Protein AF-A0A9P2ZP91-F1 (afdb_monomer_lite)

Secondary structure (DSSP, 8-state):
--PPP------TT-TTS---PEES-TTTT-EEEEEE------SSS-PPPEEEEEESSS--EEEE--PPP--TT--HHHHHHHHHHHHHHHHHHHTT-TT--EE-PPPTT--S-HHHHHHHHHHHHHHT--SHHHHHHHHHHHHHHHHHHHHHHHHHHHHHHHHHHHHHHHHHHHHS---HHHHHHHHHHHHHHHHHHHHHHHHTT-HHHHHHHHHHTT-HHHHHHHHH-TTT--HHHHHHHHHHHHTHHHHHHHHHHHHHTT-HHHHHT--GGGHHHHHHHTT-GGGSSSSS-S-HHHHHHHHHHTT-HHHHHHHHHHHHHT--BHHHHHHHHHHHHHHHHHHHHHH---HHHHHHHHHHHHHHHHHHHHHHHHHHHHH-PPPTT----HHHHHHHHH-GGGTT-HHHHHHHHHHHHHHHHTBPPPHHHHHHHHHHS---TTSTTHHHHHHHHHHH-SSS-HHHHHHHHHHHHHHHHHHS-HHHHH--TT--HHHHHHHHHTSHHHHHHHHHHHH-

Sequence (516 aa):
HSSPPAVSSLTPADDSHEDTISLKDPIRNAFIGVGSLPSHIPSKRLSPPSLLLMPATGGLLALETFAPPSSSSASSTAIATARLKSRVEQAVFYGDRSDNPLSFDLSPDYRGDAAEAAEAVSQEILSSSQYYVLSERRLQAETCTRRRLCQDAEKAKAAIDVWDYQNRVMERQLEDGADQQEGIALHERWEAMKPRVIRPLVSIDRIEPAYELAEHHRDFPTLVWLCHDAVAGAGAARLQGYIEKFGEEFAFVLYQWYIDQRQFHALLTQDEVYGALVTKFFRDPSTGGKATAQYPELAWIHDIACKRYGDAAEALLAVNGDRAERSQKQLISSIGKLAAVANIKIKGDSSQRKKILIALDDELDLIAVQDALRDSLLSVTPPIRSTQTPLEAFVAAHLTNLRDRPAFRQLFVSLAQRVVAGEALEIEDLVDVLTLKDNRAEEGGDGAVALDRLVRDSELPEGRKQVALLSVWRRVFVRDDWTTIANTSGRSEEAQRQMLRRTLAYETMRAIGSLK

Radius of gyration: 44.58 Å; chains: 1; bounding box: 81×54×144 Å

pLDDT: mean 75.05, std 15.66, range [23.98, 95.69]

Structure (mmCIF, N/CA/C/O backbone):
data_AF-A0A9P2ZP91-F1
#
_entry.id   AF-A0A9P2ZP91-F1
#
loop_
_atom_site.group_PDB
_atom_site.id
_atom_site.type_symbol
_atom_site.label_atom_id
_atom_site.label_alt_id
_atom_site.label_comp_id
_atom_site.label_asym_id
_atom_site.label_entity_id
_atom_site.label_seq_id
_atom_site.pdbx_PDB_ins_code
_atom_site.Cartn_x
_atom_site.Cartn_y
_atom_site.Cartn_z
_atom_site.occupancy
_atom_site.B_iso_or_equiv
_atom_site.auth_seq_id
_atom_site.auth_comp_id
_atom_site.auth_asym_id
_atom_site.auth_atom_id
_atom_site.pdbx_PDB_model_num
ATOM 1 N N . HIS A 1 1 ? 40.928 18.367 -79.317 1.00 37.19 1 HIS A N 1
ATOM 2 C CA . HIS A 1 1 ? 40.385 17.487 -80.369 1.00 37.19 1 HIS A CA 1
ATOM 3 C C . HIS A 1 1 ? 39.818 16.229 -79.732 1.00 37.19 1 HIS A C 1
ATOM 5 O O . HIS A 1 1 ? 40.565 15.306 -79.450 1.00 37.19 1 HIS A O 1
ATOM 11 N N . SER A 1 2 ? 38.513 16.211 -79.478 1.00 28.70 2 SER A N 1
ATOM 12 C CA . SER A 1 2 ? 37.748 14.997 -79.174 1.00 28.70 2 SER A CA 1
ATOM 13 C C . SER A 1 2 ? 36.306 15.286 -79.574 1.00 28.70 2 SER A C 1
ATOM 15 O O . SER A 1 2 ? 35.633 16.104 -78.951 1.00 28.70 2 SER A O 1
ATOM 17 N N . SER A 1 3 ? 35.905 14.720 -80.706 1.00 23.98 3 SER A N 1
ATOM 18 C CA . SER A 1 3 ? 34.594 14.892 -81.329 1.00 23.98 3 SER A CA 1
ATOM 19 C C . SER A 1 3 ? 33.473 14.393 -80.405 1.00 23.98 3 SER A C 1
ATOM 21 O O . SER A 1 3 ? 33.678 13.388 -79.722 1.00 23.98 3 SER A O 1
ATOM 23 N N . PRO A 1 4 ? 32.289 15.031 -80.382 1.00 26.20 4 PRO A N 1
ATOM 24 C CA . PRO A 1 4 ? 31.126 14.460 -79.712 1.00 26.20 4 PRO A CA 1
ATOM 25 C C . PRO A 1 4 ? 30.663 13.184 -80.445 1.00 26.20 4 PRO A C 1
ATOM 27 O O . PRO A 1 4 ? 30.828 13.091 -81.667 1.00 26.20 4 PRO A O 1
ATOM 30 N N . PRO A 1 5 ? 30.108 12.188 -79.729 1.00 28.62 5 PRO A N 1
ATOM 31 C CA . PRO A 1 5 ? 29.626 10.957 -80.340 1.00 28.62 5 PRO A CA 1
ATOM 32 C C . PRO A 1 5 ? 28.451 11.257 -81.275 1.00 28.62 5 PRO A C 1
ATOM 34 O O . PRO A 1 5 ? 27.542 12.016 -80.939 1.00 28.62 5 PRO A O 1
ATOM 37 N N . ALA A 1 6 ? 28.499 10.667 -82.468 1.00 24.81 6 ALA A N 1
ATOM 38 C CA . ALA A 1 6 ? 27.481 10.802 -83.494 1.00 24.81 6 ALA A CA 1
ATOM 39 C C . ALA A 1 6 ? 26.126 10.290 -82.982 1.00 24.81 6 ALA A C 1
ATOM 41 O O . ALA A 1 6 ? 25.935 9.091 -82.784 1.00 24.81 6 ALA A O 1
ATOM 42 N N . VAL A 1 7 ? 25.178 11.208 -82.797 1.00 27.19 7 VAL A N 1
ATOM 43 C CA . VAL A 1 7 ? 23.755 10.879 -82.713 1.00 27.19 7 VAL A CA 1
ATOM 44 C C . VAL A 1 7 ? 23.342 10.463 -84.120 1.00 27.19 7 VAL A C 1
ATOM 46 O O . VAL A 1 7 ? 23.276 11.288 -85.030 1.00 27.19 7 VAL A O 1
ATOM 49 N N . SER A 1 8 ? 23.142 9.166 -84.323 1.00 29.38 8 SER A N 1
ATOM 50 C CA . SER A 1 8 ? 22.533 8.630 -85.536 1.00 29.38 8 SER A CA 1
ATOM 51 C C . SER A 1 8 ? 21.073 9.077 -85.542 1.00 29.38 8 SER A C 1
ATOM 53 O O . SER A 1 8 ? 20.231 8.501 -84.862 1.00 29.38 8 SER A O 1
ATOM 55 N N . SER A 1 9 ? 20.776 10.159 -86.264 1.00 27.00 9 SER A N 1
ATOM 56 C CA . SER A 1 9 ? 19.399 10.564 -86.526 1.00 27.00 9 SER A CA 1
ATOM 57 C C . SER A 1 9 ? 18.738 9.477 -87.371 1.00 27.00 9 SER A C 1
ATOM 59 O O . SER A 1 9 ? 19.141 9.267 -88.519 1.00 27.00 9 SER A O 1
ATOM 61 N N . LEU A 1 10 ? 17.745 8.786 -86.814 1.00 31.00 10 LEU A N 1
ATOM 62 C CA . LEU A 1 10 ? 16.833 7.955 -87.593 1.00 31.00 10 LEU A CA 1
ATOM 63 C C . LEU A 1 10 ? 16.151 8.860 -88.630 1.00 31.00 10 LEU A C 1
ATOM 65 O O . LEU A 1 10 ? 15.527 9.864 -88.291 1.00 31.00 10 LEU A O 1
ATOM 69 N N . THR A 1 11 ? 16.364 8.558 -89.907 1.00 29.00 11 THR A N 1
ATOM 70 C CA . THR A 1 11 ? 15.709 9.230 -91.033 1.00 29.00 11 THR A CA 1
ATOM 71 C C . THR A 1 11 ? 14.191 9.008 -90.983 1.00 29.00 11 THR A C 1
ATOM 73 O O . THR A 1 11 ? 13.767 7.939 -90.548 1.00 29.00 11 THR A O 1
ATOM 76 N N . PRO A 1 12 ? 13.365 9.950 -91.476 1.00 33.38 12 PRO A N 1
ATOM 77 C CA . PRO A 1 12 ? 11.910 10.008 -91.255 1.00 33.38 12 PRO A CA 1
ATOM 78 C C . PRO A 1 12 ? 11.093 8.993 -92.087 1.00 33.38 12 PRO A C 1
ATOM 80 O O . PRO A 1 12 ? 9.997 9.304 -92.537 1.00 33.38 12 PRO A O 1
ATOM 83 N N . ALA A 1 13 ? 11.639 7.806 -92.362 1.00 34.34 13 ALA A N 1
ATOM 84 C CA . ALA A 1 13 ? 11.035 6.810 -93.251 1.00 34.34 13 ALA A CA 1
ATOM 85 C C . ALA A 1 13 ? 10.818 5.425 -92.606 1.00 34.34 13 ALA A C 1
ATOM 87 O O . ALA A 1 13 ? 10.394 4.509 -93.305 1.00 34.34 13 ALA A O 1
ATOM 88 N N . ASP A 1 14 ? 11.074 5.265 -91.301 1.00 41.53 14 ASP A N 1
ATOM 89 C CA . ASP A 1 14 ? 10.872 4.007 -90.566 1.00 41.53 14 ASP A CA 1
ATOM 90 C C . ASP A 1 14 ? 9.851 4.181 -89.415 1.00 41.53 14 ASP A C 1
ATOM 92 O O . ASP A 1 14 ? 10.203 4.230 -88.239 1.00 41.53 14 ASP A O 1
ATOM 96 N N . ASP A 1 15 ? 8.550 4.210 -89.739 1.00 49.38 15 ASP A N 1
ATOM 97 C CA . ASP A 1 15 ? 7.429 4.157 -88.761 1.00 49.38 15 ASP A CA 1
ATOM 98 C C . ASP A 1 15 ? 7.408 2.837 -87.935 1.00 49.38 15 ASP A C 1
ATOM 100 O O . ASP A 1 15 ? 6.558 2.590 -87.067 1.00 49.38 15 ASP A O 1
ATOM 104 N N . SER A 1 16 ? 8.341 1.925 -88.218 1.00 51.81 16 SER A N 1
ATOM 105 C CA . SER A 1 16 ? 8.472 0.598 -87.620 1.00 51.81 16 SER A CA 1
ATOM 106 C C . SER A 1 16 ? 8.924 0.627 -86.151 1.00 51.81 16 SER A C 1
ATOM 108 O O . SER A 1 16 ? 8.664 -0.342 -85.427 1.00 51.81 16 SER A O 1
ATOM 110 N N . HIS A 1 17 ? 9.485 1.745 -85.673 1.00 52.72 17 HIS A N 1
ATOM 111 C CA . HIS A 1 17 ? 10.033 1.881 -84.314 1.00 52.72 17 HIS A CA 1
ATOM 112 C C . HIS A 1 17 ? 9.476 3.052 -83.486 1.00 52.72 17 HIS A C 1
ATOM 114 O O . HIS A 1 17 ? 9.860 3.194 -82.326 1.00 52.72 17 HIS A O 1
ATOM 120 N N . GLU A 1 18 ? 8.571 3.866 -84.034 1.00 60.22 18 GLU A N 1
ATOM 121 C CA . GLU A 1 18 ? 7.949 4.979 -83.308 1.00 60.22 18 GLU A CA 1
ATOM 122 C C . GLU A 1 18 ? 6.626 4.545 -82.651 1.00 60.22 18 GLU A C 1
ATOM 124 O O . GLU A 1 18 ? 5.777 3.911 -83.288 1.00 60.22 18 GLU A O 1
ATOM 129 N N . ASP A 1 19 ? 6.462 4.867 -81.363 1.00 64.00 19 ASP A N 1
ATOM 130 C CA . ASP A 1 19 ? 5.218 4.686 -80.610 1.00 64.00 19 ASP A CA 1
ATOM 131 C C . ASP A 1 19 ? 4.929 5.930 -79.759 1.00 64.00 19 ASP A C 1
ATOM 133 O O . ASP A 1 19 ? 5.838 6.553 -79.205 1.00 64.00 19 ASP A O 1
ATOM 137 N N . THR A 1 20 ? 3.656 6.314 -79.671 1.00 67.56 20 THR A N 1
ATOM 138 C CA . THR A 1 20 ? 3.214 7.537 -78.991 1.00 67.56 20 THR A CA 1
ATOM 139 C C . THR A 1 20 ? 2.460 7.189 -77.711 1.00 67.56 20 THR A C 1
ATOM 141 O O . THR A 1 20 ? 1.332 6.685 -77.737 1.00 67.56 20 THR A O 1
ATOM 144 N N . ILE A 1 21 ? 3.074 7.514 -76.572 1.00 69.56 21 ILE A N 1
ATOM 145 C CA . ILE A 1 21 ? 2.486 7.350 -75.239 1.00 69.56 21 ILE A CA 1
ATOM 146 C C . ILE A 1 21 ? 1.933 8.701 -74.772 1.00 69.56 21 ILE A C 1
ATOM 148 O O . ILE A 1 21 ? 2.644 9.705 -74.763 1.00 69.56 21 ILE A O 1
ATOM 152 N N . SER A 1 22 ? 0.663 8.728 -74.367 1.00 73.50 22 SER A N 1
ATOM 153 C CA . SER A 1 22 ? -0.015 9.936 -73.887 1.00 73.50 22 SER A CA 1
ATOM 154 C C . SER A 1 22 ? -0.061 9.971 -72.358 1.00 73.50 22 SER A C 1
ATOM 156 O O . SER A 1 22 ? -0.229 8.943 -71.708 1.00 73.50 22 SER A O 1
ATOM 158 N N . LEU A 1 23 ? 0.066 11.160 -71.766 1.00 75.19 23 LEU A N 1
ATOM 159 C CA . LEU A 1 23 ? -0.083 11.372 -70.321 1.00 75.19 23 LEU A CA 1
ATOM 160 C C . LEU A 1 23 ? -1.511 11.826 -69.995 1.00 75.19 23 LEU A C 1
ATOM 162 O O . LEU A 1 23 ? -2.087 12.599 -70.758 1.00 75.19 23 LEU A O 1
ATOM 166 N N . LYS A 1 24 ? -2.065 11.395 -68.851 1.00 75.69 24 LYS A N 1
ATOM 167 C CA . LYS A 1 24 ? -3.398 11.838 -68.380 1.00 75.69 24 LYS A CA 1
ATOM 168 C C . LYS A 1 24 ? -3.456 13.352 -68.130 1.00 75.69 24 LYS A C 1
ATOM 170 O O . LYS A 1 24 ? -4.441 13.993 -68.472 1.00 75.69 24 LYS A O 1
ATOM 175 N N . ASP A 1 25 ? -2.401 13.912 -67.536 1.00 75.56 25 ASP A N 1
ATOM 176 C CA . ASP A 1 25 ? -2.235 15.351 -67.317 1.00 75.56 25 ASP A CA 1
ATOM 177 C C . ASP A 1 25 ? -0.771 15.734 -67.611 1.00 75.56 25 ASP A C 1
ATOM 179 O O . ASP A 1 25 ? 0.120 15.382 -66.832 1.00 75.56 25 ASP A O 1
ATOM 183 N N . PRO A 1 26 ? -0.486 16.424 -68.728 1.00 67.00 26 PRO A N 1
ATOM 184 C CA . PRO A 1 26 ? 0.882 16.742 -69.134 1.00 67.00 26 PRO A CA 1
ATOM 185 C C . PRO A 1 26 ? 1.569 17.762 -68.214 1.00 67.00 26 PRO A C 1
ATOM 187 O O . PRO A 1 26 ? 2.796 17.828 -68.203 1.00 67.00 26 PRO A O 1
ATOM 190 N N . ILE A 1 27 ? 0.811 18.545 -67.437 1.00 67.12 27 ILE A N 1
ATOM 191 C CA . ILE A 1 27 ? 1.363 19.556 -66.523 1.00 67.12 27 ILE A CA 1
ATOM 192 C C . ILE A 1 27 ? 1.727 18.907 -65.189 1.00 67.12 27 ILE A C 1
ATOM 194 O O . ILE A 1 27 ? 2.789 19.184 -64.631 1.00 67.12 27 ILE A O 1
ATOM 198 N N . ARG A 1 28 ? 0.861 18.027 -64.675 1.00 62.78 28 ARG A N 1
ATOM 199 C CA . ARG A 1 28 ? 1.104 17.337 -63.400 1.00 62.78 28 ARG A CA 1
ATOM 200 C C . ARG A 1 28 ? 2.059 16.157 -63.525 1.00 62.78 28 ARG A C 1
ATOM 202 O O . ARG A 1 28 ? 2.858 15.962 -62.622 1.00 62.78 28 ARG A O 1
ATOM 209 N N . ASN A 1 29 ? 2.034 15.420 -64.634 1.00 66.56 29 ASN A N 1
ATOM 210 C CA . ASN A 1 29 ? 2.819 14.193 -64.810 1.00 66.56 29 ASN A CA 1
ATOM 211 C C . ASN A 1 29 ? 4.130 14.409 -65.588 1.00 66.56 29 ASN A C 1
ATOM 213 O O . ASN A 1 29 ? 4.623 13.482 -66.231 1.00 66.56 29 ASN A O 1
ATOM 217 N N . ALA A 1 30 ? 4.700 15.617 -65.551 1.00 69.56 30 ALA A N 1
ATOM 218 C CA . ALA A 1 30 ? 5.957 15.918 -66.234 1.00 69.56 30 ALA A CA 1
ATOM 219 C C . ALA A 1 30 ? 7.098 15.000 -65.752 1.00 69.56 30 ALA A C 1
ATOM 221 O O . ALA A 1 30 ? 7.214 14.708 -64.561 1.00 69.56 30 ALA A O 1
ATOM 222 N N . PHE A 1 31 ? 7.960 14.549 -66.665 1.00 72.25 31 PHE A N 1
ATOM 223 C CA . PHE A 1 31 ? 9.118 13.726 -66.311 1.00 72.25 31 PHE A CA 1
ATOM 224 C C . PHE A 1 31 ? 10.223 14.587 -65.692 1.00 72.25 31 PHE A C 1
ATOM 226 O O . PHE A 1 31 ? 10.715 15.523 -66.317 1.00 72.25 31 PHE A O 1
ATOM 233 N N . ILE A 1 32 ? 10.615 14.260 -64.460 1.00 72.19 32 ILE A N 1
ATOM 234 C CA . ILE A 1 32 ? 11.644 14.973 -63.688 1.00 72.19 32 ILE A CA 1
ATOM 235 C C . ILE A 1 32 ? 13.024 14.315 -63.861 1.00 72.19 32 ILE A C 1
ATOM 237 O O . ILE A 1 32 ? 14.047 14.968 -63.672 1.00 72.19 32 ILE A O 1
ATOM 241 N N . GLY A 1 33 ? 13.085 13.038 -64.255 1.00 63.78 33 GLY A N 1
ATOM 242 C CA . GLY A 1 33 ? 14.359 12.339 -64.430 1.00 63.78 33 GLY A CA 1
ATOM 243 C C . GLY A 1 33 ? 14.289 11.108 -65.328 1.00 63.78 33 GLY A C 1
ATOM 244 O O . GLY A 1 33 ? 13.233 10.493 -65.484 1.00 63.78 33 GLY A O 1
ATOM 245 N N . VAL A 1 34 ? 15.442 10.753 -65.899 1.00 72.69 34 VAL A N 1
ATOM 246 C CA . VAL A 1 34 ? 15.654 9.570 -66.745 1.00 72.69 34 VAL A CA 1
ATOM 247 C C . VAL A 1 34 ? 16.917 8.847 -66.277 1.00 72.69 34 VAL A C 1
ATOM 249 O O . VAL A 1 34 ? 17.940 9.487 -66.039 1.00 72.69 34 VAL A O 1
ATOM 252 N N . GLY A 1 35 ? 16.857 7.523 -66.156 1.00 62.75 35 GLY A N 1
ATOM 253 C CA . GLY A 1 35 ? 17.996 6.657 -65.846 1.00 62.75 35 GLY A CA 1
ATOM 254 C C . GLY A 1 35 ? 17.986 5.388 -66.697 1.00 62.75 35 GLY A C 1
ATOM 255 O O . GLY A 1 35 ? 16.960 5.023 -67.261 1.00 62.75 35 GLY A O 1
ATOM 256 N N . SER A 1 36 ? 19.119 4.698 -66.802 1.00 61.41 36 SER A N 1
ATOM 257 C CA . SER A 1 36 ? 19.213 3.391 -67.465 1.00 61.41 36 SER A CA 1
ATOM 258 C C . SER A 1 36 ? 19.642 2.320 -66.465 1.00 61.41 36 SER A C 1
ATOM 260 O O . SER A 1 36 ? 20.517 2.562 -65.630 1.00 61.41 36 SER A O 1
ATOM 262 N N . LEU A 1 37 ? 19.032 1.132 -66.530 1.00 55.53 37 LEU A N 1
ATOM 263 C CA . LEU A 1 37 ? 19.515 -0.021 -65.769 1.00 55.53 37 LEU A CA 1
ATOM 264 C C . LEU A 1 37 ? 20.589 -0.760 -66.588 1.00 55.53 37 LEU A C 1
ATOM 266 O O . LEU A 1 37 ? 20.304 -1.210 -67.701 1.00 55.53 37 LEU A O 1
ATOM 270 N N . PRO A 1 38 ? 21.819 -0.941 -66.075 1.00 48.94 38 PRO A N 1
ATOM 271 C CA . PRO A 1 38 ? 22.792 -1.808 -66.725 1.00 48.94 38 PRO A CA 1
ATOM 272 C C . PRO A 1 38 ? 22.365 -3.279 -66.592 1.00 48.94 38 PRO A C 1
ATOM 274 O O . PRO A 1 38 ? 22.142 -3.789 -65.494 1.00 48.94 38 PRO A O 1
ATOM 277 N N . SER A 1 39 ? 22.270 -3.979 -67.726 1.00 48.06 39 SER A N 1
ATOM 278 C CA . SER A 1 39 ? 21.977 -5.416 -67.801 1.00 48.06 39 SER A CA 1
ATOM 279 C C . SER A 1 39 ? 23.131 -6.242 -67.213 1.00 48.06 39 SER A C 1
ATOM 281 O O . SER A 1 39 ? 24.053 -6.634 -67.927 1.00 48.06 39 SER A O 1
ATOM 283 N N . HIS A 1 40 ? 23.089 -6.543 -65.917 1.00 43.03 40 HIS A N 1
ATOM 284 C CA . HIS A 1 40 ? 24.058 -7.426 -65.259 1.00 43.03 40 HIS A CA 1
ATOM 285 C C . HIS A 1 40 ? 23.516 -8.854 -65.092 1.00 43.03 40 HIS A C 1
ATOM 287 O O . HIS A 1 40 ? 23.254 -9.281 -63.973 1.00 43.03 40 HIS A O 1
ATOM 293 N N . ILE A 1 41 ? 23.374 -9.621 -66.185 1.00 39.69 41 ILE A N 1
ATOM 294 C CA . ILE A 1 41 ? 23.313 -11.098 -66.119 1.00 39.69 41 ILE A CA 1
ATOM 295 C C . ILE A 1 41 ? 23.951 -11.724 -67.382 1.00 39.69 41 ILE A C 1
ATOM 297 O O . ILE A 1 41 ? 23.514 -11.422 -68.492 1.00 39.69 41 ILE A O 1
ATOM 301 N N . PRO A 1 42 ? 24.937 -12.640 -67.261 1.00 38.91 42 PRO A N 1
ATOM 302 C CA . PRO A 1 42 ? 25.450 -13.432 -68.373 1.00 38.91 42 PRO A CA 1
ATOM 303 C C . PRO A 1 42 ? 24.585 -14.689 -68.538 1.00 38.91 42 PRO A C 1
ATOM 305 O O . PRO A 1 42 ? 24.961 -15.788 -68.138 1.00 38.91 42 PRO A O 1
ATOM 308 N N . SER A 1 43 ? 23.388 -14.552 -69.100 1.00 37.53 43 SER A N 1
ATOM 309 C CA . SER A 1 43 ? 22.544 -15.708 -69.425 1.00 37.53 43 SER A CA 1
ATOM 310 C C . SER A 1 43 ? 21.944 -15.567 -70.817 1.00 37.53 43 SER A C 1
ATOM 312 O O . SER A 1 43 ? 21.568 -14.478 -71.228 1.00 37.53 43 SER A O 1
ATOM 314 N N . LYS A 1 44 ? 21.861 -16.687 -71.545 1.00 37.47 44 LYS A N 1
ATOM 315 C CA . LYS A 1 44 ? 21.496 -16.833 -72.973 1.00 37.47 44 LYS A CA 1
ATOM 316 C C . LYS A 1 44 ? 20.088 -16.342 -73.386 1.00 37.47 44 LYS A C 1
ATOM 318 O O . LYS A 1 44 ? 19.630 -16.683 -74.472 1.00 37.47 44 LYS A O 1
ATOM 323 N N . ARG A 1 45 ? 19.398 -15.550 -72.562 1.00 40.78 45 ARG A N 1
ATOM 324 C CA . ARG A 1 45 ? 18.199 -14.790 -72.943 1.00 40.78 45 ARG A CA 1
ATOM 325 C C . ARG A 1 45 ? 18.543 -13.312 -72.819 1.00 40.78 45 ARG A C 1
ATOM 327 O O . ARG A 1 45 ? 18.807 -12.856 -71.712 1.00 40.78 45 ARG A O 1
ATOM 334 N N . LEU A 1 46 ? 18.575 -12.596 -73.942 1.00 38.75 46 LEU A N 1
ATOM 335 C CA . LEU A 1 46 ? 18.740 -11.145 -73.935 1.00 38.75 46 LEU A CA 1
ATOM 336 C C . LEU A 1 46 ? 17.599 -10.530 -73.108 1.00 38.75 46 LEU A C 1
ATOM 338 O O . LEU A 1 46 ? 16.442 -10.633 -73.509 1.00 38.75 46 LEU A O 1
ATOM 342 N N . SER A 1 47 ? 17.906 -9.923 -71.959 1.00 48.72 47 SER A N 1
ATOM 343 C CA . SER A 1 47 ? 16.976 -9.004 -71.300 1.00 48.72 47 SER A CA 1
ATOM 344 C C . SER A 1 47 ? 16.979 -7.690 -72.084 1.00 48.72 47 SER A C 1
ATOM 346 O O . SER A 1 47 ? 18.072 -7.174 -72.349 1.00 48.72 47 SER A O 1
ATOM 348 N N . PRO A 1 48 ? 15.816 -7.151 -72.484 1.00 51.78 48 PRO A N 1
ATOM 349 C CA . PRO A 1 48 ? 15.775 -5.898 -73.222 1.00 51.78 48 PRO A CA 1
ATOM 350 C C . PRO A 1 48 ? 16.336 -4.753 -72.360 1.00 51.78 48 PRO A C 1
ATOM 352 O O . PRO A 1 48 ? 16.162 -4.767 -71.138 1.00 51.78 48 PRO A O 1
ATOM 355 N N . PRO A 1 49 ? 17.034 -3.771 -72.958 1.00 52.75 49 PRO A N 1
ATOM 356 C CA . PRO A 1 49 ? 17.477 -2.592 -72.227 1.00 52.75 49 PRO A CA 1
ATOM 357 C C . PRO A 1 49 ? 16.255 -1.854 -71.669 1.00 52.75 49 PRO A C 1
ATOM 359 O O . PRO A 1 49 ? 15.340 -1.513 -72.422 1.00 52.75 49 PRO A O 1
ATOM 362 N N . SER A 1 50 ? 16.248 -1.626 -70.352 1.00 60.62 50 SER A N 1
ATOM 363 C CA . SER A 1 50 ? 15.173 -0.928 -69.652 1.00 60.62 50 SER A CA 1
ATOM 364 C C . SER A 1 50 ? 15.596 0.497 -69.288 1.00 60.62 50 SER A C 1
ATOM 366 O O . SER A 1 50 ? 16.613 0.736 -68.624 1.00 60.62 50 SER A O 1
ATOM 368 N N . LEU A 1 51 ? 14.823 1.468 -69.767 1.00 64.44 51 LEU A N 1
ATOM 369 C CA . LEU A 1 51 ? 14.978 2.880 -69.443 1.00 64.44 51 LEU A CA 1
ATOM 370 C C . LEU A 1 51 ? 13.997 3.232 -68.325 1.00 64.44 51 LEU A C 1
ATOM 372 O O . LEU A 1 51 ? 12.802 2.998 -68.446 1.00 64.44 51 LEU A O 1
ATOM 376 N N . LEU A 1 52 ? 14.487 3.791 -67.228 1.00 66.44 52 LEU A N 1
ATOM 377 C CA . LEU A 1 52 ? 13.670 4.199 -66.095 1.00 66.44 52 LEU A CA 1
ATOM 378 C 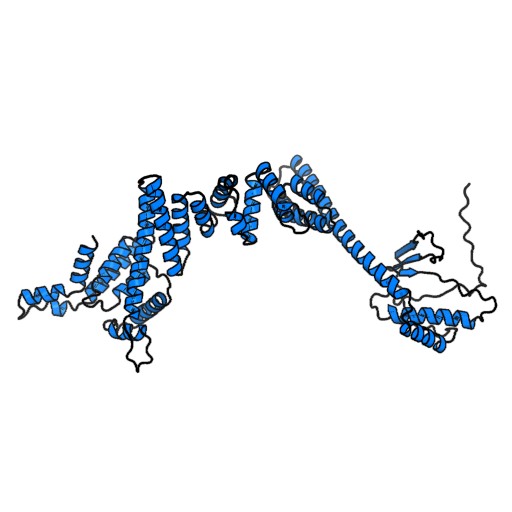C . LEU A 1 52 ? 13.317 5.683 -66.222 1.00 66.44 52 LEU A C 1
ATOM 380 O O . LEU A 1 52 ? 14.199 6.540 -66.268 1.00 66.44 52 LEU A O 1
ATOM 384 N N . LEU A 1 53 ? 12.029 5.992 -66.248 1.00 68.31 53 LEU A N 1
ATOM 385 C CA . LEU A 1 53 ? 11.483 7.340 -66.232 1.00 68.31 53 LEU A CA 1
ATOM 386 C C . LEU A 1 53 ? 10.906 7.659 -64.853 1.00 68.31 53 LEU A C 1
ATOM 388 O O . LEU A 1 53 ? 10.228 6.838 -64.235 1.00 68.31 53 LEU A O 1
ATOM 392 N N . MET A 1 54 ? 11.141 8.882 -64.388 1.00 68.44 54 MET A N 1
ATOM 393 C CA . MET A 1 54 ? 10.600 9.394 -63.134 1.00 68.44 54 MET A CA 1
ATOM 394 C C . MET A 1 54 ? 9.616 10.537 -63.415 1.00 68.44 54 MET A C 1
ATOM 396 O O . MET A 1 54 ? 10.045 11.682 -63.571 1.00 68.44 54 MET A O 1
ATOM 400 N N . PRO A 1 55 ? 8.308 10.256 -63.511 1.00 69.50 55 PRO A N 1
ATOM 401 C CA . PRO A 1 55 ? 7.276 11.284 -63.535 1.00 69.50 55 PRO A CA 1
ATOM 402 C C . PRO A 1 55 ? 7.187 12.004 -62.181 1.00 69.50 55 PRO A C 1
ATOM 404 O O . PRO A 1 55 ? 7.477 11.433 -61.128 1.00 69.50 55 PRO A O 1
ATOM 407 N N . ALA A 1 56 ? 6.762 13.267 -62.206 1.00 66.50 56 ALA A N 1
ATOM 408 C CA . ALA A 1 56 ? 6.540 14.094 -61.019 1.00 66.50 56 ALA A CA 1
ATOM 409 C C . ALA A 1 56 ? 5.524 13.482 -60.045 1.00 66.50 56 ALA A C 1
ATOM 411 O O . ALA A 1 56 ? 5.627 13.644 -58.828 1.00 66.50 56 ALA A O 1
ATOM 412 N N . THR A 1 57 ? 4.569 12.738 -60.592 1.00 59.09 57 THR A N 1
ATOM 413 C CA . THR A 1 57 ? 3.508 12.038 -59.880 1.00 59.09 57 THR A CA 1
ATOM 414 C C . THR A 1 57 ? 3.334 10.650 -60.484 1.00 59.09 57 THR A C 1
ATOM 416 O O . THR A 1 57 ? 3.321 10.502 -61.703 1.00 59.09 57 THR A O 1
ATOM 419 N N . GLY A 1 58 ? 3.201 9.625 -59.636 1.00 57.19 58 GLY A N 1
ATOM 420 C CA . GLY A 1 58 ? 2.847 8.275 -60.092 1.00 57.19 58 GLY A CA 1
ATOM 421 C C . GLY A 1 58 ? 3.942 7.207 -60.089 1.00 57.19 58 GLY A C 1
ATOM 422 O O . GLY A 1 58 ? 3.790 6.162 -60.714 1.00 57.19 58 GLY A O 1
ATOM 423 N N . GLY A 1 59 ? 5.034 7.422 -59.352 1.00 65.31 59 GLY A N 1
ATOM 424 C CA . GLY A 1 59 ? 6.055 6.393 -59.127 1.00 65.31 59 GLY A CA 1
ATOM 425 C C . GLY A 1 59 ? 7.141 6.362 -60.203 1.00 65.31 59 GLY A C 1
ATOM 426 O O . GLY A 1 59 ? 7.437 7.384 -60.804 1.00 65.31 59 GLY A O 1
ATOM 427 N N . LEU A 1 60 ? 7.792 5.211 -60.385 1.00 64.88 60 LEU A N 1
ATOM 428 C CA . LEU A 1 60 ? 8.835 5.007 -61.396 1.00 64.88 60 LEU A CA 1
ATOM 429 C C . LEU A 1 60 ? 8.266 4.175 -62.547 1.00 64.88 60 LEU A C 1
ATOM 431 O O . LEU A 1 60 ? 7.620 3.156 -62.312 1.00 64.88 60 LEU A O 1
ATOM 435 N N . LEU A 1 61 ? 8.538 4.596 -63.777 1.00 66.12 61 LEU A N 1
ATOM 436 C CA . LEU A 1 61 ? 8.120 3.929 -65.006 1.00 66.12 61 LEU A CA 1
ATOM 437 C C . LEU A 1 61 ? 9.326 3.228 -65.627 1.00 66.12 61 LEU A C 1
ATOM 439 O O . LEU A 1 61 ? 10.329 3.875 -65.903 1.00 66.12 61 LEU A O 1
ATOM 443 N N . ALA A 1 62 ? 9.241 1.924 -65.870 1.00 68.44 62 ALA A N 1
ATOM 444 C CA . ALA A 1 62 ? 10.248 1.203 -66.643 1.00 68.44 62 ALA A CA 1
ATOM 445 C C . ALA A 1 62 ? 9.764 1.059 -68.091 1.00 68.44 62 ALA A C 1
ATOM 447 O O . ALA A 1 62 ? 8.708 0.485 -68.344 1.00 68.44 62 ALA A O 1
ATOM 448 N N . LEU A 1 63 ? 10.534 1.591 -69.033 1.00 68.38 63 LEU A N 1
ATOM 449 C CA . LEU A 1 63 ? 10.343 1.422 -70.465 1.00 68.38 63 LEU A CA 1
ATOM 450 C C . LEU A 1 63 ? 11.234 0.288 -70.953 1.00 68.38 63 LEU A C 1
ATOM 452 O O . LEU A 1 63 ? 12.458 0.408 -70.959 1.00 68.38 63 LEU A O 1
ATOM 456 N N . GLU A 1 64 ? 10.607 -0.797 -71.386 1.00 66.12 64 GLU A N 1
ATOM 457 C CA . GLU A 1 64 ? 11.273 -1.933 -72.014 1.00 66.12 64 GLU A CA 1
ATOM 458 C C . GLU A 1 64 ? 10.906 -1.955 -73.496 1.00 66.12 64 GLU A C 1
ATOM 460 O O . GLU A 1 64 ? 9.735 -1.844 -73.859 1.00 66.12 64 GLU A O 1
ATOM 465 N N . THR A 1 65 ? 11.911 -2.071 -74.363 1.00 63.22 65 THR A N 1
ATOM 466 C CA . THR A 1 65 ? 11.687 -2.184 -75.809 1.00 63.22 65 THR A CA 1
ATOM 467 C C . THR A 1 65 ? 11.727 -3.650 -76.219 1.00 63.22 65 THR A C 1
ATOM 469 O O . THR A 1 65 ? 12.693 -4.359 -75.938 1.00 63.22 65 THR A O 1
ATOM 472 N N . PHE A 1 66 ? 10.680 -4.119 -76.895 1.00 59.69 66 PHE A N 1
ATOM 473 C CA . PHE A 1 66 ? 10.623 -5.473 -77.440 1.00 59.69 66 PHE A CA 1
ATOM 474 C C . PHE A 1 66 ? 10.843 -5.419 -78.951 1.00 59.69 66 PHE A C 1
ATOM 476 O O . PHE A 1 66 ? 10.207 -4.636 -79.655 1.00 59.69 66 PHE A O 1
ATOM 483 N N . ALA A 1 67 ? 11.763 -6.241 -79.460 1.00 54.97 67 ALA A N 1
ATOM 484 C CA . ALA A 1 67 ? 11.974 -6.353 -80.898 1.00 54.97 67 ALA A CA 1
ATOM 485 C C . ALA A 1 67 ? 10.736 -6.997 -81.554 1.00 54.97 67 ALA A C 1
ATOM 487 O O . ALA A 1 67 ? 10.240 -8.001 -81.031 1.00 54.97 67 ALA A O 1
ATOM 488 N N . PRO A 1 68 ? 10.236 -6.468 -82.688 1.00 54.97 68 PRO A N 1
ATOM 489 C CA . PRO A 1 68 ? 9.146 -7.111 -83.412 1.00 54.97 68 PRO A CA 1
ATOM 490 C C . PRO A 1 68 ? 9.580 -8.512 -83.882 1.00 54.97 68 PRO A C 1
ATOM 492 O O . PRO A 1 68 ? 10.769 -8.731 -84.139 1.00 54.97 68 PRO A O 1
ATOM 495 N N . PRO A 1 69 ? 8.648 -9.478 -84.005 1.00 52.50 69 PRO A N 1
ATOM 496 C CA . PRO A 1 69 ? 8.981 -10.824 -84.450 1.00 52.50 69 PRO A CA 1
ATOM 497 C C . PRO A 1 69 ? 9.630 -10.755 -85.833 1.00 52.50 69 PRO A C 1
ATOM 499 O O . PRO A 1 69 ? 9.041 -10.258 -86.794 1.00 52.50 69 PRO A O 1
ATOM 502 N N . SER A 1 70 ? 10.864 -11.247 -85.925 1.00 49.41 70 SER A N 1
ATOM 503 C CA . SER A 1 70 ? 11.667 -11.284 -87.142 1.00 49.41 70 SER A CA 1
ATOM 504 C C . SER A 1 70 ? 11.041 -12.240 -88.163 1.00 49.41 70 SER A C 1
ATOM 506 O O . SER A 1 70 ? 11.437 -13.398 -88.283 1.00 49.41 70 SER A O 1
ATOM 508 N N . SER A 1 71 ? 10.039 -11.771 -88.895 1.00 45.44 71 SER A N 1
ATOM 509 C CA . SER A 1 71 ? 9.579 -12.401 -90.125 1.00 45.44 71 SER A CA 1
ATOM 510 C C . SER A 1 71 ? 9.548 -11.317 -91.190 1.00 45.44 71 SER A C 1
ATOM 512 O O . SER A 1 71 ? 8.849 -10.314 -91.071 1.00 45.44 71 SER A O 1
ATOM 514 N N . SER A 1 72 ? 10.363 -11.487 -92.224 1.00 46.38 72 SER A N 1
ATOM 515 C CA . SER A 1 72 ? 10.550 -10.553 -93.340 1.00 46.38 72 SER A CA 1
ATOM 516 C C . SER A 1 72 ? 9.329 -10.458 -94.278 1.00 46.38 72 SER A C 1
ATOM 518 O O . SER A 1 72 ? 9.472 -10.194 -95.468 1.00 46.38 72 SER A O 1
ATOM 520 N N . SER A 1 73 ? 8.116 -10.659 -93.753 1.00 50.19 73 SER A N 1
ATOM 521 C CA . SER A 1 73 ? 6.847 -10.542 -94.478 1.00 50.19 73 SER A CA 1
ATOM 522 C C . SER A 1 73 ? 5.651 -10.190 -93.576 1.00 50.19 73 SER A C 1
ATOM 524 O O . SER A 1 73 ? 4.512 -10.479 -93.944 1.00 50.19 73 SER A O 1
ATOM 526 N N . ALA A 1 74 ? 5.868 -9.615 -92.387 1.00 55.12 74 ALA A N 1
ATOM 527 C CA . ALA A 1 74 ? 4.764 -9.161 -91.542 1.00 55.12 74 ALA A CA 1
ATOM 528 C C . ALA A 1 74 ? 4.100 -7.923 -92.167 1.00 55.12 74 ALA A C 1
ATOM 530 O O . ALA A 1 74 ? 4.758 -6.914 -92.426 1.00 55.12 74 ALA A O 1
ATOM 531 N N . SER A 1 75 ? 2.794 -7.996 -92.429 1.00 62.22 75 SER A N 1
ATOM 532 C CA . SER A 1 75 ? 2.024 -6.849 -92.904 1.00 62.22 75 SER A CA 1
ATOM 533 C C . SER A 1 75 ? 2.075 -5.717 -91.871 1.00 62.22 75 SER A C 1
ATOM 535 O O . SER A 1 75 ? 2.074 -5.958 -90.662 1.00 62.22 75 SER A O 1
ATOM 537 N N . SER A 1 76 ? 2.070 -4.462 -92.334 1.00 65.81 76 SER A N 1
ATOM 538 C CA . SER A 1 76 ? 1.997 -3.276 -91.461 1.00 65.81 76 SER A CA 1
ATOM 539 C C . SER A 1 76 ? 0.843 -3.370 -90.442 1.00 65.81 76 SER A C 1
ATOM 541 O O . SER A 1 76 ? 0.966 -2.905 -89.310 1.00 65.81 76 SER A O 1
ATOM 543 N N . THR A 1 77 ? -0.241 -4.064 -90.804 1.00 69.69 77 THR A N 1
ATOM 544 C CA . THR A 1 77 ? -1.398 -4.326 -89.942 1.00 69.69 77 THR A CA 1
ATOM 545 C C . THR A 1 77 ? -1.107 -5.296 -88.794 1.00 69.69 77 THR A C 1
ATOM 547 O O . THR A 1 77 ? -1.622 -5.089 -87.699 1.00 69.69 77 THR A O 1
ATOM 550 N N . ALA A 1 78 ? -0.262 -6.313 -88.986 1.00 71.00 78 ALA A N 1
ATOM 551 C CA . ALA A 1 78 ? 0.086 -7.276 -87.938 1.00 71.00 78 ALA A CA 1
ATOM 552 C C . ALA A 1 78 ? 0.960 -6.637 -86.845 1.00 71.00 78 ALA A C 1
ATOM 554 O O . ALA A 1 78 ? 0.741 -6.858 -85.655 1.00 71.00 78 ALA A O 1
ATOM 555 N N . ILE A 1 79 ? 1.903 -5.775 -87.239 1.00 72.50 79 ILE A N 1
ATOM 556 C CA . ILE A 1 79 ? 2.741 -5.013 -86.299 1.00 72.50 79 ILE A CA 1
ATOM 557 C C . ILE A 1 79 ? 1.876 -4.036 -85.494 1.00 72.50 79 ILE A C 1
ATOM 559 O O . ILE A 1 79 ? 2.019 -3.939 -84.276 1.00 72.50 79 ILE A O 1
ATOM 563 N N . ALA A 1 80 ? 0.940 -3.354 -86.156 1.00 72.31 80 ALA A N 1
ATOM 564 C CA . ALA A 1 80 ? 0.016 -2.442 -85.491 1.00 72.31 80 ALA A CA 1
ATOM 565 C C . ALA A 1 80 ? -0.924 -3.178 -84.510 1.00 72.31 80 ALA A C 1
ATOM 567 O O . ALA A 1 80 ? -1.149 -2.706 -83.398 1.00 72.31 80 ALA A O 1
ATOM 568 N N . THR A 1 81 ? -1.376 -4.386 -84.864 1.00 78.00 81 THR A N 1
ATOM 569 C CA . THR A 1 81 ? -2.197 -5.252 -83.995 1.00 78.00 81 THR A CA 1
ATOM 570 C C . THR A 1 81 ? -1.418 -5.742 -82.766 1.00 78.00 81 THR A C 1
ATOM 572 O O . THR A 1 81 ? -1.945 -5.726 -81.656 1.00 78.00 81 THR A O 1
ATOM 575 N N . ALA A 1 82 ? -0.130 -6.073 -82.911 1.00 73.81 82 ALA A N 1
ATOM 576 C CA . ALA A 1 82 ? 0.733 -6.425 -81.777 1.00 73.81 82 ALA A CA 1
ATOM 577 C C . ALA A 1 82 ? 0.969 -5.243 -80.812 1.00 73.81 82 ALA A C 1
ATOM 579 O O . ALA A 1 82 ? 1.003 -5.435 -79.595 1.00 73.81 82 ALA A O 1
ATOM 580 N N . ARG A 1 83 ? 1.082 -4.012 -81.333 1.00 74.94 83 ARG A N 1
ATOM 581 C CA . ARG A 1 83 ? 1.175 -2.793 -80.507 1.00 74.94 83 ARG A CA 1
ATOM 582 C C . ARG A 1 83 ? -0.131 -2.518 -79.759 1.00 74.94 83 ARG A C 1
ATOM 584 O O . ARG A 1 83 ? -0.099 -2.247 -78.560 1.00 74.94 83 ARG A O 1
ATOM 591 N N . LEU A 1 84 ? -1.278 -2.653 -80.435 1.00 77.62 84 LEU A N 1
ATOM 592 C CA . LEU A 1 84 ? -2.596 -2.550 -79.796 1.00 77.62 84 LEU A CA 1
ATOM 593 C C . LEU A 1 84 ? -2.750 -3.563 -78.665 1.00 77.62 84 LEU A C 1
ATOM 595 O O . LEU A 1 84 ? -3.179 -3.187 -77.579 1.00 77.62 84 LEU A O 1
ATOM 599 N N . LYS A 1 85 ? -2.337 -4.814 -78.885 1.00 81.31 85 LYS A N 1
ATOM 600 C CA . LYS A 1 85 ? -2.340 -5.857 -77.855 1.00 81.31 85 LYS A CA 1
ATOM 601 C C . LYS A 1 85 ? -1.549 -5.429 -76.614 1.00 81.31 85 LYS A C 1
ATOM 603 O O . LYS A 1 85 ? -2.110 -5.415 -75.523 1.00 81.31 85 LYS A O 1
ATOM 608 N N . SER A 1 86 ? -0.297 -4.990 -76.778 1.00 77.44 86 SER A N 1
ATOM 609 C CA . SER A 1 86 ? 0.529 -4.523 -75.652 1.00 77.44 86 SER A CA 1
ATOM 610 C C . SER A 1 86 ? -0.089 -3.326 -74.915 1.00 77.44 86 SER A C 1
ATOM 612 O O . SER A 1 86 ? 0.013 -3.244 -73.690 1.00 77.44 86 SER A O 1
ATOM 614 N N . ARG A 1 87 ? -0.739 -2.399 -75.632 1.00 77.69 87 ARG A N 1
ATOM 615 C CA . ARG A 1 87 ? -1.416 -1.237 -75.031 1.00 77.69 87 ARG A CA 1
ATOM 616 C C . ARG A 1 87 ? -2.669 -1.647 -74.256 1.00 77.69 87 ARG A C 1
ATOM 618 O O . ARG A 1 87 ? -2.894 -1.132 -73.165 1.00 77.69 87 ARG A O 1
ATOM 625 N N . VAL A 1 88 ? -3.453 -2.588 -74.785 1.00 80.62 88 VAL A N 1
ATOM 626 C CA . VAL A 1 88 ? -4.633 -3.157 -74.112 1.00 80.62 88 VAL A CA 1
ATOM 627 C C . VAL A 1 88 ? -4.220 -3.915 -72.849 1.00 80.62 88 VAL A C 1
ATOM 629 O O . VAL A 1 88 ? -4.844 -3.727 -71.810 1.00 80.62 88 VAL A O 1
ATOM 632 N N . GLU A 1 89 ? -3.135 -4.691 -72.882 1.00 77.69 89 GLU A N 1
ATOM 633 C CA . GLU A 1 89 ? -2.590 -5.359 -71.688 1.00 77.69 89 GLU A CA 1
ATOM 634 C C . GLU A 1 89 ? -2.227 -4.355 -70.596 1.00 77.69 89 GLU A C 1
ATOM 636 O O . GLU A 1 89 ? -2.686 -4.466 -69.459 1.00 77.69 89 GLU A O 1
ATOM 641 N N . GLN A 1 90 ? -1.449 -3.330 -70.943 1.00 76.75 90 GLN A N 1
ATOM 642 C CA . GLN A 1 90 ? -1.064 -2.293 -69.988 1.00 76.75 90 GLN A CA 1
ATOM 643 C C . GLN A 1 90 ? -2.279 -1.521 -69.454 1.00 76.75 90 GLN A C 1
ATOM 645 O O . GLN A 1 90 ? -2.304 -1.177 -68.273 1.00 76.75 90 GLN A O 1
ATOM 650 N N . ALA A 1 91 ? -3.307 -1.298 -70.277 1.00 78.38 91 ALA A N 1
ATOM 651 C CA . ALA A 1 91 ? -4.553 -0.670 -69.851 1.00 78.38 91 ALA A CA 1
ATOM 652 C C . ALA A 1 91 ? -5.347 -1.540 -68.866 1.00 78.38 91 ALA A C 1
ATOM 654 O O . ALA A 1 91 ? -5.867 -1.021 -67.882 1.00 78.38 91 ALA A O 1
ATOM 655 N N . VAL A 1 92 ? -5.413 -2.855 -69.089 1.00 76.69 92 VAL A N 1
ATOM 656 C CA . VAL A 1 92 ? -6.126 -3.787 -68.200 1.00 76.69 92 VAL A CA 1
ATOM 657 C C . VAL A 1 92 ? -5.453 -3.867 -66.827 1.00 76.69 92 VAL A C 1
ATOM 659 O O . VAL A 1 92 ? -6.146 -3.854 -65.812 1.00 76.69 92 VAL A O 1
ATOM 662 N N . PHE A 1 93 ? -4.119 -3.901 -66.770 1.00 70.12 93 PHE A N 1
ATOM 663 C CA . PHE A 1 93 ? -3.388 -4.022 -65.501 1.00 70.12 93 PHE A CA 1
ATOM 664 C C . PHE A 1 93 ? -3.159 -2.685 -64.784 1.00 70.12 93 PHE A C 1
ATOM 666 O O . PHE A 1 93 ? -3.259 -2.611 -63.559 1.00 70.12 93 PHE A O 1
ATOM 673 N N . TYR A 1 94 ? -2.849 -1.619 -65.524 1.00 72.38 94 TYR A N 1
ATOM 674 C CA . TYR A 1 94 ? -2.451 -0.332 -64.948 1.00 72.38 94 TYR A CA 1
ATOM 675 C C . TYR A 1 94 ? -3.491 0.778 -65.141 1.00 72.38 94 TYR A C 1
ATOM 677 O O . TYR A 1 94 ? -3.302 1.873 -64.611 1.00 72.38 94 TYR A O 1
ATOM 685 N N . GLY A 1 95 ? -4.577 0.557 -65.886 1.00 68.88 95 GLY A N 1
ATOM 686 C CA . GLY A 1 95 ? -5.573 1.593 -66.187 1.00 68.88 95 GLY A CA 1
ATOM 687 C C . GLY A 1 95 ? -6.370 2.063 -64.968 1.00 68.88 95 GLY A C 1
ATOM 688 O O . GLY A 1 95 ? -6.555 3.270 -64.800 1.00 68.88 95 GLY A O 1
ATOM 689 N N . ASP A 1 96 ? -6.760 1.135 -64.089 1.00 68.69 96 ASP A N 1
ATOM 690 C CA . ASP A 1 96 ? -7.569 1.410 -62.884 1.00 68.69 96 ASP A CA 1
ATOM 691 C C . ASP A 1 96 ? -6.759 2.035 -61.729 1.00 68.69 96 ASP A C 1
ATOM 693 O O . ASP A 1 96 ? -7.271 2.425 -60.681 1.00 68.69 96 ASP A O 1
ATOM 697 N N . ARG A 1 97 ? -5.444 2.169 -61.915 1.00 71.69 97 ARG A N 1
ATOM 698 C CA . ARG A 1 97 ? -4.547 2.741 -60.916 1.00 71.69 97 ARG A CA 1
ATOM 699 C C . ARG A 1 97 ? -4.643 4.265 -60.906 1.00 71.69 97 ARG A C 1
ATOM 701 O O . ARG A 1 97 ? -4.316 4.938 -61.888 1.00 71.69 97 ARG A O 1
ATOM 708 N N . SER A 1 98 ? -5.055 4.818 -59.764 1.00 66.38 98 SER A N 1
ATOM 709 C CA . SER A 1 98 ? -5.164 6.269 -59.548 1.00 66.38 98 SER A CA 1
ATOM 710 C C . SER A 1 98 ? -3.808 6.981 -59.560 1.00 66.38 98 SER A C 1
ATOM 712 O O . SER A 1 98 ? -3.745 8.174 -59.849 1.00 66.38 98 SER A O 1
ATOM 714 N N . ASP A 1 99 ? -2.728 6.244 -59.297 1.00 67.25 99 ASP A N 1
ATOM 715 C CA . ASP A 1 99 ? -1.341 6.695 -59.353 1.00 67.25 99 ASP A CA 1
ATOM 716 C C . ASP A 1 99 ? -0.713 6.573 -60.751 1.00 67.25 99 ASP A C 1
ATOM 718 O O . ASP A 1 99 ? 0.413 7.015 -60.930 1.00 67.25 99 ASP A O 1
ATOM 722 N N . ASN A 1 100 ? -1.397 6.027 -61.764 1.00 71.31 100 ASN A N 1
ATOM 723 C CA . ASN A 1 100 ? -0.799 5.863 -63.090 1.00 71.31 100 ASN A CA 1
ATOM 724 C C . ASN A 1 100 ? -0.823 7.170 -63.916 1.00 71.31 100 ASN A C 1
ATOM 726 O O . ASN A 1 100 ? -1.916 7.671 -64.217 1.00 71.31 100 ASN A O 1
ATOM 730 N N . PRO A 1 101 ? 0.343 7.695 -64.348 1.00 73.25 101 PRO A N 1
ATOM 731 C CA . PRO A 1 101 ? 0.434 8.924 -65.135 1.00 73.25 101 PRO A CA 1
ATOM 732 C C . PRO A 1 101 ? 0.055 8.771 -66.620 1.00 73.25 101 PRO A C 1
ATOM 734 O O . PRO A 1 101 ? -0.157 9.791 -67.287 1.00 73.25 101 PRO A O 1
ATOM 737 N N . LEU A 1 102 ? -0.022 7.540 -67.144 1.00 78.19 102 LEU A N 1
ATOM 738 C CA . LEU A 1 102 ? -0.271 7.243 -68.560 1.00 78.19 102 LEU A CA 1
ATOM 739 C C . LEU A 1 102 ? -1.771 7.205 -68.888 1.00 78.19 102 LEU A C 1
ATOM 741 O O . LEU A 1 102 ? -2.559 6.625 -68.140 1.00 78.19 102 LEU A O 1
ATOM 745 N N . SER A 1 103 ? -2.163 7.794 -70.020 1.00 78.38 103 SER A N 1
ATOM 746 C CA . SER A 1 103 ? -3.469 7.557 -70.648 1.00 78.38 103 SER A CA 1
ATOM 747 C C . SER A 1 103 ? -3.328 6.442 -71.682 1.00 78.38 103 SER A C 1
ATOM 749 O O . SER A 1 103 ? -2.430 6.464 -72.526 1.00 78.38 103 SER A O 1
ATOM 751 N N . PHE A 1 104 ? -4.239 5.473 -71.617 1.00 78.38 104 PHE A N 1
ATOM 752 C CA . PHE A 1 104 ? -4.312 4.368 -72.570 1.00 78.38 104 PHE A CA 1
ATOM 753 C C . PHE A 1 104 ? -5.445 4.529 -73.585 1.00 78.38 104 PHE A C 1
ATOM 755 O O . PHE A 1 104 ? -5.711 3.593 -74.339 1.00 78.38 104 PHE A O 1
ATOM 762 N N . ASP A 1 105 ? -6.076 5.704 -73.649 1.00 77.38 105 ASP A N 1
ATOM 763 C CA . ASP A 1 105 ? -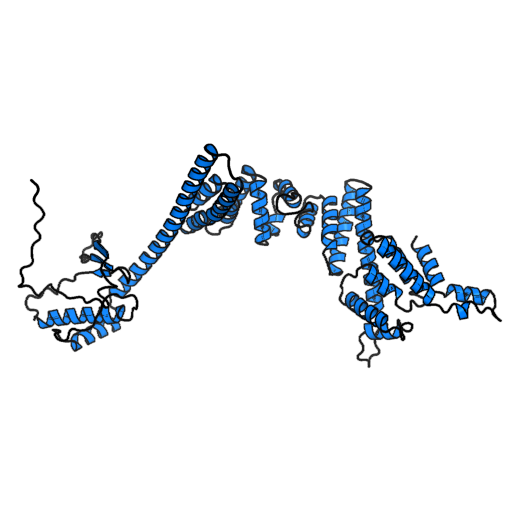7.163 5.978 -74.590 1.00 77.38 105 ASP A CA 1
ATOM 764 C C . ASP A 1 105 ? -6.682 5.754 -76.031 1.00 77.38 105 ASP A C 1
ATOM 766 O O . ASP A 1 105 ? -5.562 6.130 -76.397 1.00 77.38 105 ASP A O 1
ATOM 770 N N . LEU A 1 106 ? -7.500 5.092 -76.851 1.00 73.44 106 LEU A N 1
ATOM 771 C CA . LEU A 1 106 ? -7.178 4.850 -78.255 1.00 73.44 106 LEU A CA 1
ATOM 772 C C . LEU A 1 106 ? -7.405 6.139 -79.055 1.00 73.44 106 LEU A C 1
ATOM 774 O O . LEU A 1 106 ? -8.477 6.738 -78.991 1.00 73.44 106 LEU A O 1
ATOM 778 N N . SER A 1 107 ? -6.396 6.559 -79.823 1.00 68.06 107 SER A N 1
ATOM 779 C CA . SER A 1 107 ? -6.537 7.666 -80.777 1.00 68.06 107 SER A CA 1
ATOM 780 C C . SER A 1 107 ? -7.578 7.302 -81.851 1.00 68.06 107 SER A C 1
ATOM 782 O O . SER A 1 107 ? -7.612 6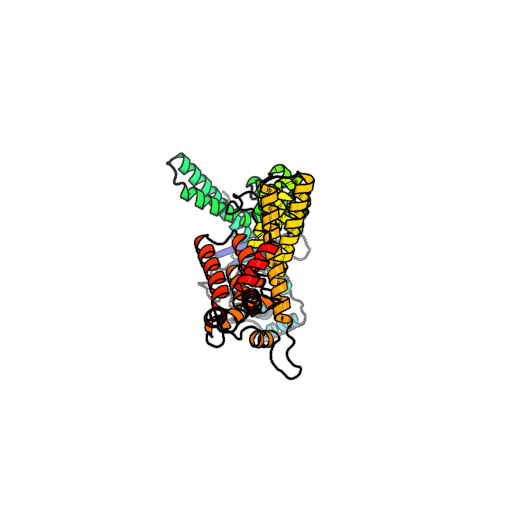.139 -82.263 1.00 68.06 107 SER A O 1
ATOM 784 N N . PRO A 1 108 ? -8.402 8.249 -82.345 1.00 63.78 108 PRO A N 1
ATOM 785 C CA . PRO A 1 108 ? -9.401 7.975 -83.385 1.00 63.78 108 PRO A CA 1
ATOM 786 C C . PRO A 1 108 ? -8.809 7.418 -84.695 1.00 63.78 108 PRO A C 1
ATOM 788 O O . PRO A 1 108 ? -9.528 6.762 -85.441 1.00 63.78 108 PRO A O 1
ATOM 791 N N . ASP A 1 109 ? -7.505 7.601 -84.930 1.00 65.06 109 ASP A N 1
ATOM 792 C CA . ASP A 1 109 ? -6.780 7.126 -86.118 1.00 65.06 109 ASP A CA 1
ATOM 793 C C . ASP A 1 109 ? -5.929 5.862 -85.851 1.00 65.06 109 ASP A C 1
ATOM 795 O O . ASP A 1 109 ? -4.853 5.681 -86.431 1.00 65.06 109 ASP A O 1
ATOM 799 N N . TYR A 1 110 ? -6.356 4.985 -84.934 1.00 69.44 110 TYR A N 1
ATOM 800 C CA . TYR A 1 110 ? -5.589 3.778 -84.607 1.00 69.44 110 TYR A CA 1
ATOM 801 C C . TYR A 1 110 ? -5.494 2.803 -85.800 1.00 69.44 110 TYR A C 1
ATOM 803 O O . TYR A 1 110 ? -6.427 2.637 -86.585 1.00 69.44 110 TYR A O 1
ATOM 811 N N . ARG A 1 111 ? -4.347 2.123 -85.932 1.00 69.88 111 ARG A N 1
ATOM 812 C CA . ARG A 1 111 ? -4.103 1.084 -86.949 1.00 69.88 111 ARG A CA 1
ATOM 813 C C . ARG A 1 111 ? -4.045 -0.294 -86.286 1.00 69.88 111 ARG A C 1
ATOM 815 O O . ARG A 1 111 ? -3.433 -0.425 -85.232 1.00 69.88 111 ARG A O 1
ATOM 822 N N . GLY A 1 112 ? -4.616 -1.313 -86.930 1.00 76.25 112 GLY A N 1
ATOM 823 C CA . GLY A 1 112 ? -4.629 -2.707 -86.453 1.00 76.25 112 GLY A CA 1
ATOM 824 C C . GLY A 1 112 ? -6.026 -3.211 -86.075 1.00 76.25 112 GLY A C 1
ATOM 825 O O . GLY A 1 112 ? -6.989 -2.445 -86.095 1.00 76.25 112 GLY A O 1
ATOM 826 N N . ASP A 1 113 ? -6.134 -4.502 -85.758 1.00 80.19 113 ASP A N 1
ATOM 827 C CA . ASP A 1 113 ? -7.392 -5.139 -85.355 1.00 80.19 113 ASP A CA 1
ATOM 828 C C . ASP A 1 113 ? -7.521 -5.179 -83.822 1.00 80.19 113 ASP A C 1
ATOM 830 O O . ASP A 1 113 ? -6.808 -5.900 -83.122 1.00 80.19 113 ASP A O 1
ATOM 834 N N . ALA A 1 114 ? -8.440 -4.377 -83.282 1.00 79.69 114 ALA A N 1
ATOM 835 C CA . ALA A 1 114 ? -8.682 -4.311 -81.844 1.00 79.69 114 ALA A CA 1
ATOM 836 C C . ALA A 1 114 ? -9.358 -5.579 -81.290 1.00 79.69 114 ALA A C 1
ATOM 838 O O . ALA A 1 114 ? -9.155 -5.903 -80.118 1.00 79.69 114 ALA A O 1
ATOM 839 N N . ALA A 1 115 ? -10.142 -6.297 -82.103 1.00 80.69 115 ALA A N 1
ATOM 840 C CA . ALA A 1 115 ? -10.822 -7.517 -81.676 1.00 80.69 115 ALA A CA 1
ATOM 841 C C . ALA A 1 115 ? -9.822 -8.672 -81.526 1.00 80.69 115 ALA A C 1
ATOM 843 O O . ALA A 1 115 ? -9.812 -9.335 -80.489 1.00 80.69 115 ALA A O 1
ATOM 844 N N . GLU A 1 116 ? -8.927 -8.841 -82.505 1.00 83.25 116 GLU A N 1
ATOM 845 C CA . GLU A 1 116 ? -7.855 -9.848 -82.459 1.00 83.25 116 GLU A CA 1
ATOM 846 C C . GLU A 1 116 ? -6.894 -9.589 -81.288 1.00 83.25 116 GLU A C 1
ATOM 848 O O . GLU A 1 116 ? -6.534 -10.505 -80.545 1.00 83.25 116 GLU A O 1
ATOM 853 N N . ALA A 1 117 ? -6.533 -8.321 -81.063 1.00 81.38 117 ALA A N 1
ATOM 854 C CA . ALA A 1 117 ? -5.727 -7.925 -79.916 1.00 81.38 117 ALA A CA 1
ATOM 855 C C . ALA A 1 117 ? -6.415 -8.284 -78.588 1.00 81.38 117 ALA A C 1
ATOM 857 O O . ALA A 1 117 ? -5.803 -8.936 -77.744 1.00 81.38 117 ALA A O 1
ATOM 858 N N . ALA A 1 118 ? -7.684 -7.908 -78.403 1.00 81.06 118 ALA A N 1
ATOM 859 C CA . ALA A 1 118 ? -8.416 -8.166 -77.163 1.00 81.06 118 ALA A CA 1
ATOM 860 C C . ALA A 1 118 ? -8.610 -9.669 -76.879 1.00 81.06 118 ALA A C 1
ATOM 862 O O . ALA A 1 118 ? -8.512 -10.095 -75.722 1.00 81.06 118 ALA A O 1
ATOM 863 N N . GLU A 1 119 ? -8.843 -10.483 -77.913 1.00 82.88 119 GLU A N 1
ATOM 864 C CA . GLU A 1 119 ? -8.951 -11.939 -77.777 1.00 82.88 119 GLU A CA 1
ATOM 865 C C . GLU A 1 119 ? -7.614 -12.560 -77.350 1.00 82.88 119 GLU A C 1
ATOM 867 O O . GLU A 1 119 ? -7.580 -13.361 -76.413 1.00 82.88 119 GLU A O 1
ATOM 872 N N . ALA A 1 120 ? -6.502 -12.134 -77.958 1.00 79.75 120 ALA A N 1
ATOM 873 C CA . ALA A 1 120 ? -5.166 -12.609 -77.608 1.00 79.75 120 ALA A CA 1
ATOM 874 C C . ALA A 1 120 ? -4.788 -12.277 -76.153 1.00 79.75 120 ALA A C 1
ATOM 876 O O . ALA A 1 120 ? -4.289 -13.149 -75.440 1.00 79.75 120 ALA A O 1
ATOM 877 N N . VAL A 1 121 ? -5.073 -11.054 -75.684 1.00 79.56 121 VAL A N 1
ATOM 878 C CA . VAL A 1 121 ? -4.876 -10.668 -74.271 1.00 79.56 121 VAL A CA 1
ATOM 879 C C . VAL A 1 121 ? -5.717 -11.543 -73.344 1.00 79.56 121 VAL A C 1
ATOM 881 O O . VAL A 1 121 ? -5.224 -12.051 -72.338 1.00 79.56 121 VAL A O 1
ATOM 884 N N . SER A 1 122 ? -6.986 -11.756 -73.695 1.00 80.25 122 SER A N 1
ATOM 885 C CA . SER A 1 122 ? -7.906 -12.562 -72.890 1.00 80.25 122 SER A CA 1
ATOM 886 C C . SER A 1 122 ? -7.437 -14.015 -72.773 1.00 80.25 122 SER A C 1
ATOM 888 O O . SER A 1 122 ? -7.457 -14.581 -71.680 1.00 80.25 122 SER A O 1
ATOM 890 N N . GLN A 1 123 ? -6.965 -14.616 -73.870 1.00 78.75 123 GLN A N 1
ATOM 891 C CA . GLN A 1 123 ? -6.410 -15.973 -73.862 1.00 78.75 123 GLN A CA 1
ATOM 892 C C . GLN A 1 123 ? -5.130 -16.065 -73.018 1.00 78.75 123 GLN A C 1
ATOM 894 O O . GLN A 1 123 ? -4.959 -17.031 -72.270 1.00 78.75 123 GLN A O 1
ATOM 899 N N . GLU A 1 124 ? -4.256 -15.057 -73.067 1.00 75.50 124 GLU A N 1
ATOM 900 C CA . GLU A 1 124 ? -3.042 -15.037 -72.245 1.00 75.50 124 GLU A CA 1
ATOM 901 C C . GLU A 1 124 ? -3.338 -14.932 -70.749 1.00 75.50 124 GLU A C 1
ATOM 903 O O . GLU A 1 124 ? -2.770 -15.705 -69.969 1.00 75.50 124 GLU A O 1
ATOM 908 N N . ILE A 1 125 ? -4.274 -14.060 -70.361 1.00 73.44 125 ILE A N 1
ATOM 909 C CA . ILE A 1 125 ? -4.741 -13.930 -68.973 1.00 73.44 125 ILE A CA 1
ATOM 910 C C . ILE A 1 125 ? -5.311 -15.268 -68.488 1.00 73.44 125 ILE A C 1
ATOM 912 O O . ILE A 1 125 ? -4.933 -15.752 -67.419 1.00 73.44 125 ILE A O 1
ATOM 916 N N . LEU A 1 126 ? -6.165 -15.912 -69.293 1.00 74.69 126 LEU A N 1
ATOM 917 C CA . LEU A 1 126 ? -6.747 -17.218 -68.964 1.00 74.69 126 LEU A CA 1
ATOM 918 C C . LEU A 1 126 ? -5.683 -18.322 -68.846 1.00 74.69 126 LEU A C 1
ATOM 920 O O . LEU A 1 126 ? -5.811 -19.212 -68.007 1.00 74.69 126 LEU A O 1
ATOM 924 N N . SER A 1 127 ? -4.613 -18.253 -69.640 1.00 72.75 127 SER A N 1
ATOM 925 C CA . SER A 1 127 ? -3.506 -19.219 -69.604 1.00 72.75 127 SER A CA 1
ATOM 926 C C . SER A 1 127 ? -2.482 -18.972 -68.483 1.00 72.75 127 SER A C 1
ATOM 928 O O . SER A 1 127 ? -1.570 -19.779 -68.308 1.00 72.75 127 SER A O 1
ATOM 930 N N . SER A 1 128 ? -2.616 -17.882 -67.709 1.00 60.19 128 SER A N 1
ATOM 931 C CA . SER A 1 128 ? -1.695 -17.484 -66.623 1.00 60.19 128 SER A CA 1
ATOM 932 C C . SER A 1 128 ? -0.215 -17.379 -67.031 1.00 60.19 128 SER A C 1
ATOM 934 O O . SER A 1 128 ? 0.682 -17.440 -66.188 1.00 60.19 128 SER A O 1
ATOM 936 N N . SER A 1 129 ? 0.067 -17.212 -68.321 1.00 58.34 129 SER A N 1
ATOM 937 C CA . SER A 1 129 ? 1.422 -17.176 -68.868 1.00 58.34 129 SER A CA 1
ATOM 938 C C . SER A 1 129 ? 1.895 -15.731 -69.051 1.00 58.34 129 SER A C 1
ATOM 940 O O . SER A 1 129 ? 2.093 -15.302 -70.184 1.00 58.34 129 SER A O 1
ATOM 942 N N . GLN A 1 130 ? 2.077 -14.954 -67.971 1.00 59.34 130 GLN A N 1
ATOM 943 C CA . GLN A 1 130 ? 2.484 -13.545 -68.117 1.00 59.34 130 GLN A CA 1
ATOM 944 C C . GLN A 1 130 ? 3.647 -13.072 -67.228 1.00 59.34 130 GLN A C 1
ATOM 946 O O . GLN A 1 130 ? 3.731 -13.329 -66.028 1.00 59.34 130 GLN A O 1
ATOM 951 N N . TYR A 1 131 ? 4.544 -12.327 -67.883 1.00 57.28 131 TYR A N 1
ATOM 952 C CA . TYR A 1 131 ? 5.797 -11.744 -67.389 1.00 57.28 131 TYR A CA 1
ATOM 953 C C . TYR A 1 131 ? 5.582 -10.568 -66.411 1.00 57.28 131 TYR A C 1
ATOM 955 O O . TYR A 1 131 ? 6.356 -10.407 -65.466 1.00 57.28 131 TYR A O 1
ATOM 963 N N . TYR A 1 132 ? 4.495 -9.800 -66.560 1.00 54.50 132 TYR A N 1
ATOM 964 C CA . TYR A 1 132 ? 4.209 -8.615 -65.734 1.00 54.50 132 TYR A CA 1
ATOM 965 C C . TYR A 1 132 ? 3.861 -8.931 -64.267 1.00 54.50 132 TYR A C 1
ATOM 967 O O . TYR A 1 132 ? 4.226 -8.183 -63.363 1.00 54.50 132 TYR A O 1
ATOM 975 N N . VAL A 1 133 ? 3.260 -10.093 -63.986 1.00 51.81 133 VAL A N 1
ATOM 976 C CA . VAL A 1 133 ? 2.971 -10.529 -62.603 1.00 51.81 133 VAL A CA 1
ATOM 977 C C . VAL A 1 133 ? 4.264 -10.791 -61.808 1.00 51.81 133 VAL A C 1
ATOM 979 O O . VAL A 1 133 ? 4.313 -10.600 -60.590 1.00 51.81 133 VAL A O 1
ATOM 982 N N . LEU A 1 134 ? 5.343 -11.204 -62.485 1.00 48.53 134 LEU A N 1
ATOM 983 C CA . LEU A 1 134 ? 6.655 -11.414 -61.864 1.00 48.53 134 LEU A CA 1
ATOM 984 C C . LEU A 1 134 ? 7.425 -10.098 -61.666 1.00 48.53 134 LEU A C 1
ATOM 986 O O . LEU A 1 134 ? 8.145 -9.968 -60.672 1.00 48.53 134 LEU A O 1
ATOM 990 N N . SER A 1 135 ? 7.264 -9.115 -62.559 1.00 51.09 135 SER A N 1
ATOM 991 C CA . SER A 1 135 ? 7.910 -7.802 -62.427 1.00 51.09 135 SER A CA 1
ATOM 992 C C . SER A 1 135 ? 7.273 -6.947 -61.325 1.00 51.09 135 SER A C 1
ATOM 994 O O . SER A 1 135 ? 8.004 -6.325 -60.551 1.00 51.09 135 SER A O 1
ATOM 996 N N . GLU A 1 136 ? 5.948 -6.995 -61.149 1.00 52.06 136 GLU A N 1
ATOM 997 C CA . GLU A 1 136 ? 5.262 -6.296 -60.050 1.00 52.06 136 GLU A CA 1
ATOM 998 C C . GLU A 1 136 ? 5.721 -6.775 -58.669 1.00 52.06 136 GLU A C 1
ATOM 1000 O O . GLU A 1 136 ? 6.028 -5.959 -57.797 1.00 52.06 136 GLU A O 1
ATOM 1005 N N . ARG A 1 137 ? 5.839 -8.094 -58.469 1.00 45.88 137 ARG A N 1
ATOM 1006 C CA . ARG A 1 137 ? 6.331 -8.659 -57.199 1.00 45.88 137 ARG A CA 1
ATOM 1007 C C . ARG A 1 137 ? 7.768 -8.231 -56.897 1.00 45.88 137 ARG A C 1
ATOM 1009 O O . ARG A 1 137 ? 8.112 -8.008 -55.737 1.00 45.88 137 ARG A O 1
ATOM 1016 N N . ARG A 1 138 ? 8.599 -8.079 -57.933 1.00 45.91 138 ARG A N 1
ATOM 1017 C CA . ARG A 1 138 ? 9.992 -7.627 -57.808 1.00 45.91 138 ARG A CA 1
ATOM 1018 C C . ARG A 1 138 ? 10.080 -6.139 -57.443 1.00 45.91 138 ARG A C 1
ATOM 1020 O O . ARG A 1 138 ? 10.799 -5.791 -56.511 1.00 45.91 138 ARG A O 1
ATOM 1027 N N . LEU A 1 139 ? 9.285 -5.289 -58.092 1.00 48.44 139 LEU A N 1
ATOM 1028 C CA . LEU A 1 139 ? 9.204 -3.848 -57.809 1.00 48.44 139 LEU A CA 1
ATOM 1029 C C . LEU A 1 139 ? 8.609 -3.542 -56.422 1.00 48.44 139 LEU A C 1
ATOM 1031 O O . LEU A 1 139 ? 9.051 -2.615 -55.740 1.00 48.44 139 LEU A O 1
ATOM 1035 N N . GLN A 1 140 ? 7.635 -4.327 -55.955 1.00 50.91 140 GLN A N 1
ATOM 1036 C CA . GLN A 1 140 ? 7.077 -4.170 -54.605 1.00 50.91 140 GLN A CA 1
ATOM 1037 C C . GLN A 1 140 ? 8.105 -4.500 -53.512 1.00 50.91 140 GLN A C 1
ATOM 1039 O O . GLN A 1 140 ? 8.232 -3.756 -52.539 1.00 50.91 140 GLN A O 1
ATOM 1044 N N . ALA A 1 141 ? 8.896 -5.561 -53.690 1.00 46.88 141 ALA A N 1
ATOM 1045 C CA . ALA A 1 141 ? 9.966 -5.900 -52.753 1.00 46.88 141 ALA A CA 1
ATOM 1046 C C . ALA A 1 141 ? 11.038 -4.792 -52.678 1.00 46.88 141 ALA A C 1
ATOM 1048 O O . ALA A 1 141 ? 11.479 -4.425 -51.588 1.00 46.88 141 ALA A O 1
ATOM 1049 N N . GLU A 1 142 ? 11.399 -4.209 -53.823 1.00 52.91 142 GLU A N 1
ATOM 1050 C CA . GLU A 1 142 ? 12.428 -3.168 -53.934 1.00 52.91 142 GLU A CA 1
ATOM 1051 C C . GLU A 1 142 ? 11.954 -1.789 -53.424 1.00 52.91 142 GLU A C 1
ATOM 1053 O O . GLU A 1 142 ? 12.717 -1.014 -52.843 1.00 52.91 142 GLU A O 1
ATOM 1058 N N . THR A 1 143 ? 10.661 -1.479 -53.544 1.00 50.91 143 THR A N 1
ATOM 1059 C CA . THR A 1 143 ? 10.079 -0.260 -52.951 1.00 50.91 143 THR A CA 1
ATOM 1060 C C . THR A 1 143 ? 9.925 -0.359 -51.431 1.00 50.91 143 THR A C 1
ATOM 1062 O O . THR A 1 143 ? 10.117 0.644 -50.734 1.00 50.91 143 THR A O 1
ATOM 1065 N N . CYS A 1 144 ? 9.650 -1.551 -50.889 1.00 52.66 144 CYS A N 1
ATOM 1066 C CA . CYS A 1 144 ? 9.636 -1.797 -49.445 1.00 52.66 144 CYS A CA 1
ATOM 1067 C C . CYS A 1 144 ? 11.023 -1.635 -48.807 1.00 52.66 144 CYS A C 1
ATOM 1069 O O . CYS A 1 144 ? 11.130 -1.014 -47.746 1.00 52.66 144 CYS A O 1
ATOM 1071 N N . THR A 1 145 ? 12.087 -2.132 -49.443 1.00 51.78 145 THR A N 1
ATOM 1072 C CA . THR A 1 145 ? 13.462 -1.948 -48.946 1.00 51.78 145 THR A CA 1
ATOM 1073 C C . THR A 1 145 ? 13.904 -0.488 -49.039 1.00 51.78 145 THR A C 1
ATOM 1075 O O . THR A 1 145 ? 14.493 0.033 -48.093 1.00 51.78 145 THR A O 1
ATOM 1078 N N . ARG A 1 146 ? 13.536 0.230 -50.109 1.00 51.97 146 ARG A N 1
ATOM 1079 C CA . ARG A 1 146 ? 13.888 1.651 -50.261 1.00 51.97 146 ARG A CA 1
ATOM 1080 C C . ARG A 1 146 ? 13.152 2.574 -49.285 1.00 51.97 146 ARG A C 1
ATOM 1082 O O . ARG A 1 146 ? 13.767 3.506 -48.779 1.00 51.97 146 ARG A O 1
ATOM 1089 N N . ARG A 1 147 ? 11.873 2.323 -48.966 1.00 54.03 147 ARG A N 1
ATOM 1090 C CA . ARG A 1 147 ? 11.154 3.103 -47.932 1.00 54.03 147 ARG A CA 1
ATOM 1091 C C . ARG A 1 147 ? 11.815 2.985 -46.561 1.00 54.03 147 ARG A C 1
ATOM 1093 O O . ARG A 1 147 ? 11.911 3.989 -45.866 1.00 54.03 147 ARG A O 1
ATOM 1100 N N . ARG A 1 148 ? 12.300 1.790 -46.206 1.00 55.69 148 ARG A N 1
ATOM 1101 C CA . ARG A 1 148 ? 13.061 1.570 -44.966 1.00 55.69 148 ARG A CA 1
ATOM 1102 C C . ARG A 1 148 ? 14.352 2.392 -44.967 1.00 55.69 148 ARG A C 1
ATOM 1104 O O . ARG A 1 148 ? 14.547 3.200 -44.070 1.00 55.69 148 ARG A O 1
ATOM 1111 N N . LEU A 1 149 ? 15.135 2.320 -46.047 1.00 55.25 149 LEU A N 1
ATOM 1112 C CA . LEU A 1 149 ? 16.367 3.106 -46.194 1.00 55.25 149 LEU A CA 1
ATOM 1113 C C . LEU A 1 149 ? 16.135 4.627 -46.152 1.00 55.25 149 LEU A C 1
ATOM 1115 O O . LEU A 1 149 ? 16.930 5.344 -45.553 1.00 55.25 149 LEU A O 1
ATOM 1119 N N . CYS A 1 150 ? 15.052 5.135 -46.749 1.00 54.56 150 CYS A N 1
ATOM 1120 C CA . CYS A 1 150 ? 14.697 6.556 -46.655 1.00 54.56 150 CYS A CA 1
ATOM 1121 C C . CYS A 1 150 ? 14.336 6.959 -45.220 1.00 54.56 150 CYS A C 1
ATOM 1123 O O . CYS A 1 150 ? 14.796 7.992 -44.745 1.00 54.56 150 CYS A O 1
ATOM 1125 N N . GLN A 1 151 ? 13.569 6.127 -44.515 1.00 55.38 151 GLN A N 1
ATOM 1126 C CA . GLN A 1 151 ? 13.207 6.380 -43.122 1.00 55.38 151 GLN A CA 1
ATOM 1127 C C . GLN A 1 151 ? 14.433 6.354 -42.195 1.00 55.38 151 GLN A C 1
ATOM 1129 O O . GLN A 1 151 ? 14.503 7.116 -41.231 1.00 55.38 151 GLN A O 1
ATOM 1134 N N . ASP A 1 152 ? 15.415 5.504 -42.486 1.00 58.22 152 ASP A N 1
ATOM 1135 C CA . ASP A 1 152 ? 16.662 5.432 -41.724 1.00 58.22 152 ASP A CA 1
ATOM 1136 C C . ASP A 1 152 ? 17.598 6.606 -42.045 1.00 58.22 152 ASP A C 1
ATOM 1138 O O . ASP A 1 152 ? 18.210 7.171 -41.138 1.00 58.22 152 ASP A O 1
ATOM 1142 N N . ALA A 1 153 ? 17.629 7.062 -43.300 1.00 53.53 153 ALA A N 1
ATOM 1143 C CA . ALA A 1 153 ? 18.340 8.277 -43.696 1.00 53.53 153 ALA A CA 1
ATOM 1144 C C . ALA A 1 153 ? 17.745 9.543 -43.052 1.00 53.53 153 ALA A C 1
ATOM 1146 O O . ALA A 1 153 ? 18.491 10.427 -42.635 1.00 53.53 153 ALA A O 1
ATOM 1147 N N . GLU A 1 154 ? 16.419 9.631 -42.915 1.00 56.38 154 GLU A N 1
ATOM 1148 C CA . GLU A 1 154 ? 15.752 10.740 -42.218 1.00 56.38 154 GLU A CA 1
ATOM 1149 C C . GLU A 1 154 ? 16.112 10.787 -40.729 1.00 56.38 154 GLU A C 1
ATOM 1151 O O . GLU A 1 154 ? 16.378 11.862 -40.188 1.00 56.38 154 GLU A O 1
ATOM 1156 N N . LYS A 1 155 ? 16.186 9.627 -40.065 1.00 59.88 155 LYS A N 1
ATOM 1157 C CA . LYS A 1 155 ? 16.617 9.540 -38.661 1.00 59.88 155 LYS A CA 1
ATOM 1158 C C . LYS A 1 155 ? 18.092 9.898 -38.494 1.00 59.88 155 LYS A C 1
ATOM 1160 O O . LYS A 1 155 ? 18.429 10.625 -37.564 1.00 59.88 155 LYS A O 1
ATOM 1165 N N . ALA A 1 156 ? 18.956 9.423 -39.392 1.00 59.91 156 ALA A N 1
ATOM 1166 C CA . ALA A 1 156 ? 20.377 9.762 -39.387 1.00 59.91 156 ALA A CA 1
ATOM 1167 C C . ALA A 1 156 ? 20.597 11.265 -39.614 1.00 59.91 156 ALA A C 1
ATOM 1169 O O . ALA A 1 156 ? 21.388 11.886 -38.910 1.00 59.91 156 ALA A O 1
ATOM 1170 N N . LYS A 1 157 ? 19.840 11.874 -40.533 1.00 57.06 157 LYS A N 1
ATOM 1171 C CA . LYS A 1 157 ? 19.859 13.322 -40.758 1.00 57.06 157 LYS A CA 1
ATOM 1172 C C . LYS A 1 157 ? 19.425 14.097 -39.511 1.00 57.06 157 LYS A C 1
ATOM 1174 O O . LYS A 1 157 ? 20.128 15.011 -39.105 1.00 57.06 157 LYS A O 1
ATOM 1179 N N . ALA A 1 158 ? 18.330 13.695 -38.864 1.00 57.62 158 ALA A N 1
ATOM 1180 C CA . ALA A 1 158 ? 17.877 14.336 -37.628 1.00 57.62 158 ALA A CA 1
ATOM 1181 C C . ALA A 1 158 ? 18.917 14.235 -36.493 1.00 57.62 158 ALA A C 1
ATOM 1183 O O . ALA A 1 158 ? 19.072 15.174 -35.716 1.00 57.62 158 ALA A O 1
ATOM 1184 N N . ALA A 1 159 ? 19.651 13.119 -36.414 1.00 60.88 159 ALA A N 1
ATOM 1185 C CA . ALA A 1 159 ? 20.738 12.944 -35.453 1.00 60.88 159 ALA A CA 1
ATOM 1186 C C . ALA A 1 159 ? 21.919 13.891 -35.730 1.00 60.88 159 ALA A C 1
ATOM 1188 O O . ALA A 1 159 ? 22.428 14.516 -34.800 1.00 60.88 159 ALA A O 1
ATOM 1189 N N . ILE A 1 160 ? 22.316 14.030 -37.000 1.00 63.78 160 ILE A N 1
ATOM 1190 C CA . ILE A 1 160 ? 23.389 14.940 -37.435 1.00 63.78 160 ILE A CA 1
ATOM 1191 C C . ILE A 1 160 ? 22.992 16.399 -37.186 1.00 63.78 160 ILE A C 1
ATOM 1193 O O . ILE A 1 160 ? 23.756 17.137 -36.574 1.00 63.78 160 ILE A O 1
ATOM 1197 N N . ASP A 1 161 ? 21.773 16.792 -37.565 1.00 63.00 161 ASP A N 1
ATOM 1198 C CA . ASP A 1 161 ? 21.280 18.166 -37.407 1.00 63.00 161 ASP A CA 1
ATOM 1199 C C . ASP A 1 161 ? 21.313 18.623 -35.936 1.00 63.00 161 ASP A C 1
ATOM 1201 O O . ASP A 1 161 ? 21.587 19.789 -35.636 1.00 63.00 161 ASP A O 1
ATOM 1205 N N . VAL A 1 162 ? 21.058 17.704 -35.000 1.00 62.72 162 VAL A N 1
ATOM 1206 C CA . VAL A 1 162 ? 21.052 18.008 -33.563 1.00 62.72 162 VAL A CA 1
ATOM 1207 C C . VAL A 1 162 ? 22.443 17.946 -32.950 1.00 62.72 162 VAL A C 1
ATOM 1209 O O . VAL A 1 162 ? 22.739 18.769 -32.086 1.00 62.72 162 VAL A O 1
ATOM 1212 N N . TRP A 1 163 ? 23.314 17.053 -33.420 1.00 65.12 163 TRP A N 1
ATOM 1213 C CA . TRP A 1 163 ? 24.729 17.064 -33.047 1.00 65.12 163 TRP A CA 1
ATOM 1214 C C . TRP A 1 163 ? 25.413 18.368 -33.492 1.00 65.12 163 TRP A C 1
ATOM 1216 O O . TRP A 1 163 ? 26.064 19.040 -32.692 1.00 65.12 163 TRP A O 1
ATOM 1226 N N . ASP A 1 164 ? 25.155 18.814 -34.723 1.00 60.81 164 ASP A N 1
ATOM 1227 C CA . ASP A 1 164 ? 25.635 20.100 -35.239 1.00 60.81 164 ASP A CA 1
ATOM 1228 C C . ASP A 1 164 ? 25.044 21.287 -34.465 1.00 60.81 164 ASP A C 1
ATOM 1230 O O . ASP A 1 164 ? 25.666 22.344 -34.339 1.00 60.81 164 ASP A O 1
ATOM 1234 N N . TYR A 1 165 ? 23.812 21.166 -33.968 1.00 63.88 165 TYR A N 1
ATOM 1235 C CA . TYR A 1 165 ? 23.198 22.191 -33.125 1.00 63.88 165 TYR A CA 1
ATOM 1236 C C . TYR A 1 165 ? 23.805 22.217 -31.714 1.00 63.88 165 TYR A C 1
ATOM 1238 O O . TYR A 1 165 ? 24.091 23.299 -31.207 1.00 63.88 165 TYR A O 1
ATOM 1246 N N . GLN A 1 166 ? 24.076 21.054 -31.113 1.00 63.09 166 GLN A N 1
ATOM 1247 C CA . GLN A 1 166 ? 24.790 20.930 -29.837 1.00 63.09 166 GLN A CA 1
ATOM 1248 C C . GLN A 1 166 ? 26.176 21.564 -29.898 1.00 63.09 166 GLN A C 1
ATOM 1250 O O . GLN A 1 166 ? 26.505 22.367 -29.027 1.00 63.09 166 GLN A O 1
ATOM 1255 N N . ASN A 1 167 ? 26.953 21.265 -30.939 1.00 63.06 167 ASN A N 1
ATOM 1256 C CA . ASN A 1 167 ? 28.280 21.852 -31.118 1.00 63.06 167 ASN A CA 1
ATOM 1257 C C . ASN A 1 167 ? 28.206 23.377 -31.258 1.00 63.06 167 ASN A C 1
ATOM 1259 O O . ASN A 1 167 ? 28.948 24.083 -30.587 1.00 63.06 167 ASN A O 1
ATOM 1263 N N . ARG A 1 168 ? 27.239 23.896 -32.026 1.00 64.81 168 ARG A N 1
ATOM 1264 C CA . ARG A 1 168 ? 27.027 25.347 -32.175 1.00 64.81 168 ARG A CA 1
ATOM 1265 C C . ARG A 1 168 ? 26.594 26.036 -30.883 1.00 64.81 168 ARG A C 1
ATOM 1267 O O . ARG A 1 168 ? 26.980 27.175 -30.642 1.00 64.81 168 ARG A O 1
ATOM 1274 N N . VAL A 1 169 ? 25.772 25.389 -30.057 1.00 60.81 169 VAL A N 1
ATOM 1275 C CA . VAL A 1 169 ? 25.374 25.941 -28.752 1.00 60.81 169 VAL A CA 1
ATOM 1276 C C . VAL A 1 169 ? 26.535 25.882 -27.761 1.00 60.81 169 VAL A C 1
ATOM 1278 O O . VAL A 1 169 ? 26.739 26.845 -27.034 1.00 60.81 169 VAL A O 1
ATOM 1281 N N . MET A 1 170 ? 27.338 24.818 -27.772 1.00 57.41 170 MET A N 1
ATOM 1282 C CA . MET A 1 170 ? 28.542 24.704 -26.944 1.00 57.41 170 MET A CA 1
ATOM 1283 C C . MET A 1 170 ? 29.606 25.748 -27.326 1.00 57.41 170 MET A C 1
ATOM 1285 O O . MET A 1 170 ? 30.199 26.365 -26.446 1.00 57.41 170 MET A O 1
ATOM 1289 N N . GLU A 1 171 ? 29.798 26.003 -28.624 1.00 58.91 171 GLU A N 1
ATOM 1290 C CA . GLU A 1 171 ? 30.653 27.087 -29.131 1.00 58.91 171 GLU A CA 1
ATOM 1291 C C . GLU A 1 171 ? 30.159 28.461 -28.649 1.00 58.91 171 GLU A C 1
ATOM 1293 O O . GLU A 1 171 ? 30.950 29.259 -28.158 1.00 58.91 171 GLU A O 1
ATOM 1298 N N . ARG A 1 172 ? 28.841 28.707 -28.670 1.00 57.78 172 ARG A N 1
ATOM 1299 C CA . ARG A 1 172 ? 28.245 29.956 -28.156 1.00 57.78 172 ARG A CA 1
ATOM 1300 C C . ARG A 1 172 ? 28.321 30.091 -26.633 1.00 57.78 172 ARG A C 1
ATOM 1302 O O . ARG A 1 172 ? 28.505 31.197 -26.142 1.00 57.78 172 ARG A O 1
ATOM 1309 N N . GLN A 1 173 ? 28.223 28.989 -25.885 1.00 52.94 173 GLN A N 1
ATOM 1310 C CA . GLN A 1 173 ? 28.384 28.962 -24.422 1.00 52.94 173 GLN A CA 1
ATOM 1311 C C . GLN A 1 173 ? 29.806 29.325 -23.965 1.00 52.94 173 GLN A C 1
ATOM 1313 O O . GLN A 1 173 ? 29.990 29.737 -22.820 1.00 52.94 173 GLN A O 1
ATOM 1318 N N . LEU A 1 174 ? 30.810 29.154 -24.833 1.00 55.91 174 LEU A N 1
ATOM 1319 C CA . LEU A 1 174 ? 32.188 29.589 -24.589 1.00 55.91 174 LEU A CA 1
ATOM 1320 C C . LEU A 1 174 ? 32.401 31.079 -24.904 1.00 55.91 174 LEU A C 1
ATOM 1322 O O . LEU A 1 174 ? 33.345 31.671 -24.382 1.00 55.91 174 LEU A O 1
ATOM 1326 N N . GLU A 1 175 ? 31.540 31.676 -25.734 1.00 55.62 175 GLU A N 1
ATOM 1327 C CA . GLU A 1 175 ? 31.667 33.056 -26.217 1.00 55.62 175 GLU A CA 1
ATOM 1328 C C . GLU A 1 175 ? 30.795 34.061 -25.438 1.00 55.62 175 GLU A C 1
ATOM 1330 O O . GLU A 1 175 ? 31.269 35.165 -25.175 1.00 55.62 175 GLU A O 1
ATOM 1335 N N . ASP A 1 176 ? 29.588 33.684 -24.992 1.00 53.56 176 ASP A N 1
ATOM 1336 C CA . ASP A 1 176 ? 28.665 34.548 -24.236 1.00 53.56 176 ASP A CA 1
ATOM 1337 C C . ASP A 1 176 ? 28.118 33.851 -22.970 1.00 53.56 176 ASP A C 1
ATOM 1339 O O . ASP A 1 176 ? 27.755 32.673 -22.976 1.00 53.56 176 ASP A O 1
ATOM 1343 N N . GLY A 1 177 ? 28.044 34.591 -21.855 1.00 57.31 177 GLY A N 1
ATOM 1344 C CA . GLY A 1 177 ? 27.564 34.093 -20.557 1.00 57.31 177 GLY A CA 1
ATOM 1345 C C . GLY A 1 177 ? 26.152 33.489 -20.637 1.00 57.31 177 GLY A C 1
ATOM 1346 O O . GLY A 1 177 ? 25.195 34.187 -20.949 1.00 57.31 177 GLY A O 1
ATOM 1347 N N . ALA A 1 178 ? 26.046 32.186 -20.355 1.00 57.59 178 ALA A N 1
ATOM 1348 C CA . ALA A 1 178 ? 24.986 31.302 -20.847 1.00 57.59 178 ALA A CA 1
ATOM 1349 C C . ALA A 1 178 ? 23.609 31.375 -20.148 1.00 57.59 178 ALA A C 1
ATOM 1351 O O . ALA A 1 178 ? 23.512 31.341 -18.918 1.00 57.59 178 ALA A O 1
ATOM 1352 N N . ASP A 1 179 ? 22.542 31.272 -20.954 1.00 64.56 179 ASP A N 1
ATOM 1353 C CA . ASP A 1 179 ? 21.185 30.931 -20.511 1.00 64.56 179 ASP A CA 1
ATOM 1354 C C . ASP A 1 179 ? 21.070 29.423 -20.215 1.00 64.56 179 ASP A C 1
ATOM 1356 O O . ASP A 1 179 ? 21.023 28.570 -21.105 1.00 64.56 179 ASP A O 1
ATOM 1360 N N . GLN A 1 180 ? 20.998 29.072 -18.930 1.00 61.44 180 GLN A N 1
ATOM 1361 C CA . GLN A 1 180 ? 20.943 27.676 -18.461 1.00 61.44 180 GLN A CA 1
ATOM 1362 C C . GLN A 1 180 ? 19.703 26.907 -18.955 1.00 61.44 180 GLN A C 1
ATOM 1364 O O . GLN A 1 180 ? 19.744 25.685 -19.094 1.00 61.44 180 GLN A O 1
ATOM 1369 N N . GLN A 1 181 ? 18.602 27.604 -19.248 1.00 68.06 181 GLN A N 1
ATOM 1370 C CA . GLN A 1 181 ? 17.331 26.988 -19.648 1.00 68.06 181 GLN A CA 1
ATOM 1371 C C . GLN A 1 181 ? 17.365 26.413 -21.070 1.00 68.06 181 GLN A C 1
ATOM 1373 O O . GLN A 1 181 ? 16.801 25.344 -21.310 1.00 68.06 181 GLN A O 1
ATOM 1378 N N . GLU A 1 182 ? 18.062 27.070 -22.003 1.00 68.94 182 GLU A N 1
ATOM 1379 C CA . GLU A 1 182 ? 18.203 26.561 -23.372 1.00 68.94 182 GLU A CA 1
ATOM 1380 C C . GLU A 1 182 ? 19.058 25.291 -23.409 1.00 68.94 182 GLU A C 1
ATOM 1382 O O . GLU A 1 182 ? 18.736 24.351 -24.136 1.00 68.94 182 GLU A O 1
ATOM 1387 N N . GLY A 1 183 ? 20.093 25.216 -22.563 1.00 64.44 183 GLY A N 1
ATOM 1388 C CA . GLY A 1 183 ? 20.907 24.012 -22.394 1.00 64.44 183 GLY A CA 1
ATOM 1389 C C . GLY A 1 183 ? 20.098 22.812 -21.889 1.00 64.44 183 GLY A C 1
ATOM 1390 O O . GLY A 1 183 ? 20.236 21.715 -22.430 1.00 64.44 183 GLY A O 1
ATOM 1391 N N . ILE A 1 184 ? 19.208 23.023 -20.911 1.00 71.06 184 ILE A N 1
ATOM 1392 C CA . ILE A 1 184 ? 18.333 21.968 -20.367 1.00 71.06 184 ILE A CA 1
ATOM 1393 C C . ILE A 1 184 ? 17.352 21.468 -21.437 1.00 71.06 184 ILE A C 1
ATOM 1395 O O . ILE A 1 184 ? 17.291 20.267 -21.698 1.00 71.06 184 ILE A O 1
ATOM 1399 N N . ALA A 1 185 ? 16.643 22.370 -22.124 1.00 74.19 185 ALA A N 1
ATOM 1400 C CA . ALA A 1 185 ? 15.669 21.995 -23.156 1.00 74.19 185 ALA A CA 1
ATOM 1401 C C . ALA A 1 185 ? 16.314 21.243 -24.337 1.00 74.19 185 ALA A C 1
ATOM 1403 O O . ALA A 1 185 ? 15.714 20.361 -24.959 1.00 74.19 185 ALA A O 1
ATOM 1404 N N . LEU A 1 186 ? 17.552 21.601 -24.667 1.00 67.12 186 LEU A N 1
ATOM 1405 C CA . LEU A 1 186 ? 18.323 20.972 -25.729 1.00 67.12 186 LEU A CA 1
ATOM 1406 C C . LEU A 1 186 ? 18.819 19.583 -25.316 1.00 67.12 186 LEU A C 1
ATOM 1408 O O . LEU A 1 186 ? 18.750 18.647 -26.117 1.00 67.12 186 LEU A O 1
ATOM 1412 N N . HIS A 1 187 ? 19.247 19.430 -24.063 1.00 68.44 187 HIS A N 1
ATOM 1413 C CA . HIS A 1 187 ? 19.585 18.134 -23.488 1.00 68.44 187 HIS A CA 1
ATOM 1414 C C . HIS A 1 187 ? 18.372 17.188 -23.480 1.00 68.44 187 HIS A C 1
ATOM 1416 O O . HIS A 1 187 ? 18.471 16.074 -23.987 1.00 68.44 187 HIS A O 1
ATOM 1422 N N . GLU A 1 188 ? 17.197 17.651 -23.046 1.00 70.94 188 GLU A N 1
ATOM 1423 C CA . GLU A 1 188 ? 15.957 16.855 -23.067 1.00 70.94 188 GLU A CA 1
ATOM 1424 C C . GLU A 1 188 ? 15.571 16.396 -24.482 1.00 70.94 188 GLU A C 1
ATOM 1426 O O . GLU A 1 188 ? 15.204 15.238 -24.699 1.00 70.94 188 GLU A O 1
ATOM 1431 N N . ARG A 1 189 ? 15.688 17.284 -25.480 1.00 72.12 189 ARG A N 1
ATOM 1432 C CA . ARG A 1 189 ? 15.434 16.935 -26.889 1.00 72.12 189 ARG A CA 1
ATOM 1433 C C . ARG A 1 189 ? 16.411 15.890 -27.411 1.00 72.12 189 ARG A C 1
ATOM 1435 O O . ARG A 1 189 ? 16.011 15.029 -28.195 1.00 72.12 189 ARG A O 1
ATOM 1442 N N . TRP A 1 190 ? 17.673 15.969 -27.001 1.00 71.69 190 TRP A N 1
ATOM 1443 C CA . TRP A 1 190 ? 18.687 14.985 -27.355 1.00 71.69 190 TRP A CA 1
ATOM 1444 C C . TRP A 1 190 ? 18.379 13.620 -26.739 1.00 71.69 190 TRP A C 1
ATOM 1446 O O . TRP A 1 190 ? 18.295 12.642 -27.482 1.00 71.69 190 TRP A O 1
ATOM 1456 N N . GLU A 1 191 ? 18.105 13.558 -25.433 1.00 69.75 191 GLU A N 1
ATOM 1457 C CA . GLU A 1 191 ? 17.706 12.317 -24.754 1.00 69.75 191 GLU A CA 1
ATOM 1458 C C . GLU A 1 191 ? 16.461 11.686 -25.401 1.00 69.75 191 GLU A C 1
ATOM 1460 O O . GLU A 1 191 ? 16.421 10.481 -25.635 1.00 69.75 191 GLU A O 1
ATOM 1465 N N . ALA A 1 192 ? 15.476 12.491 -25.814 1.00 74.56 192 ALA A N 1
ATOM 1466 C CA . ALA A 1 192 ? 14.281 11.995 -26.501 1.00 74.56 192 ALA A CA 1
ATOM 1467 C C . ALA A 1 192 ? 14.554 11.411 -27.903 1.00 74.56 192 ALA A C 1
ATOM 1469 O O . ALA A 1 192 ? 13.756 10.617 -28.419 1.00 74.56 192 ALA A O 1
ATOM 1470 N N . MET A 1 193 ? 15.651 11.802 -28.557 1.00 71.75 193 MET A N 1
ATOM 1471 C CA . MET A 1 193 ? 15.988 11.319 -29.897 1.00 71.75 193 MET A CA 1
ATOM 1472 C C . MET A 1 193 ? 16.886 10.091 -29.909 1.00 71.75 193 MET A C 1
ATOM 1474 O O . MET A 1 193 ? 16.758 9.303 -30.850 1.00 71.75 193 MET A O 1
ATOM 1478 N N . LYS A 1 194 ? 17.729 9.868 -28.892 1.00 73.69 194 LYS A N 1
ATOM 1479 C CA . LYS A 1 194 ? 18.627 8.698 -28.862 1.00 73.69 194 LYS A CA 1
ATOM 1480 C C . LYS A 1 194 ? 17.882 7.368 -29.089 1.00 73.69 194 LYS A C 1
ATOM 1482 O O . LYS A 1 194 ? 18.257 6.651 -30.025 1.00 73.69 194 LYS A O 1
ATOM 1487 N N . PRO A 1 195 ? 16.744 7.071 -28.421 1.00 75.50 195 PRO A N 1
ATOM 1488 C CA . PRO A 1 195 ? 16.016 5.824 -28.665 1.00 75.50 195 PRO A CA 1
ATOM 1489 C C . PRO A 1 195 ? 15.435 5.741 -30.084 1.00 75.50 195 PRO A C 1
ATOM 1491 O O . PRO A 1 195 ? 15.283 4.654 -30.640 1.00 75.50 195 PRO A O 1
ATOM 1494 N N . ARG A 1 196 ? 15.107 6.881 -30.707 1.00 74.12 196 ARG A N 1
ATOM 1495 C CA . ARG A 1 196 ? 14.527 6.933 -32.062 1.00 74.12 196 ARG A CA 1
ATOM 1496 C C . ARG A 1 196 ? 15.552 6.633 -33.151 1.00 74.12 196 ARG A C 1
ATOM 1498 O O . ARG A 1 196 ? 15.154 6.189 -34.227 1.00 74.12 196 ARG A O 1
ATOM 1505 N N . VAL A 1 197 ? 16.831 6.875 -32.876 1.00 70.69 197 VAL A N 1
ATOM 1506 C CA . VAL A 1 197 ? 17.950 6.603 -33.790 1.00 70.69 197 VAL A CA 1
ATOM 1507 C C . VAL A 1 197 ? 18.493 5.193 -33.573 1.00 70.69 197 VAL A C 1
ATOM 1509 O O . VAL A 1 197 ? 18.741 4.483 -34.543 1.00 70.69 197 VAL A O 1
ATOM 1512 N N . ILE A 1 198 ? 18.616 4.761 -32.315 1.00 73.38 198 ILE A N 1
ATOM 1513 C CA . ILE A 1 198 ? 19.248 3.483 -31.966 1.00 73.38 198 ILE A CA 1
ATOM 1514 C C . ILE A 1 198 ? 18.311 2.289 -32.208 1.00 73.38 198 ILE A C 1
ATOM 1516 O O . ILE A 1 198 ? 18.721 1.314 -32.833 1.00 73.38 198 ILE A O 1
ATOM 1520 N N . ARG A 1 199 ? 17.039 2.344 -31.777 1.00 77.56 199 ARG A N 1
ATOM 1521 C CA . ARG A 1 199 ? 16.109 1.195 -31.893 1.00 77.56 199 ARG A CA 1
ATOM 1522 C C . ARG A 1 199 ? 15.941 0.676 -33.332 1.00 77.56 199 ARG A C 1
ATOM 1524 O O . ARG A 1 199 ? 15.912 -0.538 -33.523 1.00 77.56 199 ARG A O 1
ATOM 1531 N N . PRO A 1 200 ? 15.861 1.533 -34.366 1.00 72.75 200 PRO A N 1
ATOM 1532 C CA . PRO A 1 200 ? 15.758 1.074 -35.750 1.00 72.75 200 PRO A CA 1
ATOM 1533 C C . PRO A 1 200 ? 16.981 0.316 -36.267 1.00 72.75 200 PRO A C 1
ATOM 1535 O O . PRO A 1 200 ? 16.809 -0.522 -37.146 1.00 72.75 200 PRO A O 1
ATOM 1538 N N . LEU A 1 201 ? 18.183 0.532 -35.718 1.00 69.31 201 LEU A N 1
ATOM 1539 C CA . LEU A 1 201 ? 19.383 -0.209 -36.133 1.00 69.31 201 LEU A CA 1
ATOM 1540 C C . LEU A 1 201 ? 19.231 -1.720 -35.901 1.00 69.31 201 LEU A C 1
ATOM 1542 O O . LEU A 1 201 ? 19.706 -2.517 -36.711 1.00 69.31 201 LEU A O 1
ATOM 1546 N N . VAL A 1 202 ? 18.485 -2.111 -34.863 1.00 71.62 202 VAL A N 1
ATOM 1547 C CA . VAL A 1 202 ? 18.141 -3.515 -34.587 1.00 71.62 202 VAL A CA 1
ATOM 1548 C C . VAL A 1 202 ? 17.293 -4.111 -35.712 1.00 71.62 202 VAL A C 1
ATOM 1550 O O . VAL A 1 202 ? 17.522 -5.240 -36.127 1.00 71.62 202 VAL A O 1
ATOM 1553 N N . SER A 1 203 ? 16.370 -3.335 -36.291 1.00 68.12 203 SER A N 1
ATOM 1554 C CA . SER A 1 203 ? 15.528 -3.796 -37.409 1.00 68.12 203 SER A CA 1
ATOM 1555 C C . SER A 1 203 ? 16.293 -4.001 -38.726 1.00 68.12 203 SER A C 1
ATOM 1557 O O . SER A 1 203 ? 15.777 -4.638 -39.644 1.00 68.12 203 SER A O 1
ATOM 1559 N N . ILE A 1 204 ? 17.522 -3.479 -38.807 1.00 68.88 204 ILE A N 1
ATOM 1560 C CA . ILE A 1 204 ? 18.445 -3.596 -39.947 1.00 68.88 204 ILE A CA 1
ATOM 1561 C C . ILE A 1 204 ? 19.526 -4.660 -39.652 1.00 68.88 204 ILE A C 1
ATOM 1563 O O . ILE A 1 204 ? 20.510 -4.762 -40.378 1.00 68.88 204 ILE A O 1
ATOM 1567 N N . ASP A 1 205 ? 19.367 -5.455 -38.585 1.00 67.00 205 ASP A N 1
ATOM 1568 C CA . ASP A 1 205 ? 20.318 -6.496 -38.157 1.00 67.00 205 ASP A CA 1
ATOM 1569 C C . ASP A 1 205 ? 21.711 -5.942 -37.774 1.00 67.00 205 ASP A C 1
ATOM 1571 O O . ASP A 1 205 ? 22.735 -6.621 -37.813 1.00 67.00 205 ASP A O 1
ATOM 1575 N N . ARG A 1 206 ? 21.778 -4.659 -37.388 1.00 72.69 206 ARG A N 1
ATOM 1576 C CA . ARG A 1 206 ? 23.000 -3.997 -36.900 1.00 72.69 206 ARG A CA 1
ATOM 1577 C C . ARG A 1 206 ? 22.964 -3.887 -35.380 1.00 72.69 206 ARG A C 1
ATOM 1579 O O . ARG A 1 206 ? 22.895 -2.793 -34.826 1.00 72.69 206 ARG A O 1
ATOM 1586 N N . ILE A 1 207 ? 23.035 -5.040 -34.722 1.00 74.69 207 ILE A N 1
ATOM 1587 C CA . ILE A 1 207 ? 22.912 -5.165 -33.264 1.00 74.69 207 ILE A CA 1
ATOM 1588 C C . ILE A 1 207 ? 24.139 -4.575 -32.543 1.00 74.69 207 ILE A C 1
ATOM 1590 O O . ILE A 1 207 ? 23.980 -3.704 -31.695 1.00 74.69 207 ILE A O 1
ATOM 1594 N N . GLU A 1 208 ? 25.364 -4.963 -32.915 1.00 76.62 208 GLU A N 1
ATOM 1595 C CA . GLU A 1 208 ? 26.589 -4.482 -32.239 1.00 76.62 208 GLU A CA 1
ATOM 1596 C C . GLU A 1 208 ? 26.780 -2.952 -32.310 1.00 76.62 208 GLU A C 1
ATOM 1598 O O . GLU A 1 208 ? 26.995 -2.342 -31.264 1.00 76.62 208 GLU A O 1
ATOM 1603 N N . PRO A 1 209 ? 26.592 -2.278 -33.465 1.00 76.19 209 PRO A N 1
ATOM 1604 C CA . PRO A 1 209 ? 26.665 -0.816 -33.519 1.00 76.19 209 PRO A CA 1
ATOM 1605 C C . PRO A 1 209 ? 25.580 -0.117 -32.695 1.00 76.19 209 PRO A C 1
ATOM 1607 O O . PRO A 1 209 ? 25.790 1.000 -32.231 1.00 76.19 209 PRO A O 1
ATOM 1610 N N . ALA A 1 210 ? 24.413 -0.748 -32.515 1.00 75.00 210 ALA A N 1
ATOM 1611 C CA . ALA A 1 210 ? 23.364 -0.208 -31.658 1.00 75.00 210 ALA A CA 1
ATOM 1612 C C . ALA A 1 210 ? 23.794 -0.226 -30.181 1.00 75.00 210 ALA A C 1
ATOM 1614 O O . ALA A 1 210 ? 23.567 0.757 -29.475 1.00 75.00 210 ALA A O 1
ATOM 1615 N N . TYR A 1 211 ? 24.467 -1.296 -29.738 1.00 80.50 211 TYR A N 1
ATOM 1616 C CA . TYR A 1 211 ? 25.066 -1.379 -28.403 1.00 80.50 211 TYR A CA 1
ATOM 1617 C C . TYR A 1 211 ? 26.207 -0.375 -28.222 1.00 80.50 211 TYR A C 1
ATOM 1619 O O . TYR A 1 211 ? 26.187 0.380 -27.255 1.00 80.50 211 TYR A O 1
ATOM 1627 N N . GLU A 1 212 ? 27.152 -0.295 -29.162 1.00 79.56 212 GLU A N 1
ATOM 1628 C CA . GLU A 1 212 ? 28.271 0.658 -29.097 1.00 79.56 212 GLU A CA 1
ATOM 1629 C C . GLU A 1 212 ? 27.784 2.110 -28.997 1.00 79.56 212 GLU A C 1
ATOM 1631 O O . GLU A 1 212 ? 28.283 2.884 -28.178 1.00 79.56 212 GLU A O 1
ATOM 1636 N N . LEU A 1 213 ? 26.774 2.475 -29.794 1.00 77.50 213 LEU A N 1
ATOM 1637 C CA . LEU A 1 213 ? 26.207 3.821 -29.798 1.00 77.50 213 LEU A CA 1
ATOM 1638 C C . LEU A 1 213 ? 25.488 4.133 -28.477 1.00 77.50 213 LEU A C 1
ATOM 1640 O O . LEU A 1 213 ? 25.642 5.226 -27.927 1.00 77.50 213 LEU A O 1
ATOM 1644 N N . ALA A 1 214 ? 24.734 3.171 -27.942 1.00 80.94 214 ALA A N 1
ATOM 1645 C CA . ALA A 1 214 ? 24.040 3.326 -26.670 1.00 80.94 214 ALA A CA 1
ATOM 1646 C C . ALA A 1 214 ? 25.016 3.381 -25.475 1.00 80.94 214 ALA A C 1
ATOM 1648 O O . ALA A 1 214 ? 24.825 4.197 -24.572 1.00 80.94 214 ALA A O 1
ATOM 1649 N N . GLU A 1 215 ? 26.103 2.600 -25.499 1.00 84.00 215 GLU A N 1
ATOM 1650 C CA . GLU A 1 215 ? 27.185 2.659 -24.507 1.00 84.00 215 GLU A CA 1
ATOM 1651 C C . GLU A 1 215 ? 27.937 3.991 -24.550 1.00 84.00 215 GLU A C 1
ATOM 1653 O O . GLU A 1 215 ? 28.176 4.602 -23.506 1.00 84.00 215 GLU A O 1
ATOM 1658 N N . HIS A 1 216 ? 28.290 4.462 -25.748 1.00 79.88 216 HIS A N 1
ATOM 1659 C CA . HIS A 1 216 ? 29.023 5.712 -25.934 1.00 79.88 216 HIS A CA 1
ATOM 1660 C C . HIS A 1 216 ? 28.234 6.916 -25.407 1.00 79.88 216 HIS A C 1
ATOM 1662 O O . HIS A 1 216 ? 28.785 7.784 -24.730 1.00 79.88 216 HIS A O 1
ATOM 1668 N N . HIS A 1 217 ? 26.925 6.951 -25.672 1.00 76.75 217 HIS A N 1
ATOM 1669 C CA . HIS A 1 217 ? 26.046 8.040 -25.241 1.00 76.75 217 HIS A CA 1
ATOM 1670 C C . HIS A 1 217 ? 25.384 7.822 -23.874 1.00 76.75 217 HIS A C 1
ATOM 1672 O O . HIS A 1 217 ? 24.551 8.650 -23.487 1.00 76.75 217 HIS A O 1
ATOM 1678 N N . ARG A 1 218 ? 25.750 6.744 -23.161 1.00 78.25 218 ARG A N 1
ATOM 1679 C CA . ARG A 1 218 ? 25.200 6.343 -21.853 1.00 78.25 218 ARG A CA 1
ATOM 1680 C C . ARG A 1 218 ? 23.666 6.358 -21.814 1.00 78.25 218 ARG A C 1
ATOM 1682 O O . ARG A 1 218 ? 23.059 6.764 -20.829 1.00 78.25 218 ARG A O 1
ATOM 1689 N N . ASP A 1 219 ? 23.033 5.932 -22.905 1.00 82.12 219 ASP A N 1
ATOM 1690 C CA . ASP A 1 219 ? 21.574 5.819 -22.987 1.00 82.12 219 ASP A CA 1
ATOM 1691 C C . ASP A 1 219 ? 21.129 4.498 -22.348 1.00 82.12 219 ASP A C 1
ATOM 1693 O O . ASP A 1 219 ? 20.887 3.491 -23.021 1.00 82.12 219 ASP A O 1
ATOM 1697 N N . PHE A 1 220 ? 21.079 4.494 -21.015 1.00 83.12 220 PHE A N 1
ATOM 1698 C CA . PHE A 1 220 ? 20.706 3.323 -20.226 1.00 83.12 220 PHE A CA 1
ATOM 1699 C C . PHE A 1 220 ? 19.299 2.790 -20.553 1.00 83.12 220 PHE A C 1
ATOM 1701 O O . PHE A 1 220 ? 19.174 1.573 -20.698 1.00 83.12 220 PHE A O 1
ATOM 1708 N N . PRO A 1 221 ? 18.252 3.623 -20.757 1.00 82.62 221 PRO A N 1
ATOM 1709 C CA . PRO A 1 221 ? 16.935 3.131 -21.172 1.00 82.62 221 PRO A CA 1
ATOM 1710 C C . PRO A 1 221 ? 16.971 2.334 -22.478 1.00 82.62 221 PRO A C 1
ATOM 1712 O O . PRO A 1 221 ? 16.310 1.298 -22.604 1.00 82.62 221 PRO A O 1
ATOM 1715 N N . THR A 1 222 ? 17.751 2.794 -23.456 1.00 83.19 222 THR A N 1
ATOM 1716 C CA . THR A 1 222 ? 17.905 2.078 -24.724 1.00 83.19 222 THR A CA 1
ATOM 1717 C C . THR A 1 222 ? 18.752 0.817 -24.567 1.00 83.19 222 THR A C 1
ATOM 1719 O O . THR A 1 222 ? 18.393 -0.201 -25.153 1.00 83.19 222 THR A O 1
ATOM 1722 N N . LEU A 1 223 ? 19.806 0.826 -23.743 1.00 83.06 223 LEU A N 1
ATOM 1723 C CA . LEU A 1 223 ? 20.589 -0.379 -23.427 1.00 83.06 223 LEU A CA 1
ATOM 1724 C C . LEU A 1 223 ? 19.738 -1.467 -22.761 1.00 83.06 223 LEU A C 1
ATOM 1726 O O . LEU A 1 223 ? 19.805 -2.627 -23.164 1.00 83.06 223 LEU A O 1
ATOM 1730 N N . VAL A 1 224 ? 18.906 -1.099 -21.783 1.00 84.38 224 VAL A N 1
ATOM 1731 C CA . VAL A 1 224 ? 17.975 -2.030 -21.125 1.00 84.38 224 VAL A CA 1
ATOM 1732 C C . VAL A 1 224 ? 16.997 -2.608 -22.146 1.00 84.38 224 VAL A C 1
ATOM 1734 O O . VAL A 1 224 ? 16.821 -3.824 -22.212 1.00 84.38 224 VAL A O 1
ATOM 1737 N N . TRP A 1 225 ? 16.417 -1.760 -22.999 1.00 84.06 225 TRP A N 1
ATOM 1738 C CA . TRP A 1 225 ? 15.531 -2.218 -24.069 1.00 84.06 225 TRP A CA 1
ATOM 1739 C C . TRP A 1 225 ? 16.231 -3.189 -25.032 1.00 84.06 225 TRP A C 1
ATOM 1741 O O . TRP A 1 225 ? 15.671 -4.241 -25.329 1.00 84.06 225 TRP A O 1
ATOM 1751 N N . LEU A 1 226 ? 17.459 -2.881 -25.467 1.00 81.69 226 LEU A N 1
ATOM 1752 C CA . LEU A 1 226 ? 18.253 -3.749 -26.344 1.00 81.69 226 LEU A CA 1
ATOM 1753 C C . LEU A 1 226 ? 18.499 -5.119 -25.705 1.00 81.69 226 LEU A C 1
ATOM 1755 O O . LEU A 1 226 ? 18.385 -6.140 -26.372 1.00 81.69 226 LEU A O 1
ATOM 1759 N N . CYS A 1 227 ? 18.797 -5.160 -24.407 1.00 80.75 227 CYS A N 1
ATOM 1760 C CA . CYS A 1 227 ? 19.013 -6.413 -23.689 1.00 80.75 227 CYS A CA 1
ATOM 1761 C C . CYS A 1 227 ? 17.754 -7.286 -23.562 1.00 80.75 227 CYS A C 1
ATOM 1763 O O . CYS A 1 227 ? 17.881 -8.505 -23.479 1.00 80.75 227 CYS A O 1
ATOM 1765 N N . HIS A 1 228 ? 16.553 -6.710 -23.550 1.00 76.50 228 HIS A N 1
ATOM 1766 C CA . HIS A 1 228 ? 15.303 -7.475 -23.450 1.00 76.50 228 HIS A CA 1
ATOM 1767 C C . HIS A 1 228 ? 14.634 -7.761 -24.805 1.00 76.50 228 HIS A C 1
ATOM 1769 O O . HIS A 1 228 ? 13.618 -8.458 -24.843 1.00 76.50 228 HIS A O 1
ATOM 1775 N N . ASP A 1 229 ? 15.189 -7.259 -25.911 1.00 77.00 229 ASP A N 1
ATOM 1776 C CA . ASP A 1 229 ? 14.654 -7.492 -27.249 1.00 77.00 229 ASP A CA 1
ATOM 1777 C C . ASP A 1 229 ? 14.941 -8.919 -27.753 1.00 77.00 229 ASP A C 1
ATOM 1779 O O . ASP A 1 229 ? 16.045 -9.455 -27.626 1.00 77.00 229 ASP A O 1
ATOM 1783 N N . ALA A 1 230 ? 13.926 -9.541 -28.360 1.00 61.66 230 ALA A N 1
ATOM 1784 C CA . ALA A 1 230 ? 13.984 -10.931 -28.808 1.00 61.66 230 ALA A CA 1
ATOM 1785 C C . ALA A 1 230 ? 14.943 -11.155 -29.994 1.00 61.66 230 ALA A C 1
ATOM 1787 O O . ALA A 1 230 ? 15.378 -12.287 -30.210 1.00 61.66 230 ALA A O 1
ATOM 1788 N N . VAL A 1 231 ? 15.274 -10.106 -30.757 1.00 60.16 231 VAL A N 1
ATOM 1789 C CA . VAL A 1 231 ? 16.166 -10.178 -31.927 1.00 60.16 231 VAL A CA 1
ATOM 1790 C C . VAL A 1 231 ? 17.630 -9.975 -31.517 1.00 60.16 231 VAL A C 1
ATOM 1792 O O . VAL A 1 231 ? 18.525 -10.559 -32.119 1.00 60.16 231 VAL A O 1
ATOM 1795 N N . ALA A 1 232 ? 17.886 -9.203 -30.457 1.00 61.12 232 ALA A N 1
ATOM 1796 C CA . ALA A 1 232 ? 19.232 -8.845 -30.001 1.00 61.12 232 ALA A CA 1
ATOM 1797 C C . ALA A 1 232 ? 19.966 -9.946 -29.199 1.00 61.12 232 ALA A C 1
ATOM 1799 O O . ALA A 1 232 ? 21.184 -9.877 -29.046 1.00 61.12 232 ALA A O 1
ATOM 1800 N N . GLY A 1 233 ? 19.259 -10.972 -28.706 1.00 52.88 233 GLY A N 1
ATOM 1801 C CA . GLY A 1 233 ? 19.788 -12.313 -28.383 1.00 52.88 233 GLY A CA 1
ATOM 1802 C C . GLY A 1 233 ? 20.863 -12.481 -27.288 1.00 52.88 233 GLY A C 1
ATOM 1803 O O . GLY A 1 233 ? 21.137 -13.616 -26.906 1.00 52.88 233 GLY A O 1
ATOM 1804 N N . ALA A 1 234 ? 21.459 -11.416 -26.742 1.00 57.31 234 ALA A N 1
ATOM 1805 C CA . ALA A 1 234 ? 22.591 -11.485 -25.800 1.00 57.31 234 ALA A CA 1
ATOM 1806 C C . ALA A 1 234 ? 22.340 -10.753 -24.464 1.00 57.31 234 ALA A C 1
ATOM 1808 O O . ALA A 1 234 ? 23.277 -10.327 -23.787 1.00 57.31 234 ALA A O 1
ATOM 1809 N N . GLY A 1 235 ? 21.071 -10.598 -24.083 1.00 64.38 235 GLY A N 1
ATOM 1810 C CA . GLY A 1 235 ? 20.628 -9.735 -22.988 1.00 64.38 235 GLY A CA 1
ATOM 1811 C C . GLY A 1 235 ? 21.230 -10.021 -21.619 1.00 64.38 235 GLY A C 1
ATOM 1812 O O . GLY A 1 235 ? 21.863 -9.154 -21.030 1.00 64.38 235 GLY A O 1
ATOM 1813 N N . ALA A 1 236 ? 21.046 -11.236 -21.100 1.00 67.00 236 ALA A N 1
ATOM 1814 C CA . ALA A 1 236 ? 21.300 -11.524 -19.684 1.00 67.00 236 ALA A CA 1
ATOM 1815 C C . ALA A 1 236 ? 22.776 -11.363 -19.267 1.00 67.00 236 ALA A C 1
ATOM 1817 O O . ALA A 1 236 ? 23.062 -10.737 -18.251 1.00 67.00 236 ALA A O 1
ATOM 1818 N N . ALA A 1 237 ? 23.720 -11.864 -20.072 1.00 74.94 237 ALA A N 1
ATOM 1819 C CA . ALA A 1 237 ? 25.151 -11.751 -19.769 1.00 74.94 237 ALA A CA 1
ATOM 1820 C C . ALA A 1 237 ? 25.664 -10.304 -19.896 1.00 74.94 237 ALA A C 1
ATOM 1822 O O . ALA A 1 237 ? 26.515 -9.870 -19.121 1.00 74.94 237 ALA A O 1
ATOM 1823 N N . ARG A 1 238 ? 25.125 -9.536 -20.855 1.00 78.75 238 ARG A N 1
ATOM 1824 C CA . ARG A 1 238 ? 25.471 -8.118 -21.034 1.00 78.75 238 ARG A CA 1
ATOM 1825 C C . ARG A 1 238 ? 24.889 -7.247 -19.923 1.00 78.75 238 ARG A C 1
ATOM 1827 O O . ARG A 1 238 ? 25.584 -6.358 -19.447 1.00 78.75 238 ARG A O 1
ATOM 1834 N N . LEU A 1 239 ? 23.669 -7.538 -19.459 1.00 82.06 239 LEU A N 1
ATOM 1835 C CA . LEU A 1 239 ? 23.061 -6.861 -18.307 1.00 82.06 239 LEU A CA 1
ATOM 1836 C C . LEU A 1 239 ? 23.962 -6.947 -17.075 1.00 82.06 239 LEU A C 1
ATOM 1838 O O . LEU A 1 239 ? 24.226 -5.920 -16.457 1.00 82.06 239 LEU A O 1
ATOM 1842 N N . GLN A 1 240 ? 24.487 -8.135 -16.768 1.00 82.12 240 GLN A N 1
ATOM 1843 C CA . GLN A 1 240 ? 25.398 -8.318 -15.639 1.00 82.12 240 GLN A CA 1
ATOM 1844 C C . GLN A 1 240 ? 26.669 -7.465 -15.787 1.00 82.12 240 GLN A C 1
ATOM 1846 O O . GLN A 1 240 ? 27.022 -6.708 -14.883 1.00 82.12 240 GLN A O 1
ATOM 1851 N N . GLY A 1 241 ? 27.302 -7.507 -16.965 1.00 83.56 241 GLY A N 1
ATOM 1852 C CA . GLY A 1 241 ? 28.480 -6.686 -17.257 1.00 83.56 241 GLY A CA 1
ATOM 1853 C C . GLY A 1 241 ? 28.206 -5.179 -17.177 1.00 83.56 241 GLY A C 1
ATOM 1854 O O . GLY A 1 241 ? 29.061 -4.421 -16.724 1.00 83.56 241 GLY A O 1
ATOM 1855 N N . TYR A 1 242 ? 27.011 -4.725 -17.560 1.00 84.00 242 TYR A N 1
ATOM 1856 C CA . TYR A 1 242 ? 26.622 -3.318 -17.444 1.00 84.00 242 TYR A CA 1
ATOM 1857 C C . TYR A 1 242 ? 26.310 -2.894 -16.013 1.00 84.00 242 TYR A C 1
ATOM 1859 O O . TYR A 1 242 ? 26.677 -1.781 -15.636 1.00 84.00 242 TYR A O 1
ATOM 1867 N N . ILE A 1 243 ? 25.716 -3.767 -15.197 1.00 84.75 243 ILE A N 1
ATOM 1868 C CA . ILE A 1 243 ? 25.548 -3.513 -13.761 1.00 84.75 243 ILE A CA 1
ATOM 1869 C C . ILE A 1 243 ? 26.923 -3.363 -13.097 1.00 84.75 243 ILE A C 1
ATOM 1871 O O . ILE A 1 243 ? 27.124 -2.444 -12.309 1.00 84.75 243 ILE A O 1
ATOM 1875 N N . GLU A 1 244 ? 27.898 -4.199 -13.452 1.00 85.38 244 GLU A N 1
ATOM 1876 C CA . GLU A 1 244 ? 29.260 -4.110 -12.908 1.00 85.38 244 GLU A CA 1
ATOM 1877 C C . GLU A 1 244 ? 30.036 -2.883 -13.417 1.00 85.38 244 GLU A C 1
ATOM 1879 O O . GLU A 1 244 ? 30.777 -2.261 -12.656 1.00 85.38 244 GLU A O 1
ATOM 1884 N N . LYS A 1 245 ? 29.859 -2.507 -14.691 1.00 85.50 245 LYS A N 1
ATOM 1885 C CA . LYS A 1 245 ? 30.573 -1.391 -15.338 1.00 85.50 245 LYS A CA 1
ATOM 1886 C C . LYS A 1 245 ? 30.016 -0.017 -14.961 1.00 85.50 245 LYS A C 1
ATOM 1888 O O . LYS A 1 245 ? 30.793 0.914 -14.761 1.00 85.50 245 LYS A O 1
ATOM 1893 N N . PHE A 1 246 ? 28.692 0.125 -14.915 1.00 83.19 246 PHE A N 1
ATOM 1894 C CA . PHE A 1 246 ? 28.005 1.409 -14.724 1.00 83.19 246 PHE A CA 1
ATOM 1895 C C . PHE A 1 246 ? 27.346 1.551 -13.344 1.00 83.19 246 PHE A C 1
ATOM 1897 O O . PHE A 1 246 ? 27.018 2.663 -12.939 1.00 83.19 246 PHE A O 1
ATOM 1904 N N . GLY A 1 247 ? 27.184 0.459 -12.593 1.00 84.12 247 GLY A N 1
ATOM 1905 C CA . GLY A 1 247 ? 26.706 0.499 -11.213 1.00 84.12 247 GLY A CA 1
ATOM 1906 C C . GLY A 1 247 ? 25.272 1.016 -11.078 1.00 84.12 247 GLY A C 1
ATOM 1907 O O . GLY A 1 247 ? 24.350 0.534 -11.737 1.00 84.12 247 GLY A O 1
ATOM 1908 N N . GLU A 1 248 ? 25.091 1.986 -10.179 1.00 83.69 248 GLU A N 1
ATOM 1909 C CA . GLU A 1 248 ? 23.786 2.507 -9.747 1.00 83.69 248 GLU A CA 1
ATOM 1910 C C . GLU A 1 248 ? 23.004 3.176 -10.886 1.00 83.69 248 GLU A C 1
ATOM 1912 O O . GLU A 1 248 ? 21.812 2.912 -11.035 1.00 83.69 248 GLU A O 1
ATOM 1917 N N . GLU A 1 249 ? 23.674 3.960 -11.737 1.00 82.38 249 GLU A N 1
ATOM 1918 C CA . GLU A 1 249 ? 23.032 4.716 -12.824 1.00 82.38 249 GLU A CA 1
ATOM 1919 C C . GLU A 1 249 ? 22.302 3.798 -13.816 1.00 82.38 249 GLU A C 1
ATOM 1921 O O . GLU A 1 249 ? 21.189 4.089 -14.252 1.00 82.38 249 GLU A O 1
ATOM 1926 N N . PHE A 1 250 ? 22.907 2.652 -14.138 1.00 85.44 250 PHE A N 1
ATOM 1927 C CA . PHE A 1 250 ? 22.302 1.655 -15.016 1.00 85.44 250 PHE A CA 1
ATOM 1928 C C . PHE A 1 250 ? 21.284 0.781 -14.277 1.00 85.44 250 PHE A C 1
ATOM 1930 O O . PHE A 1 250 ? 20.187 0.540 -14.785 1.00 85.44 250 PHE A O 1
ATOM 1937 N N . ALA A 1 251 ? 21.627 0.321 -13.069 1.00 85.44 251 ALA A N 1
ATOM 1938 C CA . ALA A 1 251 ? 20.776 -0.573 -12.291 1.00 85.44 251 ALA A CA 1
ATOM 1939 C C . ALA A 1 251 ? 19.415 0.061 -11.967 1.00 85.44 251 ALA A C 1
ATOM 1941 O O . ALA A 1 251 ? 18.391 -0.606 -12.077 1.00 85.44 251 ALA A O 1
ATOM 1942 N N . PHE A 1 252 ? 19.373 1.351 -11.629 1.00 86.00 252 PHE A N 1
ATOM 1943 C CA . PHE A 1 252 ? 18.117 2.030 -11.295 1.00 86.00 252 PHE A CA 1
ATOM 1944 C C . PHE A 1 252 ? 17.191 2.159 -12.504 1.00 86.00 252 PHE A C 1
ATOM 1946 O O . PHE A 1 252 ? 15.990 1.925 -12.385 1.00 86.00 252 PHE A O 1
ATOM 1953 N N . VAL A 1 253 ? 17.743 2.445 -13.686 1.00 84.38 253 VAL A N 1
ATOM 1954 C CA . VAL A 1 253 ? 16.967 2.479 -14.934 1.00 84.38 253 VAL A CA 1
ATOM 1955 C C . VAL A 1 253 ? 16.446 1.087 -15.296 1.00 84.38 253 VAL A C 1
ATOM 1957 O O . VAL A 1 253 ? 15.293 0.948 -15.706 1.00 84.38 253 VAL A O 1
ATOM 1960 N N . LEU A 1 254 ? 17.255 0.044 -15.095 1.00 84.81 254 LEU A N 1
ATOM 1961 C CA . LEU A 1 254 ? 16.837 -1.347 -15.279 1.00 84.81 254 LEU A CA 1
ATOM 1962 C C . LEU A 1 254 ? 15.692 -1.730 -14.327 1.00 84.81 254 LEU A C 1
ATOM 1964 O O . LEU A 1 254 ? 14.714 -2.346 -14.746 1.00 84.81 254 LEU A O 1
ATOM 1968 N N . TYR A 1 255 ? 15.782 -1.346 -13.055 1.00 85.94 255 TYR A N 1
ATOM 1969 C CA . TYR A 1 255 ? 14.748 -1.639 -12.062 1.00 85.94 255 TYR A CA 1
ATOM 1970 C C . TYR A 1 255 ? 13.451 -0.879 -12.332 1.00 85.94 255 TYR A C 1
ATOM 1972 O O . TYR A 1 255 ? 12.374 -1.473 -12.251 1.00 85.94 255 TYR A O 1
ATOM 1980 N N . GLN A 1 256 ? 13.546 0.387 -12.744 1.00 84.81 256 GLN A N 1
ATOM 1981 C CA . GLN A 1 256 ? 12.393 1.163 -13.190 1.00 84.81 256 GLN A CA 1
ATOM 1982 C C . GLN A 1 256 ? 11.711 0.493 -14.389 1.00 84.81 256 GLN A C 1
ATOM 1984 O O . GLN A 1 256 ? 10.492 0.329 -14.399 1.00 84.81 256 GLN A O 1
ATOM 1989 N N . TRP A 1 257 ? 12.495 0.009 -15.355 1.00 84.81 257 TRP A N 1
ATOM 1990 C CA . TRP A 1 257 ? 11.965 -0.731 -16.497 1.00 84.81 257 TRP A CA 1
ATOM 1991 C C . TRP A 1 257 ? 11.250 -2.023 -16.074 1.00 84.81 257 TRP A C 1
ATOM 1993 O O . TRP A 1 257 ? 10.159 -2.302 -16.572 1.00 84.81 257 TRP A O 1
ATOM 2003 N N . TYR A 1 258 ? 11.792 -2.790 -15.120 1.00 86.12 258 TYR A N 1
ATOM 2004 C CA . TYR A 1 258 ? 11.099 -3.976 -14.598 1.00 86.12 258 TYR A CA 1
ATOM 2005 C C . TYR A 1 258 ? 9.759 -3.634 -13.940 1.00 86.12 258 TYR A C 1
ATOM 2007 O O . TYR A 1 258 ? 8.799 -4.393 -14.094 1.00 86.12 258 TYR A O 1
ATOM 2015 N N . ILE A 1 259 ? 9.665 -2.501 -13.241 1.00 84.94 259 ILE A N 1
ATOM 2016 C CA . ILE A 1 259 ? 8.409 -2.024 -12.646 1.00 84.94 259 ILE A CA 1
ATOM 2017 C C . ILE A 1 259 ? 7.412 -1.640 -13.745 1.00 84.94 259 ILE A C 1
ATOM 2019 O O . ILE A 1 259 ? 6.273 -2.115 -13.722 1.00 84.94 259 ILE A O 1
ATOM 2023 N N . ASP A 1 260 ? 7.847 -0.865 -14.740 1.00 84.88 260 ASP A N 1
ATOM 2024 C CA . ASP A 1 260 ? 7.006 -0.421 -15.858 1.00 84.88 260 ASP A CA 1
ATOM 2025 C C . ASP A 1 260 ? 6.464 -1.606 -16.675 1.00 84.88 260 ASP A C 1
ATOM 2027 O O . ASP A 1 260 ? 5.295 -1.626 -17.066 1.00 84.88 260 ASP A O 1
ATOM 2031 N N . GLN A 1 261 ? 7.285 -2.639 -16.885 1.00 84.00 261 GLN A N 1
ATOM 2032 C CA . GLN A 1 261 ? 6.891 -3.875 -17.572 1.00 84.00 261 GLN A CA 1
ATOM 2033 C C . GLN A 1 261 ? 6.153 -4.881 -16.670 1.00 84.00 261 GLN A C 1
ATOM 2035 O O . GLN A 1 261 ? 5.813 -5.975 -17.126 1.00 84.00 261 GLN A O 1
ATOM 2040 N N . ARG A 1 262 ? 5.896 -4.548 -15.394 1.00 83.56 262 ARG A N 1
ATOM 2041 C CA . ARG A 1 262 ? 5.295 -5.434 -14.372 1.00 83.56 262 ARG A CA 1
ATOM 2042 C C . ARG A 1 262 ? 6.053 -6.751 -14.154 1.00 83.56 262 ARG A C 1
ATOM 2044 O O . ARG A 1 262 ? 5.477 -7.753 -13.727 1.00 83.56 262 ARG A O 1
ATOM 2051 N N . GLN A 1 263 ? 7.356 -6.762 -14.413 1.00 85.25 263 GLN A N 1
ATOM 2052 C CA . GLN A 1 263 ? 8.244 -7.909 -14.224 1.00 85.25 263 GLN A CA 1
ATOM 2053 C C . GLN A 1 263 ? 8.856 -7.921 -12.814 1.00 85.25 263 GLN A C 1
ATOM 2055 O O . GLN A 1 263 ? 10.070 -7.988 -12.632 1.00 85.25 263 GLN A O 1
ATOM 2060 N N . PHE A 1 264 ? 8.006 -7.898 -11.784 1.00 83.00 264 PHE A N 1
ATOM 2061 C CA . PHE A 1 264 ? 8.450 -7.818 -10.384 1.00 83.00 264 PHE A CA 1
ATOM 2062 C C . PHE A 1 264 ? 9.281 -9.027 -9.942 1.00 83.00 264 PHE A C 1
ATOM 2064 O O . PHE A 1 264 ? 10.217 -8.887 -9.163 1.00 83.00 264 PHE A O 1
ATOM 2071 N N . HIS A 1 265 ? 8.978 -10.216 -10.470 1.00 83.56 265 HIS A N 1
ATOM 2072 C CA . HIS A 1 265 ? 9.756 -11.418 -10.172 1.00 83.56 265 HIS A CA 1
ATOM 2073 C C . HIS A 1 265 ? 11.220 -11.268 -10.612 1.00 83.56 265 HIS A C 1
ATOM 2075 O O . HIS A 1 265 ? 12.123 -11.650 -9.873 1.00 83.56 265 HIS A O 1
ATOM 2081 N N . ALA A 1 266 ? 11.467 -10.694 -11.796 1.00 81.44 266 ALA A N 1
ATOM 2082 C CA . ALA A 1 266 ? 12.823 -10.489 -12.303 1.00 81.44 266 ALA A CA 1
ATOM 2083 C C . ALA A 1 266 ? 13.601 -9.484 -11.439 1.00 81.44 266 ALA A C 1
ATOM 2085 O O . ALA A 1 266 ? 14.784 -9.693 -11.187 1.00 81.44 266 ALA A O 1
ATOM 2086 N N . LEU A 1 267 ? 12.928 -8.450 -10.924 1.00 83.00 267 LEU A N 1
ATOM 2087 C CA . LEU A 1 267 ? 13.510 -7.484 -9.988 1.00 83.00 267 LEU A CA 1
ATOM 2088 C C . LEU A 1 267 ? 13.868 -8.119 -8.633 1.00 83.00 267 LEU A C 1
ATOM 2090 O O . LEU A 1 267 ? 14.928 -7.841 -8.083 1.00 83.00 267 LEU A O 1
ATOM 2094 N N . LEU A 1 268 ? 12.991 -8.967 -8.092 1.00 80.31 268 LEU A N 1
ATOM 2095 C CA . LEU A 1 268 ? 13.154 -9.543 -6.752 1.00 80.31 268 LEU A CA 1
ATOM 2096 C C . LEU A 1 268 ? 14.047 -10.796 -6.717 1.00 80.31 268 LEU A C 1
ATOM 2098 O O . LEU A 1 268 ? 14.536 -11.155 -5.652 1.00 80.31 268 LEU A O 1
ATOM 2102 N N . THR A 1 269 ? 14.277 -11.453 -7.857 1.00 80.62 269 THR A N 1
ATOM 2103 C CA . THR A 1 269 ? 15.126 -12.664 -7.963 1.00 80.62 269 THR A CA 1
ATOM 2104 C C . THR A 1 269 ? 16.557 -12.333 -8.404 1.00 80.62 269 THR A C 1
ATOM 2106 O O . THR A 1 269 ? 17.264 -13.193 -8.919 1.00 80.62 269 THR A O 1
ATOM 2109 N N . GLN A 1 270 ? 16.988 -11.077 -8.262 1.00 73.81 270 GLN A N 1
ATOM 2110 C CA . GLN A 1 270 ? 18.365 -10.689 -8.572 1.00 73.81 270 GLN A CA 1
ATOM 2111 C C . GLN A 1 270 ? 19.361 -11.391 -7.641 1.00 73.81 270 GLN A C 1
ATOM 2113 O O . GLN A 1 270 ? 19.031 -11.732 -6.503 1.00 73.81 270 GLN A O 1
ATOM 2118 N N . ASP A 1 271 ? 20.591 -11.581 -8.125 1.00 72.31 271 ASP A N 1
ATOM 2119 C CA . ASP A 1 271 ? 21.657 -12.198 -7.337 1.00 72.31 271 ASP A CA 1
ATOM 2120 C C . ASP A 1 271 ? 21.886 -11.438 -6.022 1.00 72.31 271 ASP A C 1
ATOM 2122 O O . ASP A 1 271 ? 21.825 -10.206 -5.972 1.00 72.31 271 ASP A O 1
ATOM 2126 N N . GLU A 1 272 ? 22.223 -12.166 -4.950 1.00 71.81 272 GLU A N 1
ATOM 2127 C CA . GLU A 1 272 ? 22.437 -11.589 -3.611 1.00 71.81 272 GLU A CA 1
ATOM 2128 C C . GLU A 1 272 ? 23.475 -10.450 -3.614 1.00 71.81 272 GLU A C 1
ATOM 2130 O O . GLU A 1 272 ? 23.377 -9.509 -2.823 1.00 71.81 272 GLU A O 1
ATOM 2135 N N . VAL A 1 273 ? 24.432 -10.498 -4.549 1.00 75.25 273 VAL A N 1
ATOM 2136 C CA . VAL A 1 273 ? 25.467 -9.475 -4.762 1.00 75.25 273 VAL A CA 1
ATOM 2137 C C . VAL A 1 273 ? 24.854 -8.110 -5.095 1.00 75.25 273 VAL A C 1
ATOM 2139 O O . VAL A 1 273 ? 25.326 -7.079 -4.612 1.00 75.25 273 VAL A O 1
ATOM 2142 N N . TYR A 1 274 ? 23.761 -8.089 -5.860 1.00 78.31 274 TYR A N 1
ATOM 2143 C CA . TYR A 1 274 ? 23.065 -6.866 -6.262 1.00 78.31 274 TYR A CA 1
ATOM 2144 C C . TYR A 1 274 ? 21.981 -6.442 -5.265 1.00 78.31 274 TYR A C 1
ATOM 2146 O O . TYR A 1 274 ? 21.415 -5.355 -5.397 1.00 78.31 274 TYR A O 1
ATOM 2154 N N . GLY A 1 275 ? 21.738 -7.223 -4.206 1.00 77.88 275 GLY A N 1
ATOM 2155 C CA . GLY A 1 275 ? 20.746 -6.901 -3.178 1.00 77.88 275 GLY A CA 1
ATOM 2156 C C . GLY A 1 275 ? 20.989 -5.548 -2.495 1.00 77.88 275 GLY A C 1
ATOM 2157 O O . GLY A 1 275 ? 20.037 -4.854 -2.126 1.00 77.88 275 GLY A O 1
ATOM 2158 N N . ALA A 1 276 ? 22.250 -5.113 -2.386 1.00 82.88 276 ALA A N 1
ATOM 2159 C CA . ALA A 1 276 ? 22.594 -3.780 -1.889 1.00 82.88 276 ALA A CA 1
ATOM 2160 C C . ALA A 1 276 ? 22.133 -2.660 -2.840 1.00 82.88 276 ALA A C 1
ATOM 2162 O O . ALA A 1 276 ? 21.620 -1.646 -2.367 1.00 82.88 276 ALA A O 1
ATOM 2163 N N . LEU A 1 277 ? 22.263 -2.853 -4.158 1.00 83.56 277 LEU A N 1
ATOM 2164 C CA . LEU A 1 277 ? 21.799 -1.903 -5.176 1.00 83.56 277 LEU A CA 1
ATOM 2165 C C . LEU A 1 277 ? 20.273 -1.824 -5.198 1.00 83.56 277 LEU A C 1
ATOM 2167 O O . LEU A 1 277 ? 19.726 -0.727 -5.206 1.00 83.56 277 LEU A O 1
ATOM 2171 N N . VAL A 1 278 ? 19.586 -2.967 -5.125 1.00 84.12 278 VAL A N 1
ATOM 2172 C CA . VAL A 1 278 ? 18.117 -3.017 -5.025 1.00 84.12 278 VAL A CA 1
ATOM 2173 C C . VAL A 1 278 ? 17.637 -2.303 -3.758 1.00 84.12 278 VAL A C 1
ATOM 2175 O O . VAL A 1 278 ? 16.695 -1.515 -3.792 1.00 84.12 278 VAL A O 1
ATOM 2178 N N . THR A 1 279 ? 18.333 -2.494 -2.633 1.00 84.56 279 THR A N 1
ATOM 2179 C CA . THR A 1 279 ? 17.972 -1.786 -1.399 1.00 84.56 279 THR A CA 1
ATOM 2180 C C . THR A 1 279 ? 18.185 -0.276 -1.518 1.00 84.56 279 THR A C 1
ATOM 2182 O O . THR A 1 279 ? 17.398 0.496 -0.975 1.00 84.56 279 THR A O 1
ATOM 2185 N N . LYS A 1 280 ? 19.257 0.163 -2.189 1.00 84.19 280 LYS A N 1
ATOM 2186 C CA . LYS A 1 280 ? 19.488 1.589 -2.447 1.00 84.19 280 LYS A CA 1
ATOM 2187 C C . LYS A 1 280 ? 18.401 2.164 -3.346 1.00 84.19 280 LYS A C 1
ATOM 2189 O O . LYS A 1 280 ? 17.869 3.207 -3.002 1.00 84.19 280 LYS A O 1
ATOM 2194 N N . PHE A 1 281 ? 18.013 1.451 -4.400 1.00 84.31 281 PHE A N 1
ATOM 2195 C CA . PHE A 1 281 ? 16.935 1.857 -5.302 1.00 84.31 281 PHE A CA 1
ATOM 2196 C C . PHE A 1 281 ? 15.624 2.133 -4.554 1.00 84.31 281 PHE A C 1
ATOM 2198 O O . PHE A 1 281 ? 15.048 3.201 -4.705 1.00 84.31 281 PHE A O 1
ATOM 2205 N N . PHE A 1 282 ? 15.195 1.238 -3.657 1.00 82.19 282 PHE A N 1
ATOM 2206 C CA . PHE A 1 282 ? 13.974 1.465 -2.869 1.00 82.19 282 PHE A CA 1
ATOM 2207 C C . PHE A 1 282 ? 14.082 2.609 -1.841 1.00 82.19 282 PHE A C 1
ATOM 2209 O O . PHE A 1 282 ? 13.072 3.020 -1.268 1.00 82.19 282 PHE A O 1
ATOM 2216 N N . ARG A 1 283 ? 15.289 3.117 -1.565 1.00 75.69 283 ARG A N 1
ATOM 2217 C CA . ARG A 1 283 ? 15.557 4.138 -0.536 1.00 75.69 283 ARG A CA 1
ATOM 2218 C C . ARG A 1 283 ? 15.963 5.491 -1.092 1.00 75.69 283 ARG A C 1
ATOM 2220 O O . ARG A 1 283 ? 15.920 6.463 -0.339 1.00 75.69 283 ARG A O 1
ATOM 2227 N N . ASP A 1 284 ? 16.421 5.547 -2.334 1.00 69.50 284 ASP A N 1
ATOM 2228 C CA . ASP A 1 284 ? 16.928 6.769 -2.931 1.00 69.50 284 ASP A CA 1
ATOM 2229 C C . ASP A 1 284 ? 15.755 7.693 -3.306 1.00 69.50 284 ASP A C 1
ATOM 2231 O O . ASP A 1 284 ? 14.900 7.317 -4.104 1.00 69.50 284 ASP A O 1
ATOM 2235 N N . PRO A 1 285 ? 15.672 8.910 -2.739 1.00 61.47 285 PRO A N 1
ATOM 2236 C CA . PRO A 1 285 ? 14.632 9.868 -3.104 1.00 61.47 285 PRO A CA 1
ATOM 2237 C C . PRO A 1 285 ? 14.846 10.503 -4.492 1.00 61.47 285 PRO A C 1
ATOM 2239 O O . PRO A 1 285 ? 13.948 11.194 -4.985 1.00 61.47 285 PRO A O 1
ATOM 2242 N N . SER A 1 286 ? 16.024 10.332 -5.109 1.00 55.75 286 SER A N 1
ATOM 2243 C CA . SER A 1 286 ? 16.399 10.967 -6.381 1.00 55.75 286 SER A CA 1
ATOM 2244 C C . SER A 1 286 ? 15.857 10.257 -7.629 1.00 55.75 286 SER A C 1
ATOM 2246 O O . SER A 1 286 ? 15.726 10.891 -8.674 1.00 55.75 286 SER A O 1
ATOM 2248 N N . THR A 1 287 ? 15.436 8.994 -7.522 1.00 57.44 287 THR A N 1
ATOM 2249 C CA . T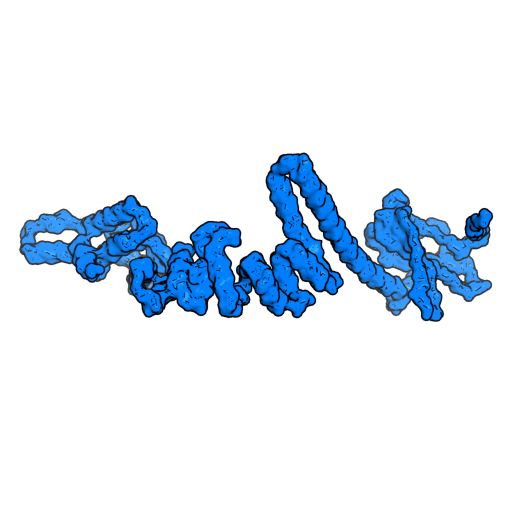HR A 1 287 ? 14.865 8.188 -8.622 1.00 57.44 287 THR A CA 1
ATOM 2250 C C . THR A 1 287 ? 13.367 8.406 -8.852 1.00 57.44 287 THR A C 1
ATOM 2252 O O . THR A 1 287 ? 12.756 7.726 -9.674 1.00 57.44 287 THR A O 1
ATOM 2255 N N . GLY A 1 288 ? 12.759 9.378 -8.165 1.00 44.66 288 GLY A N 1
ATOM 2256 C CA . GLY A 1 288 ? 11.373 9.778 -8.396 1.00 44.66 288 GLY A CA 1
ATOM 2257 C C . GLY A 1 288 ? 10.594 10.075 -7.120 1.00 44.66 288 GLY A C 1
ATOM 2258 O O . GLY A 1 288 ? 9.745 9.289 -6.724 1.00 44.66 288 GLY A O 1
ATOM 2259 N N . GLY A 1 289 ? 10.825 11.258 -6.543 1.00 34.75 289 GLY A N 1
ATOM 2260 C CA . GLY A 1 289 ? 9.836 12.001 -5.755 1.00 34.75 289 GLY A CA 1
ATOM 2261 C C . GLY A 1 289 ? 9.513 11.488 -4.341 1.00 34.75 289 GLY A C 1
ATOM 2262 O O . GLY A 1 289 ? 8.674 10.616 -4.167 1.00 34.75 289 GLY A O 1
ATOM 2263 N N . LYS A 1 290 ? 10.022 12.235 -3.347 1.00 34.12 290 LYS A N 1
ATOM 2264 C CA . LYS A 1 290 ? 9.763 12.208 -1.884 1.00 34.12 290 LYS A CA 1
ATOM 2265 C C . LYS A 1 290 ? 10.548 11.172 -1.065 1.00 34.12 290 LYS A C 1
ATOM 2267 O O . LYS A 1 290 ? 10.781 10.048 -1.465 1.00 34.12 290 LYS A O 1
ATOM 2272 N N . ALA A 1 291 ? 10.937 11.612 0.136 1.00 40.50 291 ALA A N 1
ATOM 2273 C CA . ALA A 1 291 ? 11.797 10.945 1.120 1.00 40.50 291 ALA A CA 1
ATOM 2274 C C . ALA A 1 291 ? 11.156 9.739 1.847 1.00 40.50 291 ALA A C 1
ATOM 2276 O O . ALA A 1 291 ? 11.483 9.455 2.999 1.00 40.50 291 ALA A O 1
ATOM 2277 N N . THR A 1 292 ? 10.222 9.051 1.199 1.00 46.25 292 THR A N 1
ATOM 2278 C CA . THR A 1 292 ? 9.540 7.851 1.700 1.00 46.25 292 THR A CA 1
ATOM 2279 C C . THR A 1 292 ? 9.918 6.708 0.765 1.00 46.25 292 THR A C 1
ATOM 2281 O O . THR A 1 292 ? 10.019 6.945 -0.434 1.00 46.25 292 THR A O 1
ATOM 2284 N N . ALA A 1 293 ? 10.179 5.505 1.294 1.00 54.44 293 ALA A N 1
ATOM 2285 C CA . ALA A 1 293 ? 10.625 4.361 0.492 1.00 54.44 293 ALA A CA 1
ATOM 2286 C C . ALA A 1 293 ? 9.783 4.226 -0.791 1.00 54.44 293 ALA A C 1
ATOM 2288 O O . ALA A 1 293 ? 8.555 4.137 -0.720 1.00 54.44 293 ALA A O 1
ATOM 2289 N N . GLN A 1 294 ? 10.438 4.267 -1.953 1.00 64.88 294 GLN A N 1
ATOM 2290 C CA . GLN A 1 294 ? 9.771 4.185 -3.247 1.00 64.88 294 GLN A CA 1
ATOM 2291 C C . GLN A 1 294 ? 9.164 2.779 -3.355 1.00 64.88 294 GLN A C 1
ATOM 2293 O O . GLN A 1 294 ? 9.862 1.787 -3.158 1.00 64.88 294 GLN A O 1
ATOM 2298 N N . TYR A 1 295 ? 7.860 2.683 -3.628 1.00 74.31 295 TYR A N 1
ATOM 2299 C CA . TYR A 1 295 ? 7.132 1.408 -3.722 1.00 74.31 295 TYR A CA 1
ATOM 2300 C C . TYR A 1 295 ? 7.232 0.541 -2.450 1.00 74.31 295 TYR A C 1
ATOM 2302 O O . TYR A 1 295 ? 7.799 -0.560 -2.488 1.00 74.31 295 TYR A O 1
ATOM 2310 N N . PRO A 1 296 ? 6.630 0.974 -1.323 1.00 80.50 296 PRO A N 1
ATOM 2311 C CA . PRO A 1 296 ? 6.679 0.207 -0.082 1.00 80.50 296 PRO A CA 1
ATOM 2312 C C . PRO A 1 296 ? 6.099 -1.202 -0.265 1.00 80.50 296 PRO A C 1
ATOM 2314 O O . PRO A 1 296 ? 6.587 -2.126 0.372 1.00 80.50 296 PRO A O 1
ATOM 2317 N N . GLU A 1 297 ? 5.158 -1.390 -1.204 1.00 84.25 297 GLU A N 1
ATOM 2318 C CA . GLU A 1 297 ? 4.557 -2.677 -1.596 1.00 84.25 297 GLU A CA 1
ATOM 2319 C C . GLU A 1 297 ? 5.553 -3.728 -2.111 1.00 84.25 297 GLU A C 1
ATOM 2321 O O . GLU A 1 297 ? 5.277 -4.923 -2.001 1.00 84.25 297 GLU A O 1
ATOM 2326 N N . LEU A 1 298 ? 6.683 -3.302 -2.680 1.00 86.75 298 LEU A N 1
ATOM 2327 C CA . LEU A 1 298 ? 7.730 -4.184 -3.204 1.00 86.75 298 LEU A CA 1
ATOM 2328 C C . LEU A 1 298 ? 8.928 -4.251 -2.254 1.00 86.75 298 LEU A C 1
ATOM 2330 O O . LEU A 1 298 ? 9.518 -5.319 -2.077 1.00 86.75 298 LEU A O 1
ATOM 2334 N N . ALA A 1 299 ? 9.257 -3.128 -1.609 1.00 87.56 299 ALA A N 1
ATOM 2335 C CA . ALA A 1 299 ? 10.408 -3.009 -0.721 1.00 87.56 299 ALA A CA 1
ATOM 2336 C C . ALA A 1 299 ? 10.366 -4.021 0.435 1.00 87.56 299 ALA A C 1
ATOM 2338 O O . ALA A 1 299 ? 11.377 -4.660 0.723 1.00 87.56 299 ALA A O 1
ATOM 2339 N N . TRP A 1 300 ? 9.195 -4.242 1.052 1.00 90.00 300 TRP A N 1
ATOM 2340 C CA . TRP A 1 300 ? 9.085 -5.179 2.177 1.00 90.00 300 TRP A CA 1
ATOM 2341 C C . TRP A 1 300 ? 9.422 -6.625 1.785 1.00 90.00 300 TRP A C 1
ATOM 2343 O O . TRP A 1 300 ? 9.983 -7.360 2.597 1.00 90.00 300 TRP A O 1
ATOM 2353 N N . ILE A 1 301 ? 9.118 -7.037 0.547 1.00 90.75 301 ILE A N 1
ATOM 2354 C CA . ILE A 1 301 ? 9.404 -8.392 0.050 1.00 90.75 301 ILE A CA 1
ATOM 2355 C C . ILE A 1 301 ? 10.917 -8.583 -0.058 1.00 90.75 301 ILE A C 1
ATOM 2357 O O . ILE A 1 301 ? 11.463 -9.573 0.435 1.00 90.75 301 ILE A O 1
ATOM 2361 N N . HIS A 1 302 ? 11.590 -7.597 -0.654 1.00 88.69 302 HIS A N 1
ATOM 2362 C CA . HIS A 1 302 ? 13.046 -7.566 -0.769 1.00 88.69 302 HIS A CA 1
ATOM 2363 C C . HIS A 1 302 ? 13.725 -7.532 0.604 1.00 88.69 302 HIS A C 1
ATOM 2365 O O . HIS A 1 302 ? 14.632 -8.316 0.880 1.00 88.69 302 HIS A O 1
ATOM 2371 N N . ASP A 1 303 ? 13.245 -6.684 1.512 1.00 88.50 303 ASP A N 1
ATOM 2372 C CA . ASP A 1 303 ? 13.806 -6.564 2.856 1.00 88.50 303 ASP A CA 1
ATOM 2373 C C . ASP A 1 303 ? 13.658 -7.864 3.665 1.00 88.50 303 ASP A C 1
ATOM 2375 O O . ASP A 1 303 ? 14.581 -8.238 4.397 1.00 88.50 303 ASP A O 1
ATOM 2379 N N . ILE A 1 304 ? 12.554 -8.605 3.513 1.00 90.31 304 ILE A N 1
ATOM 2380 C CA . ILE A 1 304 ? 12.408 -9.938 4.121 1.00 90.31 304 ILE A CA 1
ATOM 2381 C C . ILE A 1 304 ? 13.430 -10.917 3.536 1.00 90.31 304 ILE A C 1
ATOM 2383 O O . ILE A 1 304 ? 14.097 -11.615 4.307 1.00 90.31 304 ILE A O 1
ATOM 2387 N N . ALA A 1 305 ? 13.599 -10.947 2.210 1.00 87.75 305 ALA A N 1
ATOM 2388 C CA . ALA A 1 305 ? 14.579 -11.813 1.552 1.00 87.75 305 ALA A CA 1
ATOM 2389 C C . ALA A 1 305 ? 16.014 -11.512 2.028 1.00 87.75 305 ALA A C 1
ATOM 2391 O O . ALA A 1 305 ? 16.772 -12.425 2.363 1.00 87.75 305 ALA A O 1
ATOM 2392 N N . CYS A 1 306 ? 16.358 -10.232 2.193 1.00 86.12 306 CYS A N 1
ATOM 2393 C CA . CYS A 1 306 ? 17.646 -9.785 2.726 1.00 86.12 306 CYS A CA 1
ATOM 2394 C C . CYS A 1 306 ? 17.781 -9.904 4.260 1.00 86.12 306 CYS A C 1
ATOM 2396 O O . CYS A 1 306 ? 18.768 -9.423 4.825 1.00 86.12 306 CYS A O 1
ATOM 2398 N N . LYS A 1 307 ? 16.820 -10.526 4.965 1.00 88.94 307 LYS A N 1
ATOM 2399 C CA . LYS A 1 307 ? 16.791 -10.670 6.440 1.00 88.94 307 LYS A CA 1
ATOM 2400 C C . LYS A 1 307 ? 16.796 -9.328 7.189 1.00 88.94 307 LYS A C 1
ATOM 2402 O O . LYS A 1 307 ? 17.193 -9.242 8.357 1.00 88.94 307 LYS A O 1
ATOM 2407 N N . ARG A 1 308 ? 16.327 -8.265 6.541 1.00 87.94 308 ARG A N 1
ATOM 2408 C CA . ARG A 1 308 ? 16.200 -6.901 7.069 1.00 87.94 308 ARG A CA 1
ATOM 2409 C C . ARG A 1 308 ? 14.813 -6.672 7.665 1.00 87.94 308 ARG A C 1
ATOM 2411 O O . ARG A 1 308 ? 14.110 -5.729 7.327 1.00 87.94 308 ARG A O 1
ATOM 2418 N N . TYR A 1 309 ? 14.428 -7.518 8.616 1.00 92.00 309 TYR A N 1
ATOM 2419 C CA . TYR A 1 309 ? 13.059 -7.538 9.147 1.00 92.00 309 TYR A CA 1
ATOM 2420 C C . TYR A 1 309 ? 12.591 -6.222 9.790 1.00 92.00 309 TYR A C 1
ATOM 2422 O O . TYR A 1 309 ? 11.397 -5.959 9.843 1.00 92.00 309 TYR A O 1
ATOM 2430 N N . GLY A 1 310 ? 13.515 -5.394 10.292 1.00 88.44 310 GLY A N 1
ATOM 2431 C CA . GLY A 1 310 ? 13.173 -4.075 10.831 1.00 88.44 310 GLY A CA 1
ATOM 2432 C C . GLY A 1 310 ? 12.703 -3.100 9.759 1.00 88.44 310 GLY A C 1
ATOM 2433 O O . GLY A 1 310 ? 11.675 -2.462 9.937 1.00 88.44 310 GLY A O 1
ATOM 2434 N N . ASP A 1 311 ? 13.431 -3.048 8.645 1.00 87.94 311 ASP A N 1
ATOM 2435 C CA . ASP A 1 311 ? 13.096 -2.197 7.504 1.00 87.94 311 ASP A CA 1
ATOM 2436 C C . ASP A 1 311 ? 11.798 -2.686 6.833 1.00 87.94 311 ASP A C 1
ATOM 2438 O O . ASP A 1 311 ? 10.903 -1.893 6.553 1.00 87.94 311 ASP A O 1
ATOM 2442 N N . ALA A 1 312 ? 11.630 -4.011 6.712 1.00 91.38 312 ALA A N 1
ATOM 2443 C CA . ALA A 1 312 ? 10.392 -4.614 6.219 1.00 91.38 312 ALA A CA 1
ATOM 2444 C C . ALA A 1 312 ? 9.168 -4.245 7.076 1.00 91.38 312 ALA A C 1
ATOM 2446 O O . ALA A 1 312 ? 8.100 -3.977 6.535 1.00 91.38 312 ALA A O 1
ATOM 2447 N N . ALA A 1 313 ? 9.308 -4.221 8.408 1.00 90.88 313 ALA A N 1
ATOM 2448 C CA . ALA A 1 313 ? 8.217 -3.841 9.305 1.00 90.88 313 ALA A CA 1
ATOM 2449 C C . ALA A 1 313 ? 7.814 -2.364 9.139 1.00 90.88 313 ALA A C 1
ATOM 2451 O O . ALA A 1 313 ? 6.625 -2.054 9.165 1.00 90.88 313 ALA A O 1
ATOM 2452 N N . GLU A 1 314 ? 8.782 -1.466 8.929 1.00 89.69 314 GLU A N 1
ATOM 2453 C CA . GLU A 1 314 ? 8.519 -0.048 8.638 1.00 89.69 314 GLU A CA 1
ATOM 2454 C C . GLU A 1 314 ? 7.838 0.130 7.271 1.00 89.69 314 GLU A C 1
ATOM 2456 O O . GLU A 1 314 ? 6.854 0.861 7.165 1.00 89.69 314 GLU A O 1
ATOM 2461 N N . ALA A 1 315 ? 8.299 -0.587 6.241 1.00 88.50 315 ALA A N 1
ATOM 2462 C CA . ALA A 1 315 ? 7.665 -0.574 4.925 1.00 88.50 315 ALA A CA 1
ATOM 2463 C C . ALA A 1 315 ? 6.217 -1.095 4.984 1.00 88.50 315 ALA A C 1
ATOM 2465 O O . ALA A 1 315 ? 5.323 -0.470 4.422 1.00 88.50 315 ALA A O 1
ATOM 2466 N N . LEU A 1 316 ? 5.958 -2.189 5.709 1.00 91.12 316 LEU A N 1
ATOM 2467 C CA . LEU A 1 316 ? 4.611 -2.756 5.872 1.00 91.12 316 LEU A CA 1
ATOM 2468 C C . LEU A 1 316 ? 3.656 -1.818 6.618 1.00 91.12 316 LEU A C 1
ATOM 2470 O O . LEU A 1 316 ? 2.483 -1.752 6.255 1.00 91.12 316 LEU A O 1
ATOM 2474 N N . LEU A 1 317 ? 4.147 -1.063 7.606 1.00 88.00 317 LEU A N 1
ATOM 2475 C CA . LEU A 1 317 ? 3.363 -0.004 8.248 1.00 88.00 317 LEU A CA 1
ATOM 2476 C C . LEU A 1 317 ? 2.943 1.074 7.243 1.00 88.00 317 LEU A C 1
ATOM 2478 O O . LEU A 1 317 ? 1.779 1.466 7.227 1.00 88.00 317 LEU A O 1
ATOM 2482 N N . ALA A 1 318 ? 3.858 1.501 6.368 1.00 86.44 318 ALA A N 1
ATOM 2483 C CA . ALA A 1 318 ? 3.537 2.463 5.317 1.00 86.44 318 ALA A CA 1
ATOM 2484 C C . ALA A 1 318 ? 2.514 1.902 4.311 1.00 86.44 318 ALA A C 1
ATOM 2486 O O . ALA A 1 318 ? 1.576 2.606 3.953 1.00 86.44 318 ALA A O 1
ATOM 2487 N N . VAL A 1 319 ? 2.635 0.628 3.902 1.00 85.75 319 VAL A N 1
ATOM 2488 C CA . VAL A 1 319 ? 1.645 -0.004 3.005 1.00 85.75 319 VAL A CA 1
ATOM 2489 C C . VAL A 1 319 ? 0.266 -0.077 3.660 1.00 85.75 319 VAL A C 1
ATOM 2491 O O . VAL A 1 319 ? -0.733 0.102 2.971 1.00 85.75 319 VAL A O 1
ATOM 2494 N N . ASN A 1 320 ? 0.186 -0.359 4.964 1.00 83.31 320 ASN A N 1
ATOM 2495 C CA . ASN A 1 320 ? -1.092 -0.508 5.665 1.00 83.31 320 ASN A CA 1
ATOM 2496 C C . ASN A 1 320 ? -1.934 0.783 5.651 1.00 83.31 320 ASN A C 1
ATOM 2498 O O . ASN A 1 320 ? -3.157 0.704 5.506 1.00 83.31 320 ASN A O 1
ATOM 2502 N N . GLY A 1 321 ? -1.289 1.952 5.749 1.00 76.12 321 GLY A N 1
ATOM 2503 C CA . GLY A 1 321 ? -1.967 3.255 5.750 1.00 76.12 321 GLY A CA 1
ATOM 2504 C C . GLY A 1 321 ? -2.804 3.518 4.492 1.00 76.12 321 GLY A C 1
ATOM 2505 O O . GLY A 1 321 ? -3.906 4.050 4.586 1.00 76.12 321 GLY A O 1
ATOM 2506 N N . ASP A 1 322 ? -2.342 3.055 3.327 1.00 72.44 322 ASP A N 1
ATOM 2507 C CA . ASP A 1 322 ? -2.991 3.319 2.033 1.00 72.44 322 ASP A CA 1
ATOM 2508 C C . ASP A 1 322 ? -4.125 2.330 1.683 1.00 72.44 322 ASP A C 1
ATOM 2510 O O . ASP A 1 322 ? -4.819 2.495 0.674 1.00 72.44 322 ASP A O 1
ATOM 2514 N N . ARG A 1 323 ? -4.333 1.262 2.469 1.00 75.94 323 ARG A N 1
ATOM 2515 C CA . ARG A 1 323 ? -5.318 0.210 2.144 1.00 75.94 323 ARG A CA 1
ATOM 2516 C C . ARG A 1 323 ? -6.703 0.521 2.705 1.00 75.94 323 ARG A C 1
ATOM 2518 O O . ARG A 1 323 ? -6.839 0.927 3.849 1.00 75.94 323 ARG A O 1
ATOM 2525 N N . ALA A 1 324 ? -7.749 0.220 1.933 1.00 70.62 324 ALA A N 1
ATOM 2526 C CA . ALA A 1 324 ? -9.145 0.333 2.380 1.00 70.62 324 ALA A CA 1
ATOM 2527 C C . ALA A 1 324 ? -9.753 -1.009 2.841 1.00 70.62 324 ALA A C 1
ATOM 2529 O O . ALA A 1 324 ? -10.674 -1.036 3.657 1.00 70.62 324 ALA A O 1
ATOM 2530 N N . GLU A 1 325 ? -9.249 -2.136 2.328 1.00 84.69 325 GLU A N 1
ATOM 2531 C CA . GLU A 1 325 ? -9.807 -3.457 2.621 1.00 84.69 325 GLU A CA 1
ATOM 2532 C C . GLU A 1 325 ? -9.257 -4.024 3.936 1.00 84.69 325 GLU A C 1
ATOM 2534 O O . GLU A 1 325 ? -8.044 -4.164 4.120 1.00 84.69 325 GLU A O 1
ATOM 2539 N N . ARG A 1 326 ? -10.155 -4.422 4.842 1.00 86.50 326 ARG A N 1
ATOM 2540 C CA . ARG A 1 326 ? -9.803 -4.929 6.175 1.00 86.50 326 ARG A CA 1
ATOM 2541 C C . ARG A 1 326 ? -8.986 -6.225 6.128 1.00 86.50 326 ARG A C 1
ATOM 2543 O O . ARG A 1 326 ? -8.061 -6.388 6.919 1.00 86.50 326 ARG A O 1
ATOM 2550 N N . SER A 1 327 ? -9.305 -7.138 5.207 1.00 87.31 327 SER A N 1
ATOM 2551 C CA . SER A 1 327 ? -8.596 -8.420 5.046 1.00 87.31 327 SER A CA 1
ATOM 2552 C C . SER A 1 327 ? -7.115 -8.204 4.690 1.00 87.31 327 SER A C 1
ATOM 2554 O O . SER A 1 327 ? -6.228 -8.852 5.249 1.00 87.31 327 SER A O 1
ATOM 2556 N N . GLN A 1 328 ? -6.845 -7.231 3.814 1.00 87.25 328 GLN A N 1
ATOM 2557 C CA . GLN A 1 328 ? -5.503 -6.847 3.394 1.00 87.25 328 GLN A CA 1
ATOM 2558 C C . GLN A 1 328 ? -4.748 -6.174 4.538 1.00 87.25 328 GLN A C 1
ATOM 2560 O O . GLN A 1 328 ? -3.607 -6.555 4.800 1.00 87.25 328 GLN A O 1
ATOM 2565 N N . LYS A 1 329 ? -5.392 -5.246 5.265 1.00 89.06 329 LYS A N 1
ATOM 2566 C CA . LYS A 1 329 ? -4.808 -4.644 6.475 1.00 89.06 329 LYS A CA 1
ATOM 2567 C C . LYS A 1 329 ? -4.410 -5.709 7.495 1.00 89.06 329 LYS A C 1
ATOM 2569 O O . LYS A 1 329 ? -3.299 -5.692 8.013 1.00 89.06 329 LYS A O 1
ATOM 2574 N N . GLN A 1 330 ? -5.277 -6.698 7.726 1.00 91.38 330 GLN A N 1
ATOM 2575 C CA . GLN A 1 330 ? -5.005 -7.791 8.661 1.00 91.38 330 GLN A CA 1
ATOM 2576 C C . GLN A 1 330 ? -3.781 -8.603 8.238 1.00 91.38 330 GLN A C 1
ATOM 2578 O O . GLN A 1 330 ? -2.895 -8.866 9.054 1.00 91.38 330 GLN A O 1
ATOM 2583 N N . LEU A 1 331 ? -3.712 -8.978 6.958 1.00 92.06 331 LEU A N 1
ATOM 2584 C CA . LEU A 1 331 ? -2.582 -9.716 6.407 1.00 92.06 331 LEU A CA 1
ATOM 2585 C C . LEU A 1 331 ? -1.281 -8.914 6.565 1.00 92.06 331 LEU A C 1
ATOM 2587 O O . LEU A 1 331 ? -0.320 -9.420 7.145 1.00 92.06 331 LEU A O 1
ATOM 2591 N N . ILE A 1 332 ? -1.263 -7.663 6.107 1.00 92.12 332 ILE A N 1
ATOM 2592 C CA . ILE A 1 332 ? -0.081 -6.791 6.105 1.00 92.12 332 ILE A CA 1
ATOM 2593 C C . ILE A 1 332 ? 0.406 -6.532 7.531 1.00 92.12 332 ILE A C 1
ATOM 2595 O O . ILE A 1 332 ? 1.584 -6.755 7.816 1.00 92.12 332 ILE A O 1
ATOM 2599 N N . SER A 1 333 ? -0.486 -6.160 8.450 1.00 91.81 333 SER A N 1
ATOM 2600 C CA . SER A 1 333 ? -0.127 -5.914 9.850 1.00 91.81 333 SER A CA 1
ATOM 2601 C C . SER A 1 333 ? 0.322 -7.190 10.563 1.00 91.81 333 SER A C 1
ATOM 2603 O O . SER A 1 333 ? 1.234 -7.141 11.388 1.00 91.81 333 SER A O 1
ATOM 2605 N N . SER A 1 334 ? -0.223 -8.363 10.210 1.00 94.31 334 SER A N 1
ATOM 2606 C CA . SER A 1 334 ? 0.232 -9.643 10.775 1.00 94.31 334 SER A CA 1
ATOM 2607 C C . SER A 1 334 ? 1.653 -10.000 10.328 1.00 94.31 334 SER A C 1
ATOM 2609 O O . SER A 1 334 ? 2.492 -10.354 11.162 1.00 94.31 334 SER A O 1
ATOM 2611 N N . ILE A 1 335 ? 1.963 -9.828 9.038 1.00 94.50 335 ILE A N 1
ATOM 2612 C CA . ILE A 1 335 ? 3.312 -10.018 8.492 1.00 94.50 335 ILE A CA 1
ATOM 2613 C C . ILE A 1 335 ? 4.261 -8.982 9.106 1.00 94.50 335 ILE A C 1
ATOM 2615 O O . ILE A 1 335 ? 5.360 -9.335 9.537 1.00 94.50 335 ILE A O 1
ATOM 2619 N N . GLY A 1 336 ? 3.817 -7.729 9.233 1.00 94.19 3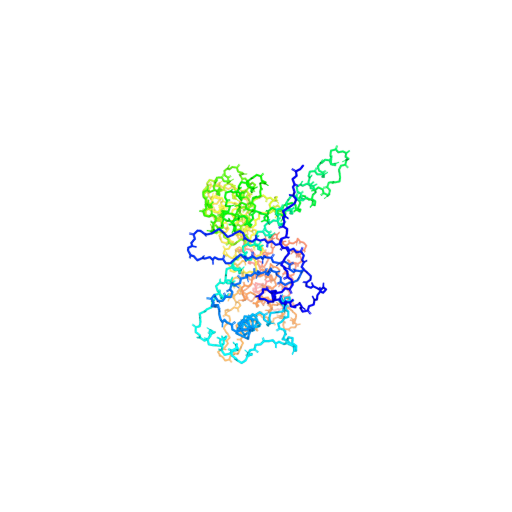36 GLY A N 1
ATOM 2620 C CA . GLY A 1 336 ? 4.572 -6.647 9.860 1.00 94.19 336 GLY A CA 1
ATOM 2621 C C . GLY A 1 336 ? 4.917 -6.959 11.311 1.00 94.19 336 GLY A C 1
ATOM 2622 O O . GLY A 1 336 ? 6.081 -6.858 11.701 1.00 94.19 336 GLY A O 1
ATOM 2623 N N . LYS A 1 337 ? 3.946 -7.419 12.111 1.00 94.56 337 LYS A N 1
ATOM 2624 C CA . LYS A 1 337 ? 4.160 -7.817 13.512 1.00 94.56 337 LYS A CA 1
ATOM 2625 C C . LYS A 1 337 ? 5.155 -8.967 13.613 1.00 94.56 337 LYS A C 1
ATOM 2627 O O . LYS A 1 337 ? 6.061 -8.918 14.446 1.00 94.56 337 LYS A O 1
ATOM 2632 N N . LEU A 1 338 ? 5.046 -9.976 12.750 1.00 95.69 338 LEU A N 1
ATOM 2633 C CA . LEU A 1 338 ? 6.009 -11.079 12.701 1.00 95.69 338 LEU A CA 1
ATOM 2634 C C . LEU A 1 338 ? 7.421 -10.590 12.347 1.00 95.69 338 LEU A C 1
ATOM 2636 O O . LEU A 1 338 ? 8.382 -10.994 13.007 1.00 95.69 338 LEU A O 1
ATOM 2640 N N . ALA A 1 339 ? 7.555 -9.686 11.374 1.00 94.69 339 ALA A N 1
ATOM 2641 C CA . ALA A 1 339 ? 8.831 -9.076 11.006 1.00 94.69 339 ALA A CA 1
ATOM 2642 C C . ALA A 1 339 ? 9.418 -8.236 12.158 1.00 94.69 339 ALA A C 1
ATOM 2644 O O . ALA A 1 339 ? 10.594 -8.384 12.503 1.00 94.69 339 ALA A O 1
ATOM 2645 N N . ALA A 1 340 ? 8.598 -7.432 12.838 1.00 93.19 340 ALA A N 1
ATOM 2646 C CA . ALA A 1 340 ? 9.011 -6.649 14.000 1.00 93.19 340 ALA A CA 1
ATOM 2647 C C . ALA A 1 340 ? 9.492 -7.547 15.156 1.00 93.19 340 ALA A C 1
ATOM 2649 O O . ALA A 1 340 ? 10.564 -7.312 15.725 1.00 93.19 340 ALA A O 1
ATOM 2650 N N . VAL A 1 341 ? 8.759 -8.625 15.459 1.00 94.38 341 VAL A N 1
ATOM 2651 C CA . VAL A 1 341 ? 9.148 -9.623 16.470 1.00 94.38 341 VAL A CA 1
ATOM 2652 C C . VAL A 1 341 ? 10.447 -10.330 16.077 1.00 94.38 341 VAL A C 1
ATOM 2654 O O . VAL A 1 341 ? 11.333 -10.494 16.919 1.00 94.38 341 VAL A O 1
ATOM 2657 N N . ALA A 1 342 ? 10.604 -10.726 14.812 1.00 93.19 342 ALA A N 1
ATOM 2658 C CA . ALA A 1 342 ? 11.837 -11.337 14.317 1.00 93.19 342 ALA A CA 1
ATOM 2659 C C . ALA A 1 342 ? 13.036 -10.383 14.452 1.00 93.19 342 ALA A C 1
ATOM 2661 O O . ALA A 1 342 ? 14.103 -10.784 14.920 1.00 93.19 342 ALA A O 1
ATOM 2662 N N . ASN A 1 343 ? 12.853 -9.101 14.128 1.00 92.19 343 ASN A N 1
ATOM 2663 C CA . ASN A 1 343 ? 13.888 -8.078 14.271 1.00 92.19 343 ASN A CA 1
ATOM 2664 C C . ASN A 1 343 ? 14.316 -7.874 15.734 1.00 92.19 343 ASN A C 1
ATOM 2666 O O . ASN A 1 343 ? 15.506 -7.713 16.017 1.00 92.19 343 ASN A O 1
ATOM 2670 N N . ILE A 1 344 ? 13.363 -7.902 16.671 1.00 92.94 344 ILE A N 1
ATOM 2671 C CA . ILE A 1 344 ? 13.645 -7.829 18.111 1.00 92.94 344 ILE A CA 1
ATOM 2672 C C . ILE A 1 344 ? 14.422 -9.068 18.572 1.00 92.94 344 ILE A C 1
ATOM 2674 O O . ILE A 1 344 ? 15.433 -8.941 19.258 1.00 92.94 344 ILE A O 1
ATOM 2678 N N . LYS A 1 345 ? 14.025 -10.267 18.131 1.00 92.56 345 LYS A N 1
ATOM 2679 C CA . LYS A 1 345 ? 14.745 -11.508 18.462 1.00 92.56 345 LYS A CA 1
ATOM 2680 C C . LYS A 1 345 ? 16.196 -11.507 17.970 1.00 92.56 345 LYS A C 1
ATOM 2682 O O . LYS A 1 345 ? 17.064 -12.003 18.676 1.00 92.56 345 LYS A O 1
ATOM 2687 N N . ILE A 1 346 ? 16.464 -10.958 16.783 1.00 90.44 346 ILE A N 1
ATOM 2688 C CA . ILE A 1 346 ? 17.808 -10.971 16.177 1.00 90.44 346 ILE A CA 1
ATOM 2689 C C . ILE A 1 346 ? 18.700 -9.863 16.740 1.00 90.44 346 ILE A C 1
ATOM 2691 O O . ILE A 1 346 ? 19.850 -10.109 17.091 1.00 90.44 346 ILE A O 1
ATOM 2695 N N . LYS A 1 347 ? 18.198 -8.626 16.801 1.00 87.88 347 LYS A N 1
ATOM 2696 C CA . LYS A 1 347 ? 19.010 -7.448 17.138 1.00 87.88 347 LYS A CA 1
ATOM 2697 C C . LYS A 1 347 ? 18.809 -6.983 18.598 1.00 87.88 347 LYS A C 1
ATOM 2699 O O . LYS A 1 347 ? 19.308 -5.914 18.956 1.00 87.88 347 LYS A O 1
ATOM 2704 N N . GLY A 1 348 ? 17.981 -7.653 19.403 1.00 88.19 348 GLY A N 1
ATOM 2705 C CA . GLY A 1 348 ? 17.625 -7.280 20.785 1.00 88.19 348 GLY A CA 1
ATOM 2706 C C . GLY A 1 348 ? 16.461 -6.283 20.931 1.00 88.19 348 GLY A C 1
ATOM 2707 O O . GLY A 1 348 ? 15.738 -5.983 19.987 1.00 88.19 348 GLY A O 1
ATOM 2708 N N . ASP A 1 349 ? 16.298 -5.705 22.119 1.00 87.88 349 ASP A N 1
ATOM 2709 C CA . ASP A 1 349 ? 15.279 -4.682 22.385 1.00 87.88 349 ASP A CA 1
ATOM 2710 C C . ASP A 1 349 ? 15.803 -3.270 22.059 1.00 87.88 349 ASP A C 1
ATOM 2712 O O . ASP A 1 349 ? 16.945 -2.926 22.346 1.00 87.88 349 ASP A O 1
ATOM 2716 N N . SER A 1 350 ? 14.997 -2.417 21.420 1.00 90.75 350 SER A N 1
ATOM 2717 C CA . SER A 1 350 ? 15.250 -0.963 21.319 1.00 90.75 350 SER A CA 1
ATOM 2718 C C . SER A 1 350 ? 13.928 -0.221 21.449 1.00 90.75 350 SER A C 1
ATOM 2720 O O . SER A 1 350 ? 12.896 -0.751 21.038 1.00 90.75 350 SER A O 1
ATOM 2722 N N . SER A 1 351 ? 13.964 1.011 21.964 1.00 88.19 351 SER A N 1
ATOM 2723 C CA . SER A 1 351 ? 12.792 1.890 22.058 1.00 88.19 351 SER A CA 1
ATOM 2724 C C . SER A 1 351 ? 12.088 2.047 20.704 1.00 88.19 351 SER A C 1
ATOM 2726 O O . SER A 1 351 ? 10.884 1.835 20.620 1.00 88.19 351 SER A O 1
ATOM 2728 N N . GLN A 1 352 ? 12.830 2.294 19.617 1.00 86.62 352 GLN A N 1
ATOM 2729 C CA . GLN A 1 352 ? 12.246 2.430 18.273 1.00 86.62 352 GLN A CA 1
ATOM 2730 C C . GLN A 1 352 ? 11.564 1.141 17.793 1.00 86.62 352 GLN A C 1
ATOM 2732 O O . GLN A 1 352 ? 10.454 1.180 17.276 1.00 86.62 352 GLN A O 1
ATOM 2737 N N . ARG A 1 353 ? 12.182 -0.020 18.032 1.00 88.06 353 ARG A N 1
ATOM 2738 C CA . ARG A 1 353 ? 11.608 -1.318 17.638 1.00 88.06 353 ARG A CA 1
ATOM 2739 C C . ARG A 1 353 ? 10.351 -1.662 18.422 1.00 88.06 353 ARG A C 1
ATOM 2741 O O . ARG A 1 353 ? 9.417 -2.210 17.853 1.00 88.06 353 ARG A O 1
ATOM 2748 N N . LYS A 1 354 ? 10.324 -1.320 19.713 1.00 89.81 354 LYS A N 1
ATOM 2749 C CA . LYS A 1 354 ? 9.127 -1.468 20.544 1.00 89.81 354 LYS A CA 1
ATOM 2750 C C . LYS A 1 354 ? 8.006 -0.562 20.049 1.00 89.81 354 LYS A C 1
ATOM 2752 O O . LYS A 1 354 ? 6.889 -1.036 19.962 1.00 89.81 354 LYS A O 1
ATOM 2757 N N . LYS A 1 355 ? 8.300 0.682 19.654 1.00 90.06 355 LYS A N 1
ATOM 2758 C CA . LYS A 1 355 ? 7.297 1.583 19.059 1.00 90.06 355 LYS A CA 1
ATOM 2759 C C . LYS A 1 355 ? 6.669 0.997 17.794 1.00 90.06 355 LYS A C 1
ATOM 2761 O O . LYS A 1 355 ? 5.453 0.975 17.700 1.00 90.06 355 LYS A O 1
ATOM 2766 N N . ILE A 1 356 ? 7.484 0.482 16.871 1.00 88.81 356 ILE A N 1
ATOM 2767 C CA . ILE A 1 356 ? 6.998 -0.158 15.634 1.00 88.81 356 ILE A CA 1
ATOM 2768 C C . ILE A 1 356 ? 6.137 -1.383 15.957 1.00 88.81 356 ILE A C 1
ATOM 2770 O O . ILE A 1 356 ? 5.062 -1.546 15.392 1.00 88.81 356 ILE A O 1
ATOM 2774 N N . LEU A 1 357 ? 6.591 -2.227 16.890 1.00 91.75 357 LEU A N 1
ATOM 2775 C CA . LEU A 1 357 ? 5.826 -3.392 17.324 1.00 91.75 357 LEU A CA 1
ATOM 2776 C C . LEU A 1 357 ? 4.481 -2.993 17.942 1.00 91.75 357 LEU A C 1
ATOM 2778 O O . LEU A 1 357 ? 3.485 -3.617 17.612 1.00 91.75 357 LEU A O 1
ATOM 2782 N N . ILE A 1 358 ? 4.465 -1.982 18.814 1.00 90.19 358 ILE A N 1
ATOM 2783 C CA . ILE A 1 358 ? 3.247 -1.484 19.465 1.00 90.19 358 ILE A CA 1
ATOM 2784 C C . ILE A 1 358 ? 2.284 -0.921 18.420 1.00 90.19 358 ILE A C 1
ATOM 2786 O O . ILE A 1 358 ? 1.128 -1.304 18.431 1.00 90.19 358 ILE A O 1
ATOM 2790 N N . ALA A 1 359 ? 2.764 -0.112 17.471 1.00 89.50 359 ALA A N 1
ATOM 2791 C CA . ALA A 1 359 ? 1.921 0.420 16.400 1.00 89.50 359 ALA A CA 1
ATOM 2792 C C . ALA A 1 359 ? 1.264 -0.701 15.574 1.00 89.50 359 ALA A C 1
ATOM 2794 O O . ALA A 1 359 ? 0.062 -0.685 15.346 1.00 89.50 359 ALA A O 1
ATOM 2795 N N . LEU A 1 360 ? 2.035 -1.720 15.180 1.00 90.25 360 LEU A N 1
ATOM 2796 C CA . LEU A 1 360 ? 1.505 -2.890 14.468 1.00 90.25 360 LEU A CA 1
ATOM 2797 C C . LEU A 1 360 ? 0.534 -3.721 15.317 1.00 90.25 360 LEU A C 1
ATOM 2799 O O . LEU A 1 360 ? -0.384 -4.338 14.779 1.00 90.25 360 LEU A O 1
ATOM 2803 N N . ASP A 1 361 ? 0.772 -3.789 16.626 1.00 90.56 361 ASP A N 1
ATOM 2804 C CA . ASP A 1 361 ? -0.101 -4.479 17.568 1.00 90.56 361 ASP A CA 1
ATOM 2805 C C . ASP A 1 361 ? -1.435 -3.745 17.701 1.00 90.56 361 ASP A C 1
ATOM 2807 O O . ASP A 1 361 ? -2.465 -4.369 17.482 1.00 90.56 361 ASP A O 1
ATOM 2811 N N . ASP A 1 362 ? -1.406 -2.430 17.940 1.00 88.56 362 ASP A N 1
ATOM 2812 C CA . ASP A 1 362 ? -2.585 -1.564 18.049 1.00 88.56 362 ASP A CA 1
ATOM 2813 C C . ASP A 1 362 ? -3.441 -1.609 16.759 1.00 88.56 362 ASP A C 1
ATOM 2815 O O . ASP A 1 362 ? -4.670 -1.675 16.838 1.00 88.56 362 ASP A O 1
ATOM 2819 N N . GLU A 1 363 ? -2.816 -1.675 15.574 1.00 88.56 363 GLU A N 1
ATOM 2820 C CA . GLU A 1 363 ? -3.509 -1.873 14.287 1.00 88.56 363 GLU A CA 1
ATOM 2821 C C . GLU A 1 363 ? -4.260 -3.214 14.216 1.00 88.56 363 GLU A C 1
ATOM 2823 O O . GLU A 1 363 ? -5.428 -3.277 13.824 1.00 88.56 363 GLU A O 1
ATOM 2828 N N . LEU A 1 364 ? -3.612 -4.315 14.607 1.00 90.44 364 LEU A N 1
ATOM 2829 C CA . LEU A 1 364 ? -4.254 -5.635 14.641 1.00 90.44 364 LEU A CA 1
ATOM 2830 C C . LEU A 1 364 ? -5.374 -5.695 15.679 1.00 90.44 364 LEU A C 1
ATOM 2832 O O . LEU A 1 364 ? -6.399 -6.339 15.456 1.00 90.44 364 LEU A O 1
ATOM 2836 N N . ASP A 1 365 ? -5.183 -5.000 16.788 1.00 89.06 365 ASP A N 1
ATOM 2837 C CA . ASP A 1 365 ? -6.141 -4.831 17.865 1.00 89.06 365 ASP A CA 1
ATOM 2838 C C . ASP A 1 365 ? -7.399 -4.080 17.399 1.00 89.06 365 ASP A C 1
ATOM 2840 O O . ASP A 1 365 ? -8.520 -4.453 17.754 1.00 89.06 365 ASP A O 1
ATOM 2844 N N . LEU A 1 366 ? -7.245 -3.046 16.568 1.00 88.38 366 LEU A N 1
ATOM 2845 C CA . LEU A 1 366 ? -8.358 -2.339 15.930 1.00 88.38 366 LEU A CA 1
ATOM 2846 C C . LEU A 1 366 ? -9.117 -3.252 14.956 1.00 88.38 366 LEU A C 1
ATOM 2848 O O . LEU A 1 366 ? -10.350 -3.290 14.974 1.00 88.38 366 LEU A O 1
ATOM 2852 N N . ILE A 1 367 ? -8.398 -4.046 14.161 1.00 90.75 367 ILE A N 1
ATOM 2853 C CA . ILE A 1 367 ? -9.005 -5.026 13.249 1.00 90.75 367 ILE A CA 1
ATOM 2854 C C . ILE A 1 367 ? -9.773 -6.101 14.027 1.00 90.75 367 ILE A C 1
ATOM 2856 O O . ILE A 1 367 ? -10.880 -6.458 13.626 1.00 90.75 367 ILE A O 1
ATOM 2860 N N . ALA A 1 368 ? -9.235 -6.582 15.149 1.00 91.25 368 ALA A N 1
ATOM 2861 C CA . ALA A 1 368 ? -9.895 -7.570 15.999 1.00 91.25 368 ALA A CA 1
ATOM 2862 C C . ALA A 1 368 ? -11.209 -7.034 16.592 1.00 91.25 368 ALA A C 1
ATOM 2864 O O . ALA A 1 368 ? -12.212 -7.749 16.617 1.00 91.25 368 ALA A O 1
ATOM 2865 N N . VAL A 1 369 ? -11.236 -5.762 17.009 1.00 90.69 369 VAL A N 1
ATOM 2866 C CA . VAL A 1 369 ? -12.469 -5.092 17.456 1.00 90.69 369 VAL A CA 1
ATOM 2867 C C . VAL A 1 369 ? -13.483 -4.996 16.313 1.00 90.69 369 VAL A C 1
ATOM 2869 O O . VAL A 1 369 ? -14.664 -5.272 16.522 1.00 90.69 369 VAL A O 1
ATOM 2872 N N . GLN A 1 370 ? -13.045 -4.656 15.097 1.00 91.81 370 GLN A N 1
ATOM 2873 C CA . GLN A 1 370 ? -13.927 -4.615 13.925 1.00 91.81 370 GLN A CA 1
ATOM 2874 C C . GLN A 1 370 ? -14.463 -6.001 13.537 1.00 91.81 370 GLN A C 1
ATOM 2876 O O . GLN A 1 370 ? -15.623 -6.107 13.141 1.00 91.81 370 GLN A O 1
ATOM 2881 N N . ASP A 1 371 ? -13.665 -7.062 13.675 1.00 90.94 371 ASP A N 1
ATOM 2882 C CA . ASP A 1 371 ? -14.111 -8.443 13.453 1.00 90.94 371 ASP A CA 1
ATOM 2883 C C . ASP A 1 371 ? -15.165 -8.864 14.480 1.00 90.94 371 ASP A C 1
ATOM 2885 O O . ASP A 1 371 ? -16.237 -9.330 14.094 1.00 90.94 371 ASP A O 1
ATOM 2889 N N . ALA A 1 372 ? -14.918 -8.615 15.768 1.00 90.69 372 ALA A N 1
ATOM 2890 C CA . ALA A 1 372 ? -15.891 -8.885 16.825 1.00 90.69 372 ALA A CA 1
ATOM 2891 C C . ALA A 1 372 ? -17.196 -8.098 16.614 1.00 90.69 372 ALA A C 1
ATOM 2893 O O . ALA A 1 372 ? -18.293 -8.630 16.802 1.00 90.69 372 ALA A O 1
ATOM 2894 N N . LEU A 1 373 ? -17.088 -6.845 16.165 1.00 90.44 373 LEU A N 1
ATOM 2895 C CA . LEU A 1 373 ? -18.234 -6.017 15.811 1.00 90.44 373 LEU A CA 1
ATOM 2896 C C . LEU A 1 373 ? -18.993 -6.584 14.608 1.00 90.44 373 LEU A C 1
ATOM 2898 O O . LEU A 1 373 ? -20.217 -6.685 14.662 1.00 90.44 373 LEU A O 1
ATOM 2902 N N . ARG A 1 374 ? -18.300 -6.987 13.537 1.00 91.56 374 ARG A N 1
ATOM 2903 C CA . ARG A 1 374 ? -18.933 -7.612 12.367 1.00 91.56 374 ARG A CA 1
ATOM 2904 C C . ARG A 1 374 ? -19.678 -8.882 12.766 1.00 91.56 374 ARG A C 1
ATOM 2906 O O . ARG A 1 374 ? -20.823 -9.070 12.360 1.00 91.56 374 ARG A O 1
ATOM 2913 N N . ASP A 1 375 ? -19.049 -9.729 13.567 1.00 90.75 375 ASP A N 1
ATOM 2914 C CA . ASP A 1 375 ? -19.641 -10.988 14.006 1.00 90.75 375 ASP A CA 1
ATOM 2915 C C . ASP A 1 375 ? -20.860 -10.731 14.913 1.00 90.75 375 ASP A C 1
ATOM 2917 O O . ASP A 1 375 ? -21.892 -11.383 14.752 1.00 90.75 375 ASP A O 1
ATOM 2921 N N . SER A 1 376 ? -20.808 -9.711 15.779 1.00 88.69 376 SER A N 1
ATOM 2922 C CA . SER A 1 376 ? -21.962 -9.237 16.561 1.00 88.69 376 SER A CA 1
ATOM 2923 C C . SER A 1 376 ? -23.113 -8.759 15.663 1.00 88.69 376 SER A C 1
ATOM 2925 O O . SER A 1 376 ? -24.247 -9.216 15.832 1.00 88.69 376 SER A O 1
ATOM 2927 N N . LEU A 1 377 ? -22.829 -7.929 14.651 1.00 88.44 377 LEU A N 1
ATOM 2928 C CA . LEU A 1 377 ? -23.825 -7.426 13.693 1.00 88.44 377 LEU A CA 1
ATOM 2929 C C . LEU A 1 377 ? -24.503 -8.551 12.894 1.00 88.44 377 LEU A C 1
ATOM 2931 O O . LEU A 1 377 ? -25.678 -8.434 12.542 1.00 88.44 377 LEU A O 1
ATOM 2935 N N . LEU A 1 378 ? -23.777 -9.635 12.608 1.00 87.75 378 LEU A N 1
ATOM 2936 C CA . LEU A 1 378 ? -24.264 -10.781 11.832 1.00 87.75 378 LEU A CA 1
ATOM 2937 C C . LEU A 1 378 ? -24.838 -11.917 12.692 1.00 87.75 378 LEU A C 1
ATOM 2939 O O . LEU A 1 378 ? -25.486 -12.814 12.153 1.00 87.75 378 LEU A O 1
ATOM 2943 N N . SER A 1 379 ? -24.641 -11.881 14.011 1.00 86.81 379 SER A N 1
ATOM 2944 C CA . SER A 1 379 ? -25.116 -12.919 14.939 1.00 86.81 379 SER A CA 1
ATOM 2945 C C . SER A 1 379 ? -26.645 -13.029 14.994 1.00 86.81 379 SER A C 1
ATOM 2947 O O . SER A 1 379 ? -27.196 -14.101 15.262 1.00 86.81 379 SER A O 1
ATOM 2949 N N . VAL A 1 380 ? -27.352 -11.930 14.711 1.00 83.50 380 VAL A N 1
ATOM 2950 C CA . VAL A 1 380 ? -28.814 -11.877 14.760 1.00 83.50 380 VAL A CA 1
ATOM 2951 C C . VAL A 1 380 ? -29.388 -12.534 13.511 1.00 83.50 380 VAL A C 1
ATOM 2953 O O . VAL A 1 380 ? -29.403 -11.966 12.420 1.00 83.50 380 VAL A O 1
ATOM 2956 N N . THR A 1 381 ? -29.910 -13.747 13.681 1.00 74.06 381 THR A N 1
ATOM 2957 C CA . THR A 1 381 ? -30.583 -14.464 12.596 1.00 74.06 381 THR A CA 1
ATOM 2958 C C . THR A 1 381 ? -32.016 -13.936 12.439 1.00 74.06 381 THR A C 1
ATOM 2960 O O . THR A 1 381 ? -32.784 -13.982 13.406 1.00 74.06 381 THR A O 1
ATOM 2963 N N . PRO A 1 382 ? -32.417 -13.439 11.253 1.00 76.19 382 PRO A N 1
ATOM 2964 C CA . PRO A 1 382 ? -33.787 -13.000 11.029 1.00 76.19 382 PRO A CA 1
ATOM 2965 C C . PRO A 1 382 ? -34.752 -14.198 11.118 1.00 76.19 382 PRO A C 1
ATOM 2967 O O . PRO A 1 382 ? -34.381 -15.329 10.789 1.00 76.19 382 PRO A O 1
ATOM 2970 N N . PRO A 1 383 ? -36.008 -13.994 11.554 1.00 73.06 383 PRO A N 1
ATOM 2971 C CA . PRO A 1 383 ? -36.981 -15.078 11.604 1.00 73.06 383 PRO A CA 1
ATOM 2972 C C . PRO A 1 383 ? -37.234 -15.641 10.196 1.00 73.06 383 PRO A C 1
ATOM 2974 O O . PRO A 1 383 ? -37.315 -14.885 9.235 1.00 73.06 383 PRO A O 1
ATOM 2977 N N . ILE A 1 384 ? -37.432 -16.962 10.086 1.00 67.88 384 ILE A N 1
ATOM 2978 C CA . ILE A 1 384 ? -37.471 -17.756 8.830 1.00 67.88 384 ILE A CA 1
ATOM 2979 C C . ILE A 1 384 ? -38.437 -17.205 7.753 1.00 67.88 384 ILE A C 1
ATOM 2981 O O . ILE A 1 384 ? -38.296 -17.507 6.573 1.00 67.88 384 ILE A O 1
ATOM 2985 N N . ARG A 1 385 ? -39.433 -16.398 8.139 1.00 70.00 385 ARG A N 1
ATOM 2986 C CA . ARG A 1 385 ? -40.439 -15.802 7.238 1.00 70.00 385 ARG A CA 1
ATOM 2987 C C . ARG A 1 385 ? -40.207 -14.318 6.923 1.00 70.00 385 ARG A C 1
ATOM 2989 O O . ARG A 1 385 ? -41.074 -13.689 6.326 1.00 70.00 385 ARG A O 1
ATOM 2996 N N . SER A 1 386 ? -39.095 -13.747 7.369 1.00 73.06 386 SER A N 1
ATOM 2997 C CA . SER A 1 386 ? -38.740 -12.347 7.150 1.00 73.06 386 SER A CA 1
ATOM 2998 C C . SER A 1 386 ? -37.898 -12.189 5.888 1.00 73.06 386 SER A C 1
ATOM 3000 O O . SER A 1 386 ? -37.025 -13.007 5.616 1.00 73.06 386 SER A O 1
ATOM 3002 N N . THR A 1 387 ? -38.131 -11.111 5.139 1.00 77.25 387 THR A N 1
ATOM 3003 C CA . THR A 1 387 ? -37.248 -10.658 4.050 1.00 77.25 387 THR A CA 1
ATOM 3004 C C . THR A 1 387 ? -36.109 -9.769 4.555 1.00 77.25 387 THR A C 1
ATOM 3006 O O . THR A 1 387 ? -35.354 -9.240 3.745 1.00 77.25 387 THR A O 1
ATOM 3009 N N . GLN A 1 388 ? -36.012 -9.548 5.870 1.00 79.44 388 GLN A N 1
ATOM 3010 C CA . GLN A 1 388 ? -35.004 -8.671 6.458 1.00 79.44 388 GLN A CA 1
ATOM 3011 C C . GLN A 1 388 ? -33.617 -9.297 6.388 1.00 79.44 388 GLN A C 1
ATOM 3013 O O . GLN A 1 388 ? -33.435 -10.490 6.641 1.00 79.44 388 GLN A O 1
ATOM 3018 N N . THR A 1 389 ? -32.626 -8.455 6.116 1.00 84.88 389 THR A N 1
ATOM 3019 C CA . THR A 1 389 ? -31.220 -8.832 6.262 1.00 84.88 389 THR A CA 1
ATOM 3020 C C . THR A 1 389 ? -30.864 -9.023 7.750 1.00 84.88 389 THR A C 1
ATOM 3022 O O . THR A 1 389 ? -31.509 -8.420 8.614 1.00 84.88 389 THR A O 1
ATOM 3025 N N . PRO A 1 390 ? -29.832 -9.824 8.093 1.00 85.19 390 PRO A N 1
ATOM 3026 C CA . PRO A 1 390 ? -29.348 -9.948 9.476 1.00 85.19 390 PRO A CA 1
ATOM 3027 C C . PRO A 1 390 ? -29.061 -8.589 10.129 1.00 85.19 390 PRO A C 1
ATOM 3029 O O . PRO A 1 390 ? -29.422 -8.353 11.280 1.00 85.19 390 PRO A O 1
ATOM 3032 N N . LEU A 1 391 ? -28.519 -7.650 9.347 1.00 86.56 391 LEU A N 1
ATOM 3033 C CA . LEU A 1 391 ? -28.253 -6.289 9.796 1.00 86.56 391 LEU A CA 1
ATOM 3034 C C . LEU A 1 391 ? -29.537 -5.515 10.135 1.00 86.56 391 LEU A C 1
ATOM 3036 O O . LEU A 1 391 ? -29.588 -4.829 11.152 1.00 86.56 391 LEU A O 1
ATOM 3040 N N . GLU A 1 392 ? -30.593 -5.618 9.327 1.00 86.81 392 GLU A N 1
ATOM 3041 C CA . GLU A 1 392 ? -31.880 -4.973 9.630 1.00 86.81 392 GLU A CA 1
ATOM 3042 C C . GLU A 1 392 ? -32.517 -5.525 10.908 1.00 86.81 392 GLU A C 1
ATOM 3044 O O . GLU A 1 392 ? -33.063 -4.760 11.711 1.00 86.81 392 GLU A O 1
ATOM 3049 N N . ALA A 1 393 ? -32.414 -6.839 11.120 1.00 87.00 393 ALA A N 1
ATOM 3050 C CA . ALA A 1 393 ? -32.874 -7.484 12.344 1.00 87.00 393 ALA A CA 1
ATOM 3051 C C . ALA A 1 393 ? -32.059 -7.013 13.561 1.00 87.00 393 ALA A C 1
ATOM 3053 O O . ALA A 1 393 ? -32.641 -6.661 14.592 1.00 87.00 393 ALA A O 1
ATOM 3054 N N . PHE A 1 394 ? -30.731 -6.916 13.427 1.00 88.75 394 PHE A N 1
ATOM 3055 C CA . PHE A 1 394 ? -29.855 -6.356 14.456 1.00 88.75 394 PHE A CA 1
ATOM 3056 C C . PHE A 1 394 ? -30.246 -4.915 14.797 1.00 88.75 394 PHE A C 1
ATOM 3058 O O . PHE A 1 394 ? -30.441 -4.583 15.968 1.00 88.75 394 PHE A O 1
ATOM 3065 N N . VAL A 1 395 ? -30.425 -4.075 13.774 1.00 87.88 395 VAL A N 1
ATOM 3066 C CA . VAL A 1 395 ? -30.787 -2.658 13.905 1.00 87.88 395 VAL A CA 1
ATOM 3067 C C . VAL A 1 395 ? -32.117 -2.491 14.640 1.00 87.88 395 VAL A C 1
ATOM 3069 O O . VAL A 1 395 ? -32.261 -1.595 15.471 1.00 87.88 395 VAL A O 1
ATOM 3072 N N . ALA A 1 396 ? -33.101 -3.345 14.360 1.00 86.00 396 ALA A N 1
ATOM 3073 C CA . ALA A 1 396 ? -34.391 -3.307 15.042 1.00 86.00 396 ALA A CA 1
ATOM 3074 C C . ALA A 1 396 ? -34.288 -3.671 16.536 1.00 86.00 396 ALA A C 1
ATOM 3076 O O . ALA A 1 396 ? -35.041 -3.123 17.346 1.00 86.00 396 ALA A O 1
ATOM 3077 N N . ALA A 1 397 ? -33.368 -4.568 16.897 1.00 85.62 397 ALA A N 1
ATOM 3078 C CA . ALA A 1 397 ? -33.207 -5.065 18.260 1.00 85.62 397 ALA A CA 1
ATOM 3079 C C . ALA A 1 397 ? -32.289 -4.194 19.140 1.00 85.62 397 ALA A C 1
ATOM 3081 O O . ALA A 1 397 ? -32.560 -4.067 20.334 1.00 85.62 397 ALA A O 1
ATOM 3082 N N . HIS A 1 398 ? -31.252 -3.576 18.560 1.00 86.25 398 HIS A N 1
ATOM 3083 C CA . HIS A 1 398 ? -30.168 -2.909 19.302 1.00 86.25 398 HIS A CA 1
ATOM 3084 C C . HIS A 1 398 ? -30.121 -1.378 19.154 1.00 86.25 398 HIS A C 1
ATOM 3086 O O . HIS A 1 398 ? -29.226 -0.755 19.717 1.00 86.25 398 HIS A O 1
ATOM 3092 N N . LEU A 1 399 ? -31.041 -0.742 18.414 1.00 87.56 399 LEU A N 1
ATOM 3093 C CA . LEU A 1 399 ? -31.117 0.731 18.283 1.00 87.56 399 LEU A CA 1
ATOM 3094 C C . LEU A 1 399 ? -32.468 1.273 18.769 1.00 87.56 399 LEU A C 1
ATOM 3096 O O . LEU A 1 399 ? -33.062 2.173 18.164 1.00 87.56 399 LEU A O 1
ATOM 3100 N N . THR A 1 400 ? -32.994 0.714 19.858 1.00 85.44 400 THR A N 1
ATOM 3101 C CA . THR A 1 400 ? -34.308 1.097 20.391 1.00 85.44 400 THR A CA 1
ATOM 3102 C C . THR A 1 400 ? -34.327 2.522 20.941 1.00 85.44 400 THR A C 1
ATOM 3104 O O . THR A 1 400 ? -35.355 3.193 20.826 1.00 85.44 400 THR A O 1
ATOM 3107 N N . ASN A 1 401 ? -33.189 3.023 21.431 1.00 82.81 401 ASN A N 1
ATOM 3108 C CA . ASN A 1 401 ? -33.057 4.372 21.989 1.00 82.81 401 ASN A CA 1
ATOM 3109 C C . ASN A 1 401 ? -32.917 5.482 20.927 1.00 82.81 401 ASN A C 1
ATOM 3111 O O . ASN A 1 401 ? -32.961 6.666 21.259 1.00 82.81 401 ASN A O 1
ATOM 3115 N N . LEU A 1 402 ? -32.758 5.130 19.645 1.00 84.81 402 LEU A N 1
ATOM 3116 C CA . LEU A 1 402 ? -32.571 6.088 18.544 1.00 84.81 402 LEU A CA 1
ATOM 3117 C C . LEU A 1 402 ? -33.826 6.308 17.687 1.00 84.81 402 LEU A C 1
ATOM 3119 O O . LEU A 1 402 ? -33.736 6.883 16.602 1.00 84.81 402 LEU A O 1
ATOM 3123 N N . ARG A 1 403 ? -35.010 5.895 18.160 1.00 81.81 403 ARG A N 1
ATOM 3124 C CA . ARG A 1 403 ? -36.282 6.076 17.428 1.00 81.81 403 ARG A CA 1
ATOM 3125 C C . ARG A 1 403 ? -36.560 7.536 17.066 1.00 81.81 403 ARG A C 1
ATOM 3127 O O . ARG A 1 403 ? -36.936 7.809 15.930 1.00 81.81 403 ARG A O 1
ATOM 3134 N N . ASP A 1 404 ? -36.278 8.455 17.984 1.00 86.19 404 ASP A N 1
ATOM 3135 C CA . ASP A 1 404 ? -36.521 9.893 17.801 1.00 86.19 404 ASP A CA 1
ATOM 3136 C C . ASP A 1 404 ? -35.351 10.621 17.113 1.00 86.19 404 ASP A C 1
ATOM 3138 O O . ASP A 1 404 ? -35.368 11.841 16.953 1.00 86.19 404 ASP A O 1
ATOM 3142 N N . ARG A 1 405 ? -34.300 9.889 16.712 1.00 88.12 405 ARG A N 1
ATOM 3143 C CA . ARG A 1 405 ? -33.074 10.448 16.123 1.00 88.12 405 ARG A CA 1
ATOM 3144 C C . ARG A 1 405 ? -32.717 9.741 14.808 1.00 88.12 405 ARG A C 1
ATOM 3146 O O . ARG A 1 405 ? -31.755 8.970 14.760 1.00 88.12 405 ARG A O 1
ATOM 3153 N N . PRO A 1 406 ? -33.451 10.021 13.714 1.00 89.56 406 PRO A N 1
ATOM 3154 C CA . PRO A 1 406 ? -33.291 9.305 12.448 1.00 89.56 406 PRO A CA 1
ATOM 3155 C C . PRO A 1 406 ? -31.902 9.480 11.821 1.00 89.56 406 PRO A C 1
ATOM 3157 O O . PRO A 1 406 ? -31.391 8.532 11.235 1.00 89.56 406 PRO A O 1
ATOM 3160 N N . ALA A 1 407 ? -31.261 10.641 11.995 1.00 91.56 407 ALA A N 1
ATOM 3161 C CA . ALA A 1 407 ? -29.926 10.901 11.452 1.00 91.56 407 ALA A CA 1
ATOM 3162 C C . ALA A 1 407 ? -28.853 9.967 12.044 1.00 91.56 407 ALA A C 1
ATOM 3164 O O . ALA A 1 407 ? -28.081 9.369 11.302 1.00 91.56 407 ALA A O 1
ATOM 3165 N N . PHE A 1 408 ? -28.841 9.765 13.369 1.00 90.44 408 PHE A N 1
ATOM 3166 C CA . PHE A 1 408 ? -27.895 8.835 14.003 1.00 90.44 408 PHE A CA 1
ATOM 3167 C C . PHE A 1 408 ? -28.178 7.384 13.633 1.00 90.44 408 PHE A C 1
ATOM 3169 O O . PHE A 1 408 ? -27.250 6.596 13.474 1.00 90.44 408 PHE A O 1
ATOM 3176 N N . ARG A 1 409 ? -29.455 7.034 13.451 1.00 91.75 409 ARG A N 1
ATOM 3177 C CA . ARG A 1 409 ? -29.829 5.704 12.974 1.00 91.75 409 ARG A CA 1
ATOM 3178 C C . ARG A 1 409 ? -29.329 5.459 11.549 1.00 91.75 409 ARG A C 1
ATOM 3180 O O . ARG A 1 409 ? -28.803 4.386 11.283 1.00 91.75 409 ARG A O 1
ATOM 3187 N N . GLN A 1 410 ? -29.472 6.435 10.653 1.00 91.75 410 GLN A N 1
ATOM 3188 C CA . GLN A 1 410 ? -28.953 6.344 9.285 1.00 91.75 410 GLN A CA 1
ATOM 3189 C C . GLN A 1 410 ? -27.429 6.216 9.270 1.00 91.75 410 GLN A C 1
ATOM 3191 O O . GLN A 1 410 ? -26.919 5.332 8.591 1.00 91.75 410 GLN A O 1
ATOM 3196 N N . LEU A 1 411 ? -26.729 7.026 10.071 1.00 93.50 411 LEU A N 1
ATOM 3197 C CA . LEU A 1 411 ? -25.273 6.962 10.206 1.00 93.50 411 LEU A CA 1
ATOM 3198 C C . LEU A 1 411 ? -24.804 5.591 10.712 1.00 93.50 411 LEU A C 1
ATOM 3200 O O . LEU A 1 411 ? -23.916 4.988 10.115 1.00 93.50 411 LEU A O 1
ATOM 3204 N N . PHE A 1 412 ? -25.444 5.048 11.753 1.00 94.00 412 PHE A N 1
ATOM 3205 C CA . PHE A 1 412 ? -25.132 3.699 12.229 1.00 94.00 412 PHE A CA 1
ATOM 3206 C C . PHE A 1 412 ? -25.323 2.661 11.120 1.00 94.00 412 PHE A C 1
ATOM 3208 O O . PHE A 1 412 ? -24.448 1.831 10.901 1.00 94.00 412 PHE A O 1
ATOM 3215 N N . VAL A 1 413 ? -26.452 2.707 10.403 1.00 92.81 413 VAL A N 1
ATOM 3216 C CA . VAL A 1 413 ? -26.751 1.744 9.332 1.00 92.81 413 VAL A CA 1
ATOM 3217 C C . VAL A 1 413 ? -25.716 1.831 8.211 1.00 92.81 413 VAL A C 1
ATOM 3219 O O . VAL A 1 413 ? -25.229 0.789 7.780 1.00 92.81 413 VAL A O 1
ATOM 3222 N N . SER A 1 414 ? -25.333 3.035 7.772 1.00 94.44 414 SER A N 1
ATOM 3223 C CA . SER A 1 414 ? -24.316 3.192 6.726 1.00 94.44 414 SER A CA 1
ATOM 3224 C C . SER A 1 414 ? -22.953 2.658 7.159 1.00 94.44 414 SER A C 1
ATOM 3226 O O . SER A 1 414 ? -22.284 1.983 6.382 1.00 94.44 414 SER A O 1
ATOM 3228 N N . LEU A 1 415 ? -22.545 2.904 8.407 1.00 94.06 415 LEU A N 1
ATOM 3229 C CA . LEU A 1 415 ? -21.266 2.411 8.919 1.00 94.06 415 LEU A CA 1
ATOM 3230 C C . LEU A 1 415 ? -21.288 0.892 9.144 1.00 94.06 415 LEU A C 1
ATOM 3232 O O . LEU A 1 415 ? -20.345 0.199 8.775 1.00 94.06 415 LEU A O 1
ATOM 3236 N N . ALA A 1 416 ? -22.384 0.346 9.669 1.00 92.31 416 ALA A N 1
ATOM 3237 C CA . ALA A 1 416 ? -22.545 -1.093 9.858 1.00 92.31 416 ALA A CA 1
ATOM 3238 C C . ALA A 1 416 ? -22.555 -1.859 8.523 1.00 92.31 416 ALA A C 1
ATOM 3240 O O . ALA A 1 416 ? -22.002 -2.955 8.443 1.00 92.31 416 ALA A O 1
ATOM 3241 N N . GLN A 1 417 ? -23.119 -1.277 7.457 1.00 93.31 417 GLN A N 1
ATOM 3242 C CA . GLN A 1 417 ? -23.029 -1.839 6.105 1.00 93.31 417 GLN A CA 1
ATOM 3243 C C . GLN A 1 417 ? -21.576 -1.928 5.619 1.00 93.31 417 GLN A C 1
ATOM 3245 O O . GLN A 1 417 ? -21.189 -2.971 5.095 1.00 93.31 417 GLN A O 1
ATOM 3250 N N . ARG A 1 418 ? -20.762 -0.889 5.849 1.00 93.19 418 ARG A N 1
ATOM 3251 C CA . ARG A 1 418 ? -19.326 -0.881 5.507 1.00 93.19 418 ARG A CA 1
ATOM 3252 C C . ARG A 1 418 ? -18.545 -1.957 6.270 1.00 93.19 418 ARG A C 1
ATOM 3254 O O . ARG A 1 418 ? -17.772 -2.698 5.665 1.00 93.19 418 ARG A O 1
ATOM 3261 N N . VAL A 1 419 ? -18.818 -2.127 7.569 1.00 92.12 419 VAL A N 1
ATOM 3262 C CA . VAL A 1 419 ? -18.208 -3.194 8.394 1.00 92.12 419 VAL A CA 1
ATOM 3263 C C . VAL A 1 419 ? -18.562 -4.583 7.865 1.00 92.12 419 VAL A C 1
ATOM 3265 O O . VAL A 1 419 ? -17.690 -5.445 7.742 1.00 92.12 419 VAL A O 1
ATOM 3268 N N . VAL A 1 420 ? -19.833 -4.813 7.520 1.00 91.00 420 VAL A N 1
ATOM 3269 C CA . VAL A 1 420 ? -20.286 -6.091 6.946 1.00 91.00 420 VAL A CA 1
ATOM 3270 C C . VAL A 1 420 ? -19.676 -6.333 5.563 1.00 91.00 420 VAL A C 1
ATOM 3272 O O . VAL A 1 420 ? -19.336 -7.472 5.251 1.00 91.00 420 VAL A O 1
ATOM 3275 N N . ALA A 1 421 ? -19.478 -5.282 4.764 1.00 90.19 421 ALA A N 1
ATOM 3276 C CA . ALA A 1 421 ? -18.801 -5.356 3.469 1.00 90.19 421 ALA A CA 1
ATOM 3277 C C . ALA A 1 421 ? -17.289 -5.643 3.575 1.00 90.19 421 ALA A C 1
ATOM 3279 O O . ALA A 1 421 ? -16.661 -5.963 2.569 1.00 90.19 421 ALA A O 1
ATOM 3280 N N . GLY A 1 422 ? -16.704 -5.574 4.777 1.00 87.38 422 GLY A N 1
ATOM 3281 C CA . GLY A 1 422 ? -15.281 -5.831 5.004 1.00 87.38 422 GLY A CA 1
ATOM 3282 C C . GLY A 1 422 ? -14.379 -4.618 4.765 1.00 87.38 422 GLY A C 1
ATOM 3283 O O . GLY A 1 422 ? -13.165 -4.783 4.624 1.00 87.38 422 GLY A O 1
ATOM 3284 N N . GLU A 1 423 ? -14.943 -3.411 4.738 1.00 89.81 423 GLU A N 1
ATOM 3285 C CA . GLU A 1 423 ? -14.166 -2.172 4.728 1.00 89.81 423 GLU A CA 1
ATOM 3286 C C . GLU A 1 423 ? -13.534 -1.923 6.102 1.00 89.81 423 GLU A C 1
ATOM 3288 O O . GLU A 1 423 ? -14.153 -2.177 7.139 1.00 89.81 423 GLU A O 1
ATOM 3293 N N . ALA A 1 424 ? -12.302 -1.412 6.117 1.00 86.62 424 ALA A N 1
ATOM 3294 C CA . ALA A 1 424 ? -11.674 -0.945 7.345 1.00 86.62 424 ALA A CA 1
ATOM 3295 C C . ALA A 1 424 ? -12.275 0.413 7.733 1.00 86.62 424 ALA A C 1
ATOM 3297 O O . ALA A 1 424 ? -12.158 1.384 6.983 1.00 86.62 424 ALA A O 1
ATOM 3298 N N . LEU A 1 425 ? -12.923 0.486 8.896 1.00 88.62 425 LEU A N 1
ATOM 3299 C CA . LEU A 1 425 ? -13.415 1.761 9.418 1.00 88.62 425 LEU A CA 1
ATOM 3300 C C . LEU A 1 425 ? -12.276 2.597 10.002 1.00 88.62 425 LEU A C 1
ATOM 3302 O O . LEU A 1 425 ? -11.364 2.057 10.632 1.00 88.62 425 LEU A O 1
ATOM 3306 N N . GLU A 1 426 ? -12.391 3.916 9.850 1.00 88.12 426 GLU A N 1
ATOM 3307 C CA . GLU A 1 426 ? -11.609 4.871 10.630 1.00 88.12 426 GLU A CA 1
ATOM 3308 C C . GLU A 1 426 ? -12.013 4.808 12.109 1.00 88.12 426 GLU A C 1
ATOM 3310 O O . GLU A 1 426 ? -13.108 4.367 12.470 1.00 88.12 426 GLU A O 1
ATOM 3315 N N . ILE A 1 427 ? -11.132 5.276 12.987 1.00 89.50 427 ILE A N 1
ATOM 3316 C CA . ILE A 1 427 ? -11.345 5.233 14.435 1.00 89.50 427 ILE A CA 1
ATOM 3317 C C . ILE A 1 427 ? -12.576 6.041 14.890 1.00 89.50 427 ILE A C 1
ATOM 3319 O O . ILE A 1 427 ? -13.300 5.589 15.776 1.00 89.50 427 ILE A O 1
ATOM 3323 N N . GLU A 1 428 ? -12.877 7.192 14.277 1.00 90.75 428 GLU A N 1
ATOM 3324 C CA . GLU A 1 428 ? -14.079 7.974 14.614 1.00 90.75 428 GLU A CA 1
ATOM 3325 C C . GLU A 1 428 ? -15.366 7.234 14.214 1.00 90.75 428 GLU A C 1
ATOM 3327 O O . GLU A 1 428 ? -16.301 7.137 15.013 1.00 90.75 428 GLU A O 1
ATOM 3332 N N . ASP A 1 429 ? -15.379 6.635 13.020 1.00 92.19 429 ASP A N 1
ATOM 3333 C CA . ASP A 1 429 ? -16.488 5.810 12.537 1.00 92.19 429 ASP A CA 1
ATOM 3334 C C . ASP A 1 429 ? -16.697 4.582 13.437 1.00 92.19 429 ASP A C 1
ATOM 3336 O O . ASP A 1 429 ? -17.825 4.252 13.811 1.00 92.19 429 ASP A O 1
ATOM 3340 N N . LEU A 1 430 ? -15.609 3.916 13.837 1.00 91.75 430 LEU A N 1
ATOM 3341 C CA . LEU A 1 430 ? -15.653 2.773 14.748 1.00 91.75 430 LEU A CA 1
ATOM 3342 C C . LEU A 1 430 ? -16.265 3.161 16.100 1.00 91.75 430 LEU A C 1
ATOM 3344 O O . LEU A 1 430 ? -17.137 2.459 16.617 1.00 91.75 430 LEU A O 1
ATOM 3348 N N . VAL A 1 431 ? -15.845 4.295 16.661 1.00 92.75 431 VAL A N 1
ATOM 3349 C CA . VAL A 1 431 ? -16.384 4.831 17.919 1.00 92.75 431 VAL A CA 1
ATOM 3350 C C . VAL A 1 431 ? -17.880 5.103 17.806 1.00 92.75 431 VAL A C 1
ATOM 3352 O O . VAL A 1 431 ? -18.638 4.804 18.736 1.00 92.75 431 VAL A O 1
ATOM 3355 N N . ASP A 1 432 ? -18.327 5.650 16.682 1.00 92.44 432 ASP A N 1
ATOM 3356 C CA . ASP A 1 432 ? -19.741 5.901 16.437 1.00 92.44 432 ASP A CA 1
ATOM 3357 C C . ASP A 1 432 ? -20.547 4.598 16.399 1.00 92.44 432 ASP A C 1
ATOM 3359 O O . ASP A 1 432 ? -21.561 4.504 17.095 1.00 92.44 432 ASP A O 1
ATOM 3363 N N . VAL A 1 433 ? -20.083 3.560 15.698 1.00 92.50 433 VAL A N 1
ATOM 3364 C CA . VAL A 1 433 ? -20.796 2.268 15.663 1.00 92.50 433 VAL A CA 1
ATOM 3365 C C . VAL A 1 433 ? -20.830 1.599 17.041 1.00 92.50 433 VAL A C 1
ATOM 3367 O O . VAL A 1 433 ? -21.882 1.113 17.458 1.00 92.50 433 VAL A O 1
ATOM 3370 N N . LEU A 1 434 ? -19.726 1.622 17.792 1.00 90.50 434 LEU A N 1
ATOM 3371 C CA . LEU A 1 434 ? -19.656 1.013 19.127 1.00 90.50 434 LEU A CA 1
ATOM 3372 C C . LEU A 1 434 ? -20.554 1.718 20.156 1.00 90.50 434 LEU A C 1
ATOM 3374 O O . LEU A 1 434 ? -21.119 1.081 21.043 1.00 90.50 434 LEU A O 1
ATOM 3378 N N . THR A 1 435 ? -20.711 3.040 20.062 1.00 91.31 435 THR A N 1
ATOM 3379 C CA . THR A 1 435 ? -21.379 3.828 21.117 1.00 91.31 435 THR A CA 1
ATOM 3380 C C . THR A 1 435 ? -22.821 4.219 20.808 1.00 91.31 435 THR A C 1
ATOM 3382 O O . THR A 1 435 ? -23.541 4.610 21.728 1.00 91.31 435 THR A O 1
ATOM 3385 N N . LEU A 1 436 ? -23.261 4.140 19.547 1.00 90.00 436 LEU A N 1
ATOM 3386 C CA . LEU A 1 436 ? -24.636 4.478 19.156 1.00 90.00 436 LEU A CA 1
ATOM 3387 C C . LEU A 1 436 ? -25.647 3.353 19.411 1.00 90.00 436 LEU A C 1
ATOM 3389 O O . LEU A 1 436 ? -26.845 3.637 19.473 1.00 90.00 436 LEU A O 1
ATOM 3393 N N . LYS A 1 437 ? -25.198 2.103 19.562 1.00 86.88 437 LYS A N 1
ATOM 3394 C CA . LYS A 1 437 ? -26.082 0.985 19.914 1.00 86.88 437 LYS A CA 1
ATOM 3395 C C . LYS A 1 437 ? -26.512 1.038 21.383 1.00 86.88 437 LYS A C 1
ATOM 3397 O O . LYS A 1 437 ? -25.918 1.725 22.213 1.00 86.88 437 LYS A O 1
ATOM 3402 N N . ASP A 1 438 ? -27.563 0.295 21.713 1.00 81.44 438 ASP A N 1
ATOM 3403 C CA . ASP A 1 438 ? -28.162 0.304 23.048 1.00 81.44 438 ASP A CA 1
ATOM 3404 C C . ASP A 1 438 ? -27.203 -0.227 24.140 1.00 81.44 438 ASP A C 1
ATOM 3406 O O . ASP A 1 438 ? -27.396 0.107 25.310 1.00 81.44 438 ASP A O 1
ATOM 3410 N N . ASN A 1 439 ? -26.162 -0.998 23.784 1.00 77.38 439 ASN A N 1
ATOM 3411 C CA . ASN A 1 439 ? -25.087 -1.484 24.667 1.00 77.38 439 ASN A CA 1
ATOM 3412 C C . ASN A 1 439 ? -25.587 -2.251 25.909 1.00 77.38 439 ASN A C 1
ATOM 3414 O O . ASN A 1 439 ? -25.171 -1.986 27.040 1.00 77.38 439 ASN A O 1
ATOM 3418 N N . ARG A 1 440 ? -26.556 -3.159 25.754 1.00 68.31 440 ARG A N 1
ATOM 3419 C CA . ARG A 1 440 ? -27.223 -3.802 26.903 1.00 68.31 440 ARG A CA 1
ATOM 3420 C C . ARG A 1 440 ? -26.354 -4.905 27.525 1.00 68.31 440 ARG A C 1
ATOM 3422 O O . ARG A 1 440 ? -25.967 -5.825 26.820 1.00 68.31 440 ARG A O 1
ATOM 3429 N N . ALA A 1 441 ? -26.164 -4.842 28.850 1.00 57.28 441 ALA A N 1
ATOM 3430 C CA . ALA A 1 441 ? -25.656 -5.863 29.788 1.00 57.28 441 ALA A CA 1
ATOM 3431 C C . ALA A 1 441 ? -24.341 -6.603 29.434 1.00 57.28 441 ALA A C 1
ATOM 3433 O O . ALA A 1 441 ? -23.397 -6.547 30.216 1.00 57.28 441 ALA A O 1
ATOM 3434 N N . GLU A 1 442 ? -24.265 -7.308 28.303 1.00 56.78 442 GLU A N 1
ATOM 3435 C CA . GLU A 1 442 ? -23.056 -8.001 27.817 1.00 56.78 442 GLU A CA 1
ATOM 3436 C C . GLU A 1 442 ? -22.207 -7.107 26.891 1.00 56.78 442 GLU A C 1
ATOM 3438 O O . GLU A 1 442 ? -20.995 -7.275 26.808 1.00 56.78 442 GLU A O 1
ATOM 3443 N N . GLU A 1 443 ? -22.815 -6.085 26.282 1.00 59.06 443 GLU A N 1
ATOM 3444 C CA . GLU A 1 443 ? -22.169 -5.108 25.384 1.00 59.06 443 GLU A CA 1
ATOM 3445 C C . GLU A 1 443 ? -21.688 -3.830 26.105 1.00 59.06 443 GLU A C 1
ATOM 3447 O O . GLU A 1 443 ? -21.173 -2.899 25.490 1.00 59.06 443 GLU A O 1
ATOM 3452 N N . GLY A 1 444 ? -21.838 -3.750 27.433 1.00 59.59 444 GLY A N 1
ATOM 3453 C CA . GLY A 1 444 ? -21.436 -2.576 28.227 1.00 59.59 444 GLY A CA 1
ATOM 3454 C C . GLY A 1 444 ? -19.930 -2.264 28.177 1.00 59.59 444 GLY A C 1
ATOM 3455 O O . GLY A 1 444 ? -19.501 -1.189 28.598 1.00 59.59 444 GLY A O 1
ATOM 3456 N N . GLY A 1 445 ? -19.128 -3.189 27.638 1.00 75.75 445 GLY A N 1
ATOM 3457 C CA . GLY A 1 445 ? -17.703 -3.007 27.373 1.00 75.75 445 GLY A CA 1
ATOM 3458 C C . GLY A 1 445 ? -17.389 -2.149 26.145 1.00 75.75 445 GLY A C 1
ATOM 3459 O O . GLY A 1 445 ? -16.287 -1.611 26.070 1.00 75.75 445 GLY A O 1
ATOM 3460 N N . ASP A 1 446 ? -18.328 -1.942 25.220 1.00 84.94 446 ASP A N 1
ATOM 3461 C CA . ASP A 1 446 ? -18.034 -1.280 23.940 1.00 84.94 446 ASP A CA 1
ATOM 3462 C C . ASP A 1 446 ? -17.696 0.205 24.096 1.00 84.94 446 ASP A C 1
ATOM 3464 O O . ASP A 1 446 ? -16.859 0.739 23.369 1.00 84.94 446 ASP A O 1
ATOM 3468 N N . GLY A 1 447 ? -18.259 0.863 25.115 1.00 85.69 447 GLY A N 1
ATOM 3469 C CA . GLY A 1 447 ? -17.844 2.211 25.508 1.00 85.69 447 GLY A CA 1
ATOM 3470 C C . GLY A 1 447 ? -16.395 2.257 26.005 1.00 85.69 447 GLY A C 1
ATOM 3471 O O . GLY A 1 447 ? -15.671 3.203 25.704 1.00 85.69 447 GLY A O 1
ATOM 3472 N N . ALA A 1 448 ? -15.946 1.227 26.726 1.00 89.50 448 ALA A N 1
ATOM 3473 C CA . ALA A 1 448 ? -14.574 1.140 27.219 1.00 89.50 448 ALA A CA 1
ATOM 3474 C C . ALA A 1 448 ? -13.591 0.811 26.091 1.00 89.50 448 ALA A C 1
ATOM 3476 O O . ALA A 1 448 ? -12.529 1.425 26.027 1.00 89.50 448 ALA A O 1
ATOM 3477 N N . VAL A 1 449 ? -13.972 -0.087 25.177 1.00 90.00 449 VAL A N 1
ATOM 3478 C CA . VAL A 1 449 ? -13.204 -0.391 23.962 1.00 90.00 449 VAL A CA 1
ATOM 3479 C C . VAL A 1 449 ? -13.056 0.866 23.106 1.00 90.00 449 VAL A C 1
ATOM 3481 O O . VAL A 1 449 ? -11.940 1.214 22.736 1.00 90.00 449 VAL A O 1
ATOM 3484 N N . ALA A 1 450 ? -14.140 1.608 22.860 1.00 91.25 450 ALA A N 1
ATOM 3485 C CA . ALA A 1 450 ? -14.088 2.860 22.106 1.00 91.25 450 ALA A CA 1
ATOM 3486 C C . ALA A 1 450 ? -13.131 3.888 22.741 1.00 91.25 450 ALA A C 1
ATOM 3488 O O . ALA A 1 450 ? -12.348 4.521 22.035 1.00 91.25 450 ALA A O 1
ATOM 3489 N N . LEU A 1 451 ? -13.157 4.036 24.072 1.00 91.50 451 LEU A N 1
ATOM 3490 C CA . LEU A 1 451 ? -12.248 4.932 24.796 1.00 91.50 451 LEU A CA 1
ATOM 3491 C C . LEU A 1 451 ? -10.788 4.468 24.727 1.00 91.50 451 LEU A C 1
ATOM 3493 O O . LEU A 1 451 ? -9.909 5.291 24.483 1.00 91.50 451 LEU A O 1
ATOM 3497 N N . ASP A 1 452 ? -10.522 3.178 24.930 1.00 90.06 452 ASP A N 1
ATOM 3498 C CA . ASP A 1 452 ? -9.168 2.619 24.854 1.00 90.06 452 ASP A CA 1
ATOM 3499 C C . ASP A 1 452 ? -8.572 2.793 23.451 1.00 90.06 452 ASP A C 1
ATOM 3501 O O . ASP A 1 452 ? -7.465 3.319 23.317 1.00 90.06 452 ASP A O 1
ATOM 3505 N N . ARG A 1 453 ? -9.334 2.452 22.402 1.00 90.69 453 ARG A N 1
ATOM 3506 C CA . ARG A 1 453 ? -8.897 2.623 21.010 1.00 90.69 453 ARG A CA 1
ATOM 3507 C C . ARG A 1 453 ? -8.640 4.092 20.669 1.00 90.69 453 ARG A C 1
ATOM 3509 O O . ARG A 1 453 ? -7.597 4.400 20.106 1.00 90.69 453 ARG A O 1
ATOM 3516 N N . LEU A 1 454 ? -9.514 5.014 21.089 1.00 90.25 454 LEU A N 1
ATOM 3517 C CA . LEU A 1 454 ? -9.291 6.455 20.905 1.00 90.25 454 LEU A CA 1
ATOM 3518 C C . LEU A 1 454 ? -8.007 6.941 21.578 1.00 90.25 454 LEU A C 1
ATOM 3520 O O . LEU A 1 454 ? -7.292 7.761 21.011 1.00 90.25 454 LEU A O 1
ATOM 3524 N N . VAL A 1 455 ? -7.716 6.480 22.798 1.00 88.88 455 VAL A N 1
ATOM 3525 C CA . VAL A 1 455 ? -6.524 6.907 23.549 1.00 88.88 455 VAL A CA 1
ATOM 3526 C C . VAL A 1 455 ? -5.239 6.380 22.913 1.00 88.88 455 VAL A C 1
ATOM 3528 O O . VAL A 1 455 ? -4.250 7.117 22.898 1.00 88.88 455 VAL A O 1
ATOM 3531 N N . ARG A 1 456 ? -5.257 5.163 22.366 1.00 86.19 456 ARG A N 1
ATOM 3532 C CA . ARG A 1 456 ? -4.113 4.538 21.681 1.00 86.19 456 ARG A CA 1
ATOM 3533 C C . ARG A 1 456 ? -3.864 5.090 20.283 1.00 86.19 456 ARG A C 1
ATOM 3535 O O . ARG A 1 456 ? -2.721 5.095 19.840 1.00 86.19 456 ARG A O 1
ATOM 3542 N N . ASP A 1 457 ? -4.903 5.604 19.632 1.00 85.44 457 ASP A N 1
ATOM 3543 C CA . ASP A 1 457 ? -4.787 6.193 18.304 1.00 85.44 457 ASP A CA 1
ATOM 3544 C C . ASP A 1 457 ? -3.788 7.361 18.283 1.00 85.44 457 ASP A C 1
ATOM 3546 O O . ASP A 1 457 ? -3.826 8.256 19.143 1.00 85.44 457 ASP A O 1
ATOM 3550 N N . SER A 1 458 ? -2.885 7.324 17.302 1.00 77.94 458 SER A N 1
ATOM 3551 C CA . SER A 1 458 ? -1.813 8.307 17.118 1.00 77.94 458 SER A CA 1
ATOM 3552 C C . SER A 1 458 ? -1.949 9.133 15.835 1.00 77.94 458 SER A C 1
ATOM 3554 O O . SER A 1 458 ? -1.178 10.074 15.643 1.00 77.94 458 SER A O 1
ATOM 3556 N N . GLU A 1 459 ? -2.936 8.822 14.989 1.00 80.69 459 GLU A N 1
ATOM 3557 C CA . GLU A 1 459 ? -3.173 9.499 13.710 1.00 80.69 459 GLU A CA 1
ATOM 3558 C C . GLU A 1 459 ? -4.147 10.675 13.858 1.00 80.69 459 GLU A C 1
ATOM 3560 O O . GLU A 1 459 ? -4.014 11.701 13.182 1.00 80.69 459 GLU A O 1
ATOM 3565 N N . LEU A 1 460 ? -5.107 10.569 14.779 1.00 85.75 460 LEU A N 1
ATOM 3566 C CA . LEU A 1 460 ? -6.088 11.611 15.044 1.00 85.75 460 LEU A CA 1
ATOM 3567 C C . LEU A 1 460 ? -5.450 12.863 15.665 1.00 85.75 460 LEU A C 1
ATOM 3569 O O . LEU A 1 460 ? -4.800 12.786 16.712 1.00 85.75 460 LEU A O 1
ATOM 3573 N N . PRO A 1 461 ? -5.741 14.062 15.122 1.00 92.38 461 PRO A N 1
ATOM 3574 C CA . PRO A 1 461 ? -5.379 15.314 15.770 1.00 92.38 461 PRO A CA 1
ATOM 3575 C C . PRO A 1 461 ? -5.965 15.411 17.182 1.00 92.38 461 PRO A C 1
ATOM 3577 O O . PRO A 1 461 ? -7.154 15.160 17.392 1.00 92.38 461 PRO A O 1
ATOM 3580 N N . GLU A 1 462 ? -5.159 15.886 18.133 1.00 88.88 462 GLU A N 1
ATOM 3581 C CA . GLU A 1 462 ? -5.519 15.951 19.558 1.00 88.88 462 GLU A CA 1
ATOM 3582 C C . GLU A 1 462 ? -6.851 16.685 19.817 1.00 88.88 462 GLU A C 1
ATOM 3584 O O . GLU A 1 462 ? -7.663 16.258 20.634 1.00 88.88 462 GLU A O 1
ATOM 3589 N N . GLY A 1 463 ? -7.140 17.750 19.059 1.00 90.19 463 GLY A N 1
ATOM 3590 C CA . GLY A 1 463 ? -8.417 18.464 19.158 1.00 90.19 463 GLY A CA 1
ATOM 3591 C C . GLY A 1 463 ? -9.632 17.613 18.762 1.00 90.19 463 GLY A C 1
ATOM 3592 O O . GLY A 1 463 ? -10.658 17.659 19.440 1.00 90.19 463 GLY A O 1
ATOM 3593 N N . ARG A 1 464 ? -9.523 16.794 17.703 1.00 92.19 464 ARG A N 1
ATOM 3594 C CA . ARG A 1 464 ? -10.597 15.867 17.292 1.00 92.19 464 ARG A CA 1
ATOM 3595 C C . ARG A 1 464 ? -10.751 14.734 18.297 1.00 92.19 464 ARG A C 1
ATOM 3597 O O . ARG A 1 464 ? -11.871 14.424 18.697 1.00 92.19 464 ARG A O 1
ATOM 3604 N N . LYS A 1 465 ? -9.631 14.201 18.788 1.00 91.69 465 LYS A N 1
ATOM 3605 C CA . LYS A 1 465 ? -9.592 13.165 19.826 1.00 91.69 465 LYS A CA 1
ATOM 3606 C C . LYS A 1 465 ? -10.318 13.601 21.100 1.00 91.69 465 LYS A C 1
ATOM 3608 O O . LYS A 1 465 ? -11.150 12.857 21.613 1.00 91.69 465 LYS A O 1
ATOM 3613 N N . GLN A 1 466 ? -10.101 14.830 21.569 1.00 91.06 466 GLN A N 1
ATOM 3614 C CA . GLN A 1 466 ? -10.818 15.377 22.730 1.00 91.06 466 GLN A CA 1
ATOM 3615 C C . GLN A 1 466 ? -12.330 15.483 22.497 1.00 91.06 466 GLN A C 1
ATOM 3617 O O . GLN A 1 466 ? -13.120 15.119 23.371 1.00 91.06 466 GLN A O 1
ATOM 3622 N N . VAL A 1 467 ? -12.754 15.934 21.313 1.00 93.31 467 VAL A N 1
ATOM 3623 C CA . VAL A 1 467 ? -14.179 16.008 20.953 1.00 93.31 467 VAL A CA 1
ATOM 3624 C C . VAL A 1 467 ? -14.806 14.613 20.887 1.00 93.31 467 VAL A C 1
ATOM 3626 O O . VAL A 1 467 ? -15.905 14.416 21.413 1.00 93.31 467 VAL A O 1
ATOM 3629 N N . ALA A 1 468 ? -14.105 13.636 20.308 1.00 92.12 468 ALA A N 1
ATOM 3630 C CA . ALA A 1 468 ? -14.547 12.247 20.258 1.00 92.12 468 ALA A CA 1
ATOM 3631 C C . ALA A 1 468 ? -14.693 11.658 21.670 1.00 92.12 468 ALA A C 1
ATOM 3633 O O . ALA A 1 468 ? -15.755 11.132 22.001 1.00 92.12 468 ALA A O 1
ATOM 3634 N N . LEU A 1 469 ? -13.701 11.846 22.547 1.00 93.00 469 LEU A N 1
ATOM 3635 C CA . LEU A 1 469 ? -13.756 11.410 23.950 1.00 93.00 469 LEU A CA 1
ATOM 3636 C C . LEU A 1 469 ? -14.966 11.998 24.691 1.00 93.00 469 LEU A C 1
ATOM 3638 O O . LEU A 1 469 ? -15.699 11.272 25.367 1.00 93.00 469 LEU A O 1
ATOM 3642 N N . LEU A 1 470 ? -15.216 13.302 24.540 1.00 92.94 470 LEU A N 1
ATOM 3643 C CA . LEU A 1 470 ? -16.389 13.957 25.127 1.00 92.94 470 LEU A CA 1
ATOM 3644 C C . LEU A 1 470 ? -17.698 13.407 24.550 1.00 92.94 470 LEU A C 1
ATOM 3646 O O . LEU A 1 470 ? -18.669 13.230 25.288 1.00 92.94 470 LEU A O 1
ATOM 3650 N N . SER A 1 471 ? -17.736 13.112 23.248 1.00 91.88 471 SER A N 1
ATOM 3651 C CA . SER A 1 471 ? -18.897 12.507 22.590 1.00 91.88 471 SER A CA 1
ATOM 3652 C C . SER A 1 471 ? -19.207 11.120 23.154 1.00 91.88 471 SER A C 1
ATOM 3654 O O . SER A 1 471 ? -20.369 10.850 23.474 1.00 91.88 471 SER A O 1
ATOM 3656 N N . VAL A 1 472 ? -18.185 10.277 23.352 1.00 92.38 472 VAL A N 1
ATOM 3657 C CA . VAL A 1 472 ? -18.337 8.939 23.944 1.00 92.38 472 VAL A CA 1
ATOM 3658 C C . VAL A 1 472 ? -18.930 9.039 25.342 1.00 92.38 472 VAL A C 1
ATOM 3660 O O . VAL A 1 472 ? -19.984 8.457 25.601 1.00 92.38 472 VAL A O 1
ATOM 3663 N N . TRP A 1 473 ? -18.333 9.845 26.224 1.00 92.25 473 TRP A N 1
ATOM 3664 C CA . TRP A 1 473 ? -18.860 10.023 27.579 1.00 92.25 473 TRP A CA 1
ATOM 3665 C C . TRP A 1 473 ? -20.272 10.599 27.580 1.00 92.25 473 TRP A C 1
ATOM 3667 O O . TRP A 1 473 ? -21.130 10.123 28.322 1.00 92.25 473 TRP A O 1
ATOM 3677 N N . ARG A 1 474 ? -20.561 11.572 26.711 1.00 91.50 474 ARG A N 1
ATOM 3678 C CA . ARG A 1 474 ? -21.916 12.113 26.571 1.00 91.50 474 ARG A CA 1
ATOM 3679 C C . ARG A 1 474 ? -22.914 11.020 26.189 1.00 91.50 474 ARG A C 1
ATOM 3681 O O . ARG A 1 474 ? -23.985 10.974 26.782 1.00 91.50 474 ARG A O 1
ATOM 3688 N N . ARG A 1 475 ? -22.589 10.139 25.239 1.00 89.06 475 ARG A N 1
ATOM 3689 C CA . ARG A 1 475 ? -23.465 9.016 24.849 1.00 89.06 475 ARG A CA 1
ATOM 3690 C C . ARG A 1 475 ? -23.649 8.021 25.997 1.00 89.06 475 ARG A C 1
ATOM 3692 O O . ARG A 1 475 ? -24.780 7.617 26.252 1.00 89.06 475 ARG A O 1
ATOM 3699 N N . VAL A 1 476 ? -22.579 7.717 26.733 1.00 88.62 476 VAL A N 1
ATOM 3700 C CA . VAL A 1 476 ? -22.615 6.845 27.918 1.00 88.62 476 VAL A CA 1
ATOM 3701 C C . VAL A 1 476 ? -23.554 7.397 28.995 1.00 88.62 476 VAL A C 1
ATOM 3703 O O . VAL A 1 476 ? -24.409 6.668 29.490 1.00 88.62 476 VAL A O 1
ATOM 3706 N N . PHE A 1 477 ? -23.453 8.688 29.325 1.00 88.00 477 PHE A N 1
ATOM 3707 C CA . PHE A 1 477 ? -24.311 9.312 30.338 1.00 88.00 477 PHE A CA 1
ATOM 3708 C C . PHE A 1 477 ? -25.746 9.543 29.855 1.00 88.00 477 PHE A C 1
ATOM 3710 O O . PHE A 1 477 ? -26.669 9.403 30.645 1.00 88.00 477 PHE A O 1
ATOM 3717 N N . VAL A 1 478 ? -25.968 9.889 28.585 1.00 87.62 478 VAL A N 1
ATOM 3718 C CA . VAL A 1 478 ? -27.318 10.185 28.063 1.00 87.62 478 VAL A CA 1
ATOM 3719 C C . VAL A 1 478 ? -28.177 8.926 27.907 1.00 87.62 478 VAL A C 1
ATOM 3721 O O . VAL A 1 478 ? -29.398 9.042 27.830 1.00 87.62 478 VAL A O 1
ATOM 3724 N N . ARG A 1 479 ? -27.573 7.733 27.861 1.00 84.06 479 ARG A N 1
ATOM 3725 C CA . ARG A 1 479 ? -28.321 6.478 27.720 1.00 84.06 479 ARG A CA 1
ATOM 3726 C C . ARG A 1 479 ? -29.259 6.211 28.894 1.00 84.06 479 ARG A C 1
ATOM 3728 O O . ARG A 1 479 ? -30.394 5.794 28.681 1.00 84.06 479 ARG A O 1
ATOM 3735 N N . ASP A 1 480 ? -28.763 6.377 30.114 1.00 83.81 480 ASP A N 1
ATOM 3736 C CA . ASP A 1 480 ? -29.499 5.987 31.310 1.00 83.81 480 ASP A CA 1
ATOM 3737 C C . ASP A 1 480 ? -30.366 7.147 31.818 1.00 83.81 480 ASP A C 1
ATOM 3739 O O . ASP A 1 480 ? -29.952 8.308 31.832 1.00 83.81 480 ASP A O 1
ATOM 3743 N N . ASP A 1 481 ? -31.584 6.840 32.268 1.00 84.31 481 ASP A N 1
ATOM 3744 C CA . ASP A 1 481 ? -32.492 7.850 32.810 1.00 84.31 481 ASP A CA 1
ATOM 3745 C C . ASP A 1 481 ? -32.125 8.193 34.259 1.00 84.31 481 ASP A C 1
ATOM 3747 O O . ASP A 1 481 ? -32.640 7.621 35.230 1.00 84.31 481 ASP A O 1
ATOM 3751 N N . TRP A 1 482 ? -31.231 9.169 34.405 1.00 86.44 482 TRP A N 1
ATOM 3752 C CA . TRP A 1 482 ? -30.765 9.655 35.702 1.00 86.44 482 TRP A CA 1
ATOM 3753 C C . TRP A 1 482 ? -31.882 10.183 36.601 1.00 86.44 482 TRP A C 1
ATOM 3755 O O . TRP A 1 482 ? -31.712 10.166 37.819 1.00 86.44 482 TRP A O 1
ATOM 3765 N N . THR A 1 483 ? -33.034 10.593 36.060 1.00 85.69 483 THR A N 1
ATOM 3766 C CA . THR A 1 483 ? -34.159 11.048 36.892 1.00 85.69 483 THR A CA 1
ATOM 3767 C C . THR A 1 483 ? -34.774 9.885 37.673 1.00 85.69 483 THR A C 1
ATOM 3769 O O . THR A 1 483 ? -35.049 10.004 38.870 1.00 85.69 483 THR A O 1
ATOM 3772 N N . THR A 1 484 ? -34.893 8.716 37.037 1.00 83.94 484 THR A N 1
ATOM 3773 C CA . THR A 1 484 ? -35.402 7.491 37.675 1.00 83.94 484 THR A CA 1
ATOM 3774 C C . THR A 1 484 ? -34.400 6.875 38.646 1.00 83.94 484 THR A C 1
ATOM 3776 O O . THR A 1 484 ? -34.797 6.262 39.643 1.00 83.94 484 THR A O 1
ATOM 3779 N N . ILE A 1 485 ? -33.105 7.044 38.369 1.00 84.19 485 ILE A N 1
ATOM 3780 C CA . ILE A 1 485 ? -32.015 6.574 39.227 1.00 84.19 485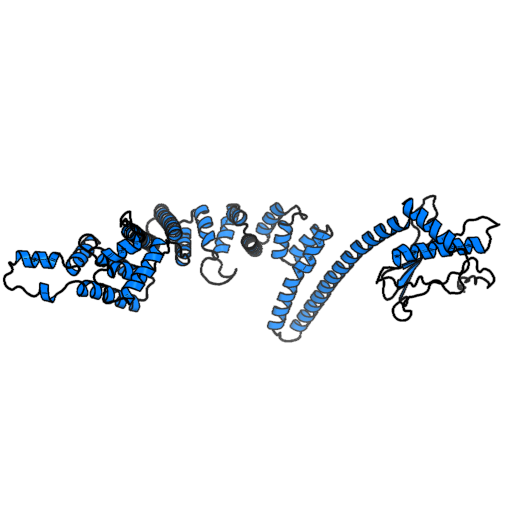 ILE A CA 1
ATOM 3781 C C . ILE A 1 485 ? -31.900 7.469 40.464 1.00 84.19 485 ILE A C 1
ATOM 3783 O O . ILE A 1 485 ? -31.733 6.953 41.565 1.00 84.19 485 ILE A O 1
ATOM 3787 N N . ALA A 1 486 ? -32.033 8.788 40.316 1.00 83.62 486 ALA A N 1
ATOM 3788 C CA . ALA A 1 486 ? -31.951 9.735 41.427 1.00 83.62 486 ALA A CA 1
ATOM 3789 C C . ALA A 1 486 ? -33.136 9.633 42.404 1.00 83.62 486 ALA A C 1
ATOM 3791 O O . ALA A 1 486 ? -32.997 9.993 43.572 1.00 83.62 486 ALA A O 1
ATOM 3792 N N . ASN A 1 487 ? -34.292 9.126 41.961 1.00 84.69 487 ASN A N 1
ATOM 3793 C CA . ASN A 1 487 ? -35.440 8.927 42.838 1.00 84.69 487 ASN A CA 1
ATOM 3794 C C . ASN A 1 487 ? -35.240 7.708 43.762 1.00 84.69 487 ASN A C 1
ATOM 3796 O O . ASN A 1 487 ? -35.455 6.560 43.371 1.00 84.69 487 ASN A O 1
ATOM 3800 N N . THR A 1 488 ? -34.847 7.973 45.008 1.00 83.31 488 THR A N 1
ATOM 3801 C CA . THR A 1 488 ? -34.580 6.967 46.050 1.00 83.31 488 THR A CA 1
ATOM 3802 C C . THR A 1 488 ? -35.782 6.671 46.949 1.00 83.31 488 THR A C 1
ATOM 3804 O O . THR A 1 488 ? -35.674 5.857 47.869 1.00 83.31 488 THR A O 1
ATOM 3807 N N . SER A 1 489 ? -36.937 7.302 46.706 1.00 80.75 489 SER A N 1
ATOM 3808 C CA . SER A 1 489 ? -38.119 7.114 47.551 1.00 80.75 489 SER A CA 1
ATOM 3809 C C . SER A 1 489 ? -38.558 5.641 47.581 1.00 80.75 489 SER A C 1
ATOM 3811 O O . SER A 1 489 ? -38.813 5.017 46.553 1.00 80.75 489 SER A O 1
ATOM 3813 N N . GLY A 1 490 ? -38.598 5.058 48.784 1.00 79.38 490 GLY A N 1
ATOM 3814 C CA . GLY A 1 490 ? -39.050 3.680 49.004 1.00 79.38 490 GLY A CA 1
ATOM 3815 C C . GLY A 1 490 ? -38.100 2.569 48.532 1.00 79.38 490 GLY A C 1
ATOM 3816 O O . GLY A 1 490 ? -38.515 1.411 48.512 1.00 79.38 490 GLY A O 1
ATOM 3817 N N . ARG A 1 491 ? -36.845 2.871 48.160 1.00 81.44 491 ARG A N 1
ATOM 3818 C CA . ARG A 1 491 ? -35.855 1.858 47.741 1.00 81.44 491 ARG A CA 1
ATOM 3819 C C . ARG A 1 491 ? -34.854 1.536 48.851 1.00 81.44 491 ARG A C 1
ATOM 3821 O O . ARG A 1 491 ? -34.406 2.424 49.568 1.00 81.44 491 ARG A O 1
ATOM 3828 N N . SER A 1 492 ? -34.463 0.264 48.958 1.00 86.88 492 SER A N 1
ATOM 3829 C CA . SER A 1 492 ? -33.341 -0.146 49.809 1.00 86.88 492 SER A CA 1
ATOM 3830 C C . SER A 1 492 ? -32.003 0.287 49.200 1.00 86.88 492 SER A C 1
ATOM 3832 O O . SER A 1 492 ? -31.871 0.413 47.978 1.00 86.88 492 SER A O 1
ATOM 3834 N N . GLU A 1 493 ? -30.979 0.471 50.039 1.00 86.12 493 GLU A N 1
ATOM 3835 C CA . GLU A 1 493 ? -29.629 0.816 49.568 1.00 86.12 493 GLU A CA 1
ATOM 3836 C C . GLU A 1 493 ? -29.063 -0.223 48.593 1.00 86.12 493 GLU A C 1
ATOM 3838 O O . GLU A 1 493 ? -28.370 0.120 47.635 1.00 86.12 493 GLU A O 1
ATOM 3843 N N . GLU A 1 494 ? -29.364 -1.502 48.817 1.00 87.94 494 GLU A N 1
ATOM 3844 C CA . GLU A 1 494 ? -28.875 -2.596 47.982 1.00 87.94 494 GLU A CA 1
ATOM 3845 C C . GLU A 1 494 ? -29.512 -2.584 46.589 1.00 87.94 494 GLU A C 1
ATOM 3847 O O . GLU A 1 494 ? -28.802 -2.706 45.588 1.00 87.94 494 GLU A O 1
ATOM 3852 N N . ALA A 1 495 ? -30.819 -2.310 46.505 1.00 85.19 495 ALA A N 1
ATOM 3853 C CA . ALA A 1 495 ? -31.507 -2.118 45.231 1.00 85.19 495 ALA A CA 1
ATOM 3854 C C . ALA A 1 495 ? -30.964 -0.891 44.477 1.00 85.19 495 ALA A C 1
ATOM 3856 O O . ALA A 1 495 ? -30.733 -0.957 43.268 1.00 85.19 495 ALA A O 1
ATOM 3857 N N . GLN A 1 496 ? -30.677 0.204 45.190 1.00 86.31 496 GLN A N 1
ATOM 3858 C CA . GLN A 1 496 ? -30.093 1.408 44.598 1.00 86.31 496 GLN A CA 1
ATOM 3859 C C . GLN A 1 496 ? -28.678 1.154 44.050 1.00 86.31 496 GLN A C 1
ATOM 3861 O O . GLN A 1 496 ? -28.358 1.559 42.931 1.00 86.31 496 GLN A O 1
ATOM 3866 N N . ARG A 1 497 ? -27.832 0.429 44.794 1.00 86.81 497 ARG A N 1
ATOM 3867 C CA . ARG A 1 497 ? -26.498 0.015 44.321 1.00 86.81 497 ARG A CA 1
ATOM 3868 C C . ARG A 1 497 ? -26.590 -0.906 43.110 1.00 86.81 497 ARG A C 1
ATOM 3870 O O . ARG A 1 497 ? -25.785 -0.776 42.192 1.00 86.81 497 ARG A O 1
ATOM 3877 N N . GLN A 1 498 ? -27.557 -1.820 43.081 1.00 86.12 498 GLN A N 1
ATOM 3878 C CA . GLN A 1 498 ? -27.757 -2.707 41.938 1.00 86.12 498 GLN A CA 1
ATOM 3879 C C . GLN A 1 498 ? -28.213 -1.942 40.690 1.00 86.12 498 GLN A C 1
ATOM 3881 O O . GLN A 1 498 ? -27.744 -2.249 39.597 1.00 86.12 498 GLN A O 1
ATOM 3886 N N . MET A 1 499 ? -29.061 -0.920 40.841 1.00 83.75 499 MET A N 1
ATOM 3887 C CA . MET A 1 499 ? -29.427 -0.030 39.735 1.00 83.75 499 MET A CA 1
ATOM 3888 C C . MET A 1 499 ? -28.223 0.746 39.206 1.00 83.75 499 MET A C 1
ATOM 3890 O O . MET A 1 499 ? -27.995 0.742 38.001 1.00 83.75 499 MET A O 1
ATOM 3894 N N . LEU A 1 500 ? -27.406 1.330 40.089 1.00 85.38 500 LEU A N 1
ATOM 3895 C CA . LEU A 1 500 ? -26.175 2.014 39.681 1.00 85.38 500 LEU A CA 1
ATOM 3896 C C . LEU A 1 500 ? -25.214 1.070 38.950 1.00 85.38 500 LEU A C 1
ATOM 3898 O O . LEU A 1 500 ? -24.626 1.458 37.947 1.00 85.38 500 LEU A O 1
ATOM 3902 N N . ARG A 1 501 ? -25.098 -0.189 39.386 1.00 86.75 501 ARG A N 1
ATOM 3903 C CA . ARG A 1 501 ? -24.247 -1.193 38.726 1.00 86.75 501 ARG A CA 1
ATOM 3904 C C . ARG A 1 501 ? -24.700 -1.582 37.317 1.00 86.75 501 ARG A C 1
ATOM 3906 O O . ARG A 1 501 ? -23.876 -2.085 36.568 1.00 86.75 501 ARG A O 1
ATOM 3913 N N . ARG A 1 502 ? -25.979 -1.380 36.985 1.00 84.00 502 ARG A N 1
ATOM 3914 C CA . ARG A 1 502 ? -26.561 -1.637 35.653 1.00 84.00 502 ARG A CA 1
ATOM 3915 C C . ARG A 1 502 ? -26.485 -0.425 34.719 1.00 84.00 502 ARG A C 1
ATOM 3917 O O . ARG A 1 502 ? -26.926 -0.513 33.576 1.00 84.00 502 ARG A O 1
ATOM 3924 N N . THR A 1 503 ? -25.997 0.715 35.212 1.00 87.75 503 THR A N 1
ATOM 3925 C CA . THR A 1 503 ? -25.771 1.887 34.359 1.00 87.75 503 THR A CA 1
ATOM 3926 C C . THR A 1 503 ? -24.612 1.621 33.412 1.00 87.75 503 THR A C 1
ATOM 3928 O O . THR A 1 503 ? -23.601 1.031 33.808 1.00 87.75 503 THR A O 1
ATOM 3931 N N . LEU A 1 504 ? -24.724 2.114 32.180 1.00 86.12 504 LEU A N 1
ATOM 3932 C CA . LEU A 1 504 ? -23.652 2.029 31.194 1.00 86.12 504 LEU A CA 1
ATOM 3933 C C . LEU A 1 504 ? -22.400 2.752 31.696 1.00 86.12 504 LEU A C 1
ATOM 3935 O O . LEU A 1 504 ? -21.289 2.305 31.435 1.00 86.12 504 LEU A O 1
ATOM 3939 N N . ALA A 1 505 ? -22.565 3.837 32.459 1.00 87.56 505 ALA A N 1
ATOM 3940 C CA . ALA A 1 505 ? -21.449 4.552 33.071 1.00 87.56 505 ALA A CA 1
ATOM 3941 C C . ALA A 1 505 ? -20.642 3.656 34.025 1.00 87.56 505 ALA A C 1
ATOM 3943 O O . ALA A 1 505 ? -19.412 3.627 33.952 1.00 87.56 505 ALA A O 1
ATOM 3944 N N . TYR A 1 506 ? -21.315 2.894 34.894 1.00 88.69 506 TYR A N 1
ATOM 3945 C CA . TYR A 1 506 ? -20.638 1.959 35.792 1.00 88.69 506 TYR A CA 1
ATOM 3946 C C . TYR A 1 506 ? -19.993 0.797 35.032 1.00 88.69 506 TYR A C 1
ATOM 3948 O O . TYR A 1 506 ? -18.844 0.457 35.312 1.00 88.69 506 TYR A O 1
ATOM 3956 N N . GLU A 1 507 ? -20.702 0.209 34.066 1.00 86.88 507 GLU A N 1
ATOM 3957 C CA . GLU A 1 507 ? -20.181 -0.881 33.229 1.00 86.88 507 GLU A CA 1
ATOM 3958 C C . GLU A 1 507 ? -18.944 -0.440 32.439 1.00 86.88 507 GLU A C 1
ATOM 3960 O O . GLU A 1 507 ? -17.920 -1.120 32.487 1.00 86.88 507 GLU A O 1
ATOM 3965 N N . THR A 1 508 ? -18.985 0.749 31.833 1.00 88.12 508 THR A N 1
ATOM 3966 C CA . THR A 1 508 ? -17.857 1.343 31.103 1.00 88.12 508 THR A CA 1
ATOM 3967 C C . THR A 1 508 ? -16.666 1.566 32.034 1.00 88.12 508 THR A C 1
ATOM 3969 O O . THR A 1 508 ? -15.557 1.135 31.732 1.00 88.12 508 THR A O 1
ATOM 3972 N N . MET A 1 509 ? -16.869 2.177 33.209 1.00 87.88 509 MET A N 1
ATOM 3973 C CA . MET A 1 509 ? -15.785 2.378 34.183 1.00 87.88 509 MET A CA 1
ATOM 3974 C C . MET A 1 509 ? -15.188 1.058 34.678 1.00 87.88 509 MET A C 1
ATOM 3976 O O . MET A 1 509 ? -13.972 0.950 34.847 1.00 87.88 509 MET A O 1
ATOM 3980 N N . ARG A 1 510 ? -16.029 0.044 34.901 1.00 88.44 510 ARG A N 1
ATOM 3981 C CA . ARG A 1 510 ? -15.583 -1.293 35.296 1.00 88.44 510 ARG A CA 1
ATOM 3982 C C . ARG A 1 510 ? -14.761 -1.951 34.187 1.00 88.44 510 ARG A C 1
ATOM 3984 O O . ARG A 1 510 ? -13.711 -2.510 34.489 1.00 88.44 510 ARG A O 1
ATOM 3991 N N . ALA A 1 511 ? -15.215 -1.858 32.940 1.00 86.69 511 ALA A N 1
ATOM 3992 C CA . ALA A 1 511 ? -14.540 -2.426 31.779 1.00 86.69 511 ALA A CA 1
ATOM 3993 C C . ALA A 1 511 ? -13.197 -1.729 31.486 1.00 86.69 511 ALA A C 1
ATOM 3995 O O . ALA A 1 511 ? -12.210 -2.406 31.211 1.00 86.69 511 ALA A O 1
ATOM 3996 N N . ILE A 1 512 ? -13.102 -0.404 31.659 1.00 85.12 512 ILE A N 1
ATOM 3997 C CA . ILE A 1 512 ? -11.816 0.320 31.606 1.00 85.12 512 ILE A CA 1
ATOM 3998 C C . ILE A 1 512 ? -10.846 -0.229 32.661 1.00 85.12 512 ILE A C 1
ATOM 4000 O O . ILE A 1 512 ? -9.659 -0.396 32.393 1.00 85.12 512 ILE A O 1
ATOM 4004 N N . GLY A 1 513 ? -11.346 -0.529 33.863 1.00 78.62 513 GLY A N 1
ATOM 4005 C CA . GLY A 1 513 ? -10.545 -1.119 34.935 1.00 78.62 513 GLY A CA 1
ATOM 4006 C C . GLY A 1 513 ? -9.981 -2.503 34.604 1.00 78.62 513 GLY A C 1
ATOM 4007 O O . GLY A 1 513 ? -8.926 -2.840 35.127 1.00 78.62 513 GLY A O 1
ATOM 4008 N N . SER A 1 514 ? -10.648 -3.280 33.744 1.00 78.00 514 SER A N 1
ATOM 4009 C CA . SER A 1 514 ? -10.172 -4.595 33.286 1.00 78.00 514 SER A CA 1
ATOM 4010 C C . SER A 1 514 ? -9.278 -4.560 32.044 1.00 78.00 514 SER A C 1
ATOM 4012 O O . SER A 1 514 ? -8.679 -5.578 31.723 1.00 78.00 514 SER A O 1
ATOM 4014 N N . LEU A 1 515 ? -9.217 -3.428 31.334 1.00 68.44 515 LEU A N 1
ATOM 4015 C CA . LEU A 1 515 ? -8.358 -3.238 30.155 1.00 68.44 515 LEU A CA 1
ATOM 4016 C C . LEU A 1 515 ? -6.934 -2.771 30.521 1.00 68.44 515 LEU A C 1
ATOM 4018 O O . LEU A 1 515 ? -6.059 -2.759 29.657 1.00 68.44 515 LEU A O 1
ATOM 4022 N N . LYS A 1 516 ? -6.713 -2.371 31.781 1.00 54.59 516 LYS A N 1
ATOM 4023 C CA . LYS A 1 516 ? -5.386 -2.105 32.358 1.00 54.59 516 LYS A CA 1
ATOM 4024 C C . LYS A 1 516 ? -4.718 -3.399 32.791 1.00 54.59 516 LYS A C 1
ATOM 4026 O O . LYS A 1 516 ? -3.480 -3.468 32.625 1.00 54.59 516 LYS A O 1
#

Foldseek 3Di:
DDDDDDPPPDDPPCPVQDDDWAFPDCVQFPWPDKDWDPPPDPDPDDFFTWIWTHTNFQGIDTDGDDDDPPDPDDDPQNSLLVVLLVLVLCCVVPVPPPRDGTDSDDDPPRGYDNVVSVVVNVVCVVVVPDDVVVVVVVVVVVVVVVVLVVLLVVLVVVLVVLVVVVVVVVVVVVVDPDDVVVVVVSVVVNLVSLLVNLVSCLVVVNLPVSCVSCVVVVNLLNLLVLLPDPSNPNRPVVLVVCCVVVPLSNVLSNLVVCVVVVVLVVLLPDDPVCLVSSQCSQQPCVSDHDRHRNPLVSNLSSCVVVLVLQVSLVSLVVVLVPDFFLVSNLVSLVSSLVSLVSCCVPVNDDPVSVVSNLVSVLSNVLSVLLVVLLCLQQVQDDPPPDPDHSNRSSLVVWQPVCPVPVPLSVLLSVLNVCSNVRTRDDLLSQLSNLLNTLCFDVSLLSLLVSLVSLVSDDPDDPVVSVVSNVVSVCSQVVSDDVVVLVPCPPHDPVVSVVVVCRRSVNSNVVSNVVVD